Protein AF-A0A356FCC7-F1 (afdb_monomer_lite)

Structure (mmCIF, N/CA/C/O backbone):
data_AF-A0A356FCC7-F1
#
_entry.id   AF-A0A356FCC7-F1
#
loop_
_atom_site.group_PDB
_atom_site.id
_atom_site.type_symbol
_atom_site.label_atom_id
_atom_site.label_alt_id
_atom_site.label_comp_id
_atom_site.label_asym_id
_atom_site.label_entity_id
_atom_site.label_seq_id
_atom_site.pdbx_PDB_ins_code
_atom_site.Cartn_x
_atom_site.Cartn_y
_atom_site.Cartn_z
_atom_site.occupancy
_atom_site.B_iso_or_equiv
_atom_site.auth_seq_id
_atom_site.auth_comp_id
_atom_site.auth_asym_id
_atom_site.auth_atom_id
_atom_site.pdbx_PDB_model_num
ATOM 1 N N . GLN A 1 1 ? 11.960 -10.591 -13.455 1.00 69.62 1 GLN A N 1
ATOM 2 C CA . GLN A 1 1 ? 10.822 -11.540 -13.482 1.00 69.62 1 GLN A CA 1
ATOM 3 C C . GLN A 1 1 ? 11.313 -12.898 -12.993 1.00 69.62 1 GLN A C 1
ATOM 5 O O . GLN A 1 1 ? 12.460 -13.207 -13.288 1.00 69.62 1 GLN A O 1
ATOM 10 N N . SER A 1 2 ? 10.485 -13.677 -12.289 1.00 82.38 2 SER A N 1
ATOM 11 C CA . SER A 1 2 ? 10.818 -15.045 -11.877 1.00 82.38 2 SER A CA 1
ATOM 12 C C . SER A 1 2 ? 10.265 -16.036 -12.911 1.00 82.38 2 SER A C 1
ATOM 14 O O . SER A 1 2 ? 9.083 -15.916 -13.258 1.00 82.38 2 SER A O 1
ATOM 16 N N . PRO A 1 3 ? 11.054 -17.010 -13.405 1.00 81.62 3 PRO A N 1
ATOM 17 C CA . PRO A 1 3 ? 10.585 -18.006 -14.372 1.00 81.62 3 PRO A CA 1
ATOM 18 C C . PRO A 1 3 ? 9.414 -18.874 -13.882 1.00 81.62 3 PRO A C 1
ATOM 20 O O . PRO A 1 3 ? 8.579 -19.305 -14.688 1.00 81.62 3 PRO A O 1
ATOM 23 N N . ASP A 1 4 ? 9.331 -19.134 -12.575 1.00 86.12 4 ASP A N 1
ATOM 24 C CA . ASP A 1 4 ? 8.282 -19.953 -11.956 1.00 86.12 4 ASP A CA 1
ATOM 25 C C . ASP A 1 4 ? 7.110 -19.120 -11.400 1.00 86.12 4 ASP A C 1
ATOM 27 O O . ASP A 1 4 ? 6.129 -19.681 -10.916 1.00 86.12 4 ASP A O 1
ATOM 31 N N . GLY A 1 5 ? 7.182 -17.786 -11.510 1.00 85.81 5 GLY A N 1
ATOM 32 C CA . GLY A 1 5 ? 6.178 -16.846 -11.002 1.00 85.81 5 GLY A CA 1
ATOM 33 C C . GLY A 1 5 ? 6.158 -16.688 -9.479 1.00 85.81 5 GLY A C 1
ATOM 34 O O . GLY A 1 5 ? 5.357 -15.909 -8.966 1.00 85.81 5 GLY A O 1
ATOM 35 N N . LYS A 1 6 ? 7.031 -17.388 -8.750 1.00 88.38 6 LYS A N 1
ATOM 36 C CA . LYS A 1 6 ? 7.165 -17.309 -7.298 1.00 88.38 6 LYS A CA 1
ATOM 37 C C . LYS A 1 6 ? 8.276 -16.332 -6.930 1.00 88.38 6 LYS A C 1
ATOM 39 O O . LYS A 1 6 ? 9.244 -16.155 -7.661 1.00 88.38 6 LYS A O 1
ATOM 44 N N . TRP A 1 7 ? 8.127 -15.706 -5.768 1.00 87.44 7 TRP A N 1
ATOM 45 C CA . TRP A 1 7 ? 9.151 -14.855 -5.179 1.00 87.44 7 TRP A CA 1
ATOM 46 C C . TRP A 1 7 ? 9.212 -15.025 -3.666 1.00 87.44 7 TRP A C 1
ATOM 48 O O . TRP A 1 7 ? 8.207 -15.308 -3.018 1.00 87.44 7 TRP A O 1
ATOM 58 N N . THR A 1 8 ? 10.387 -14.800 -3.088 1.00 85.94 8 THR A N 1
ATOM 59 C CA . THR A 1 8 ? 10.646 -14.843 -1.639 1.00 85.94 8 THR A CA 1
ATOM 60 C C . THR A 1 8 ? 11.468 -13.631 -1.222 1.00 85.94 8 THR A C 1
ATOM 62 O O . THR A 1 8 ? 12.297 -13.159 -1.999 1.00 85.94 8 THR A O 1
ATOM 65 N N . LEU A 1 9 ? 11.283 -13.159 0.009 1.00 81.38 9 LEU A N 1
ATOM 66 C CA . LEU A 1 9 ? 12.032 -12.020 0.555 1.00 81.38 9 LEU A CA 1
ATOM 67 C C . LEU A 1 9 ? 13.478 -12.390 0.946 1.00 81.38 9 LEU A C 1
ATOM 69 O O . LEU A 1 9 ? 14.420 -11.659 0.651 1.00 81.38 9 LEU A O 1
ATOM 73 N N . ASP A 1 10 ? 13.657 -13.563 1.549 1.00 69.75 10 ASP A N 1
ATOM 74 C CA . ASP A 1 10 ? 14.902 -14.067 2.153 1.00 69.75 10 ASP A CA 1
ATOM 75 C C . ASP A 1 10 ? 15.778 -14.920 1.232 1.00 69.75 10 ASP A C 1
ATOM 77 O O . ASP A 1 10 ? 16.925 -15.217 1.567 1.00 69.75 10 ASP A O 1
ATOM 81 N N . HIS A 1 11 ? 15.249 -15.242 0.053 1.00 72.44 11 HIS A N 1
ATOM 82 C CA . HIS A 1 11 ? 15.866 -16.075 -0.980 1.00 72.44 11 HIS A CA 1
ATOM 83 C C . HIS A 1 11 ? 15.589 -15.521 -2.388 1.00 72.44 11 HIS A C 1
ATOM 85 O O . HIS A 1 11 ? 15.412 -16.263 -3.346 1.00 72.44 11 HIS A O 1
ATOM 91 N N . TYR A 1 12 ? 15.482 -14.193 -2.525 1.00 77.75 12 TYR A N 1
ATOM 92 C CA . TYR A 1 12 ? 15.134 -13.540 -3.796 1.00 77.75 12 TYR A CA 1
ATOM 93 C C . TYR A 1 12 ? 16.029 -13.985 -4.967 1.00 77.75 12 TYR A C 1
ATOM 95 O O . TYR A 1 12 ? 15.532 -14.192 -6.072 1.00 77.75 12 TYR A O 1
ATOM 103 N N . THR A 1 13 ? 17.327 -14.186 -4.722 1.00 78.69 13 THR A N 1
ATOM 104 C CA . THR A 1 13 ? 18.281 -14.632 -5.750 1.00 78.69 13 THR A CA 1
ATOM 105 C C . THR A 1 13 ? 17.999 -16.012 -6.323 1.00 78.69 13 THR A C 1
ATOM 107 O O . THR A 1 13 ? 18.418 -16.274 -7.445 1.00 78.69 13 THR A O 1
ATOM 110 N N . ASP A 1 14 ? 17.267 -16.868 -5.607 1.00 80.44 14 ASP A N 1
ATOM 111 C CA . ASP A 1 14 ? 16.920 -18.216 -6.075 1.00 80.44 14 ASP A CA 1
ATOM 112 C C . ASP A 1 14 ? 15.920 -18.168 -7.245 1.00 80.44 14 ASP A C 1
ATOM 114 O O . ASP A 1 14 ? 15.765 -19.139 -7.980 1.00 80.44 14 ASP A O 1
ATOM 118 N N . HIS A 1 15 ? 15.278 -17.012 -7.448 1.00 82.38 15 HIS A N 1
ATOM 119 C CA . HIS A 1 15 ? 14.337 -16.741 -8.539 1.00 82.38 15 HIS A CA 1
ATOM 120 C C . HIS A 1 15 ? 14.999 -16.058 -9.746 1.00 82.38 15 HIS A C 1
ATOM 122 O O . HIS A 1 15 ? 14.327 -15.745 -10.731 1.00 82.38 15 HIS A O 1
ATOM 128 N N . LEU A 1 16 ? 16.310 -15.790 -9.678 1.00 78.62 16 LEU A N 1
ATOM 129 C CA . LEU A 1 16 ? 17.082 -15.197 -10.770 1.00 78.62 16 LEU A CA 1
ATOM 130 C C . LEU A 1 16 ? 17.776 -16.286 -11.591 1.00 78.62 16 LEU A C 1
ATOM 132 O O . LEU A 1 16 ? 18.401 -17.186 -11.044 1.00 78.62 16 LEU A O 1
ATOM 136 N N . ILE A 1 17 ? 17.728 -16.153 -12.920 1.00 76.62 17 ILE A N 1
ATOM 137 C CA . ILE A 1 17 ? 18.423 -17.071 -13.841 1.00 76.62 17 ILE A CA 1
ATOM 138 C C . ILE A 1 17 ? 19.944 -16.990 -13.641 1.00 76.62 17 ILE A C 1
ATOM 140 O O . ILE A 1 17 ? 20.628 -18.007 -13.639 1.00 76.62 17 ILE A O 1
ATOM 144 N N . SER A 1 18 ? 20.471 -15.775 -13.468 1.00 78.06 18 SER A N 1
ATOM 145 C CA . SER A 1 18 ? 21.898 -15.527 -13.253 1.00 78.06 18 SER A CA 1
ATOM 146 C C . SER A 1 18 ? 22.085 -14.317 -12.331 1.00 78.06 18 SER A C 1
ATOM 148 O O . SER A 1 18 ? 22.186 -13.197 -12.834 1.00 78.06 18 SER A O 1
ATOM 150 N N . PRO A 1 19 ? 22.088 -14.502 -10.996 1.00 75.81 19 PRO A N 1
ATOM 151 C CA . PRO A 1 19 ? 22.277 -13.403 -10.052 1.00 75.81 19 PRO A CA 1
ATOM 152 C C . PRO A 1 19 ? 23.677 -12.796 -10.186 1.00 75.81 19 PRO A C 1
ATOM 154 O O . PRO A 1 19 ? 24.653 -13.503 -10.444 1.00 75.81 19 PRO A O 1
ATOM 157 N N . ASN A 1 20 ? 23.794 -11.490 -9.958 1.00 75.75 20 ASN A N 1
ATOM 158 C CA . ASN A 1 20 ? 25.075 -10.791 -9.953 1.00 75.75 20 ASN A CA 1
ATOM 159 C C . ASN A 1 20 ? 25.564 -10.497 -8.518 1.00 75.75 20 ASN A C 1
ATOM 161 O O . ASN A 1 20 ? 24.810 -10.654 -7.554 1.00 75.75 20 ASN A O 1
ATOM 165 N N . PRO A 1 21 ? 26.814 -10.032 -8.331 1.00 75.56 21 PRO A N 1
ATOM 166 C CA . PRO A 1 21 ? 27.342 -9.742 -6.996 1.00 75.56 21 PRO A CA 1
ATOM 167 C C . PRO A 1 21 ? 26.525 -8.720 -6.187 1.00 75.56 21 PRO A C 1
ATOM 169 O O . PRO A 1 21 ? 26.425 -8.849 -4.968 1.00 75.56 21 PRO A O 1
ATOM 172 N N . ARG A 1 22 ? 25.900 -7.731 -6.839 1.00 77.88 22 ARG A N 1
ATOM 173 C CA . ARG A 1 22 ? 25.065 -6.715 -6.179 1.00 77.88 22 ARG A CA 1
ATOM 174 C C . ARG A 1 22 ? 23.721 -7.283 -5.717 1.00 77.88 22 ARG A C 1
ATOM 176 O O . ARG A 1 22 ? 23.195 -6.834 -4.701 1.00 77.88 22 ARG A O 1
ATOM 183 N N . ASP A 1 23 ? 23.188 -8.306 -6.384 1.00 73.06 23 ASP A N 1
ATOM 184 C CA . ASP A 1 23 ? 22.024 -9.057 -5.893 1.00 73.06 23 ASP A CA 1
ATOM 185 C C . ASP A 1 23 ? 22.325 -9.777 -4.568 1.00 73.06 23 ASP A C 1
ATOM 187 O O . ASP A 1 23 ? 21.427 -9.977 -3.749 1.00 73.06 23 ASP A O 1
ATOM 191 N N . LEU A 1 24 ? 23.597 -10.126 -4.344 1.00 68.00 24 LEU A N 1
ATOM 192 C CA . LEU A 1 24 ? 24.078 -10.850 -3.167 1.00 68.00 24 LEU A CA 1
ATOM 193 C C . LEU A 1 24 ? 24.540 -9.927 -2.025 1.00 68.00 24 LEU A C 1
ATOM 195 O O . LEU A 1 24 ? 24.588 -10.370 -0.876 1.00 68.00 24 LEU A O 1
ATOM 199 N N . GLN A 1 25 ? 24.876 -8.663 -2.307 1.00 56.09 25 GLN A N 1
ATOM 200 C CA . GLN A 1 25 ? 25.395 -7.717 -1.314 1.00 56.09 25 GLN A CA 1
ATOM 201 C C . GLN A 1 25 ? 24.287 -6.908 -0.617 1.00 56.09 25 GLN A C 1
ATOM 203 O O . GLN A 1 25 ? 23.604 -6.085 -1.224 1.00 56.09 25 GLN A O 1
ATOM 208 N N . GLY A 1 26 ? 24.180 -7.089 0.703 1.00 54.34 26 GLY A N 1
ATOM 209 C CA . GLY A 1 26 ? 23.840 -6.012 1.636 1.00 54.34 26 GLY A CA 1
ATOM 210 C C . GLY A 1 26 ? 25.152 -5.400 2.135 1.00 54.34 26 GLY A C 1
ATOM 211 O O . GLY A 1 26 ? 26.095 -6.143 2.384 1.00 54.34 26 GLY A O 1
ATOM 212 N N . LEU A 1 27 ? 25.228 -4.073 2.219 1.00 44.50 27 LEU A N 1
ATOM 213 C CA . LEU A 1 27 ? 26.456 -3.265 2.111 1.00 44.50 27 LEU A CA 1
ATOM 214 C C . LEU A 1 27 ? 27.629 -3.539 3.084 1.00 44.50 27 LEU A C 1
ATOM 216 O O . LEU A 1 27 ? 28.685 -2.973 2.850 1.00 44.50 27 LEU A O 1
ATOM 220 N N . GLU A 1 28 ? 27.527 -4.437 4.070 1.00 46.12 28 GLU A N 1
ATOM 221 C CA . GLU A 1 28 ? 28.674 -4.984 4.822 1.00 46.12 28 GLU A CA 1
ATOM 222 C C . GLU A 1 28 ? 28.364 -6.410 5.322 1.00 46.12 28 GLU A C 1
ATOM 224 O O . GLU A 1 28 ? 27.617 -6.605 6.282 1.00 46.12 28 GLU A O 1
ATOM 229 N N . TRP A 1 29 ? 28.925 -7.443 4.686 1.00 46.94 29 TRP A N 1
ATOM 230 C CA . TRP A 1 29 ? 28.806 -8.831 5.155 1.00 46.94 29 TRP A CA 1
ATOM 231 C C . TRP A 1 29 ? 30.123 -9.317 5.776 1.00 46.94 29 TRP A C 1
ATOM 233 O O . TRP A 1 29 ? 31.115 -9.488 5.074 1.00 46.94 29 TRP A O 1
ATOM 243 N N . ASN A 1 30 ? 30.130 -9.607 7.083 1.00 42.06 30 ASN A N 1
ATOM 244 C CA . ASN A 1 30 ? 31.315 -10.020 7.856 1.00 42.06 30 ASN A CA 1
ATOM 245 C C . ASN A 1 30 ? 31.609 -11.539 7.847 1.00 42.06 30 ASN A C 1
ATOM 247 O O . ASN A 1 30 ? 32.080 -12.104 8.831 1.00 42.06 30 ASN A O 1
ATOM 251 N N . GLY A 1 31 ? 31.371 -12.215 6.722 1.00 40.38 31 GLY A N 1
ATOM 252 C CA . GLY A 1 31 ? 32.078 -13.462 6.419 1.00 40.38 31 GLY A CA 1
ATOM 253 C C . GLY A 1 31 ? 31.784 -14.671 7.314 1.00 40.38 31 GLY A C 1
ATOM 254 O O . GLY A 1 31 ? 32.687 -15.227 7.932 1.00 40.38 31 GLY A O 1
ATOM 255 N N . ARG A 1 32 ? 30.576 -15.237 7.231 1.00 33.66 32 ARG A N 1
ATOM 256 C CA . ARG A 1 32 ? 30.464 -16.705 7.349 1.00 33.66 32 ARG A CA 1
ATOM 257 C C . ARG A 1 32 ? 30.346 -17.314 5.959 1.00 33.66 32 ARG A C 1
ATOM 259 O O . ARG A 1 32 ? 29.242 -17.565 5.480 1.00 33.66 32 ARG A O 1
ATOM 266 N N . ARG A 1 33 ? 31.511 -17.499 5.317 1.00 32.78 33 ARG A N 1
ATOM 267 C CA . ARG A 1 33 ? 31.707 -18.227 4.048 1.00 32.78 33 ARG A CA 1
ATOM 268 C C . ARG A 1 33 ? 30.769 -19.442 3.968 1.00 32.78 33 ARG A C 1
ATOM 270 O O . ARG A 1 33 ? 30.733 -20.246 4.893 1.00 32.78 33 ARG A O 1
ATOM 277 N N . GLY A 1 34 ? 30.037 -19.570 2.855 1.00 37.97 34 GLY A N 1
ATOM 278 C CA . GLY A 1 34 ? 29.420 -20.845 2.463 1.00 37.97 34 GLY A CA 1
ATOM 279 C C . GLY A 1 34 ? 27.913 -20.888 2.183 1.00 37.97 34 GLY A C 1
ATOM 280 O O . GLY A 1 34 ? 27.395 -21.991 2.046 1.00 37.97 34 GLY A O 1
ATOM 281 N N . LYS A 1 35 ? 27.167 -19.773 2.081 1.00 40.53 35 LYS A N 1
ATOM 282 C CA . LYS A 1 35 ? 25.729 -19.839 1.722 1.00 40.53 35 LYS A CA 1
ATOM 283 C C . LYS A 1 35 ? 25.347 -18.870 0.592 1.00 40.53 35 LYS A C 1
ATOM 285 O O . LYS A 1 35 ? 25.491 -17.664 0.747 1.00 40.53 35 LYS A O 1
ATOM 290 N N . LYS A 1 36 ? 24.849 -19.428 -0.521 1.00 41.19 36 LYS A N 1
ATOM 291 C CA . LYS A 1 36 ? 24.441 -18.788 -1.792 1.00 41.19 36 LYS A CA 1
ATOM 292 C C . LYS A 1 36 ? 23.160 -17.925 -1.700 1.00 41.19 36 LYS A C 1
ATOM 294 O O . LYS A 1 36 ? 22.312 -18.029 -2.574 1.00 41.19 36 LYS A O 1
ATOM 299 N N . TYR A 1 37 ? 22.957 -17.119 -0.658 1.00 49.97 37 TYR A N 1
ATOM 300 C CA . TYR A 1 37 ? 21.660 -16.445 -0.472 1.00 49.97 37 TYR A CA 1
ATOM 301 C C . TYR A 1 37 ? 21.795 -14.946 -0.226 1.00 49.97 37 TYR A C 1
ATOM 303 O O . TYR A 1 37 ? 22.519 -14.531 0.682 1.00 49.97 37 TYR A O 1
ATOM 311 N N . SER A 1 38 ? 21.020 -14.151 -0.975 1.00 50.81 38 SER A N 1
ATOM 312 C CA . SER A 1 38 ? 20.676 -12.774 -0.619 1.00 50.81 38 SER A CA 1
ATOM 313 C C . SER A 1 38 ? 19.857 -12.800 0.674 1.00 50.81 38 SER A C 1
ATOM 315 O O . SER A 1 38 ? 18.630 -12.870 0.634 1.00 50.81 38 SER A O 1
ATOM 317 N N . LYS A 1 39 ? 20.504 -12.819 1.842 1.00 49.25 39 LYS A N 1
ATOM 318 C CA . LYS A 1 39 ? 19.792 -12.854 3.126 1.00 49.25 39 LYS A CA 1
ATOM 319 C C . LYS A 1 39 ? 19.104 -11.515 3.424 1.00 49.25 39 LYS A C 1
ATOM 321 O O . LYS A 1 39 ? 19.492 -10.810 4.347 1.00 49.25 39 LYS A O 1
ATOM 326 N N . GLY A 1 40 ? 18.015 -11.217 2.724 1.00 49.56 40 GLY A N 1
ATOM 327 C CA . GLY A 1 40 ? 16.900 -10.459 3.287 1.00 49.56 40 GLY A CA 1
ATOM 328 C C . GLY A 1 40 ? 16.162 -11.327 4.305 1.00 49.56 40 GLY A C 1
ATOM 329 O O . GLY A 1 40 ? 15.044 -11.739 4.057 1.00 49.56 40 GLY A O 1
ATOM 330 N N . GLY A 1 41 ? 16.822 -11.724 5.394 1.00 43.47 41 GLY A N 1
ATOM 331 C CA . GLY A 1 41 ? 16.457 -12.931 6.151 1.00 43.47 41 GLY A CA 1
ATOM 332 C C . GLY A 1 41 ? 16.221 -12.740 7.646 1.00 43.47 41 GLY A C 1
ATOM 333 O O . GLY A 1 41 ? 16.581 -13.623 8.424 1.00 43.47 41 GLY A O 1
ATOM 334 N N . GLY A 1 42 ? 15.659 -11.606 8.074 1.00 42.31 42 GLY A N 1
ATOM 335 C CA . GLY A 1 42 ? 15.332 -11.369 9.489 1.00 42.31 42 GLY A CA 1
ATOM 336 C C . GLY A 1 42 ? 14.004 -11.987 9.947 1.00 42.31 42 GLY A C 1
ATOM 337 O O . GLY A 1 42 ? 13.832 -12.270 11.129 1.00 42.31 42 GLY A O 1
ATOM 338 N N . TYR A 1 43 ? 13.072 -12.238 9.025 1.00 47.81 43 TYR A N 1
ATOM 339 C CA . TYR A 1 43 ? 11.733 -12.763 9.330 1.00 47.81 43 TYR A CA 1
ATOM 340 C C . TYR A 1 43 ? 11.654 -14.296 9.294 1.00 47.81 43 TYR A C 1
ATOM 342 O O . TYR A 1 43 ? 10.618 -14.858 8.950 1.00 47.81 43 TYR A O 1
ATOM 350 N N . ASN A 1 44 ? 12.727 -14.988 9.686 1.00 45.97 44 ASN A N 1
ATOM 351 C CA . ASN A 1 44 ? 12.659 -16.421 9.961 1.00 45.97 44 ASN A CA 1
ATOM 352 C C . ASN A 1 44 ? 11.871 -16.659 11.262 1.00 45.97 44 ASN A C 1
ATOM 354 O O . ASN A 1 44 ? 12.445 -16.992 12.300 1.00 45.97 44 ASN A O 1
ATOM 358 N N . TYR A 1 45 ? 10.541 -16.519 11.222 1.00 48.44 45 TYR A N 1
ATOM 359 C CA . TYR A 1 45 ? 9.710 -17.297 12.136 1.00 48.44 45 TYR A CA 1
ATOM 360 C C . TYR A 1 45 ? 9.982 -18.756 11.778 1.00 48.44 45 TYR A C 1
ATOM 362 O O . TYR A 1 45 ? 9.813 -19.145 10.623 1.00 48.44 45 TYR A O 1
ATOM 370 N N . LYS A 1 46 ? 10.499 -19.548 12.724 1.00 42.81 46 LYS A N 1
ATOM 371 C CA . LYS A 1 46 ? 10.851 -20.955 12.478 1.00 42.81 46 LYS A CA 1
ATOM 372 C C . LYS A 1 46 ? 9.689 -21.653 11.749 1.00 42.81 46 LYS A C 1
ATOM 374 O O . LYS A 1 46 ? 8.617 -21.798 12.324 1.00 42.81 46 LYS A O 1
ATOM 379 N N . GLY A 1 47 ? 9.906 -22.046 10.490 1.00 47.94 47 GLY A N 1
ATOM 380 C CA . GLY A 1 47 ? 8.920 -22.749 9.658 1.00 47.94 47 GLY A CA 1
ATOM 381 C C . GLY A 1 47 ? 7.994 -21.895 8.773 1.00 47.94 47 GLY A C 1
ATOM 382 O O . GLY A 1 47 ? 7.159 -22.472 8.082 1.00 47.94 47 GLY A O 1
ATOM 383 N N . SER A 1 48 ? 8.113 -20.560 8.740 1.00 56.56 48 SER A N 1
ATOM 384 C CA . SER A 1 48 ? 7.305 -19.704 7.851 1.00 56.56 48 SER A CA 1
ATOM 385 C C . SER A 1 48 ? 7.918 -19.576 6.454 1.00 56.56 48 SER A C 1
ATOM 387 O O . SER A 1 48 ? 9.111 -19.304 6.338 1.00 56.56 48 SER A O 1
ATOM 389 N N . SER A 1 49 ? 7.111 -19.689 5.394 1.00 66.56 49 SER A N 1
ATOM 390 C CA . SER A 1 49 ? 7.550 -19.370 4.031 1.00 66.56 49 SER A CA 1
ATOM 391 C C . SER A 1 49 ? 7.335 -17.887 3.723 1.00 66.56 49 SER A C 1
ATOM 393 O O . SER A 1 49 ? 6.200 -17.414 3.708 1.00 66.56 49 SER A O 1
ATOM 395 N N . SER A 1 50 ? 8.397 -17.155 3.368 1.00 79.19 50 SER A N 1
ATOM 396 C CA . SER A 1 50 ? 8.267 -15.790 2.826 1.00 79.19 50 SER A CA 1
ATOM 397 C C . SER A 1 50 ? 7.679 -15.762 1.403 1.00 79.19 50 SER A C 1
ATOM 399 O O . SER A 1 50 ? 7.481 -14.687 0.835 1.00 79.19 50 SER A O 1
ATOM 401 N N . GLY A 1 51 ? 7.383 -16.934 0.824 1.00 88.19 51 GLY A N 1
ATOM 402 C CA . GLY A 1 51 ? 6.878 -17.083 -0.536 1.00 88.19 51 GLY A CA 1
ATOM 403 C C . GLY A 1 51 ? 5.568 -16.340 -0.767 1.00 88.19 51 GLY A C 1
ATOM 404 O O . GLY A 1 51 ? 5.404 -15.696 -1.801 1.00 88.19 51 GLY A O 1
ATOM 405 N N . THR A 1 52 ? 4.653 -16.381 0.209 1.00 91.69 52 THR A N 1
ATOM 406 C CA . THR A 1 52 ? 3.362 -15.697 0.087 1.00 91.69 52 THR A CA 1
ATOM 407 C C . THR A 1 52 ? 3.551 -14.191 -0.028 1.00 91.69 52 THR A C 1
ATOM 409 O O . THR A 1 52 ? 3.080 -13.583 -0.985 1.00 91.69 52 THR A O 1
ATOM 412 N N . VAL A 1 53 ? 4.281 -13.591 0.916 1.00 91.81 53 VAL A N 1
ATOM 413 C CA . VAL A 1 53 ? 4.493 -12.140 0.931 1.00 91.81 53 VAL A CA 1
ATOM 414 C C . VAL A 1 53 ? 5.366 -11.678 -0.236 1.00 91.81 53 VAL A C 1
ATOM 416 O O . VAL A 1 53 ? 5.025 -10.689 -0.875 1.00 91.81 53 VAL A O 1
ATOM 419 N N . GLY A 1 54 ? 6.436 -12.405 -0.573 1.00 92.50 54 GLY A N 1
ATOM 420 C CA . GLY A 1 54 ? 7.306 -12.062 -1.698 1.00 92.50 54 GLY A CA 1
ATOM 421 C C . GLY A 1 54 ? 6.554 -12.085 -3.027 1.00 92.50 54 GLY A C 1
ATOM 422 O O . GLY A 1 54 ? 6.599 -11.114 -3.782 1.00 92.50 54 GLY A O 1
ATOM 423 N N . THR A 1 55 ? 5.805 -13.162 -3.288 1.00 95.50 55 THR A N 1
ATOM 424 C CA . THR A 1 55 ? 5.009 -13.296 -4.518 1.00 95.50 55 THR A CA 1
ATOM 425 C C . THR A 1 55 ? 3.921 -12.229 -4.587 1.00 95.50 55 THR A C 1
ATOM 427 O O . THR A 1 55 ? 3.771 -11.581 -5.618 1.00 95.50 55 THR A O 1
ATOM 430 N N . ALA A 1 56 ? 3.210 -11.983 -3.484 1.00 97.19 56 ALA A N 1
ATOM 431 C CA . ALA A 1 56 ? 2.187 -10.946 -3.421 1.00 97.19 56 ALA A CA 1
ATOM 432 C C . ALA A 1 56 ? 2.756 -9.542 -3.683 1.00 97.19 56 ALA A C 1
ATOM 434 O O . ALA A 1 56 ? 2.199 -8.811 -4.494 1.00 97.19 56 ALA A O 1
ATOM 435 N N . MET A 1 57 ? 3.892 -9.182 -3.076 1.00 95.94 57 MET A N 1
ATOM 436 C CA . MET A 1 57 ? 4.562 -7.898 -3.324 1.00 95.94 57 MET A CA 1
ATOM 437 C C . MET A 1 57 ? 4.950 -7.726 -4.799 1.00 95.94 57 MET A C 1
ATOM 439 O O . MET A 1 57 ? 4.699 -6.673 -5.381 1.00 95.94 57 MET A O 1
ATOM 443 N N . ALA A 1 58 ? 5.511 -8.760 -5.429 1.00 95.50 58 ALA A N 1
ATOM 444 C CA . ALA A 1 58 ? 5.861 -8.701 -6.847 1.00 95.50 58 ALA A CA 1
ATOM 445 C C . ALA A 1 58 ? 4.624 -8.538 -7.749 1.00 95.50 58 ALA A C 1
ATOM 447 O O . ALA A 1 58 ? 4.644 -7.736 -8.680 1.00 95.50 58 ALA A O 1
ATOM 448 N N . LEU A 1 59 ? 3.540 -9.267 -7.459 1.00 97.50 59 LEU A N 1
ATOM 449 C CA . LEU A 1 59 ? 2.269 -9.140 -8.178 1.00 97.50 59 LEU A CA 1
ATOM 450 C C . LEU A 1 59 ? 1.691 -7.726 -8.056 1.00 97.50 59 LEU A C 1
ATOM 452 O O . LEU A 1 59 ? 1.283 -7.155 -9.063 1.00 97.50 59 LEU A O 1
ATOM 456 N N . LEU A 1 60 ? 1.723 -7.136 -6.855 1.00 97.12 60 LEU A N 1
ATOM 457 C CA . LEU A 1 60 ? 1.259 -5.767 -6.631 1.00 97.12 60 LEU A CA 1
ATOM 458 C C . LEU A 1 60 ? 1.996 -4.767 -7.527 1.00 97.12 60 LEU A C 1
ATOM 460 O O . LEU A 1 60 ? 1.330 -3.920 -8.110 1.00 97.12 60 LEU A O 1
ATOM 464 N N . ALA A 1 61 ? 3.319 -4.861 -7.677 1.00 95.44 61 ALA A N 1
ATOM 465 C CA . ALA A 1 61 ? 4.066 -3.989 -8.590 1.00 95.44 61 ALA A CA 1
ATOM 466 C C . ALA A 1 61 ? 3.622 -4.174 -10.057 1.00 95.44 61 ALA A C 1
ATOM 468 O O . ALA A 1 61 ? 3.365 -3.208 -10.764 1.00 95.44 61 ALA A O 1
ATOM 469 N N . PHE A 1 62 ? 3.426 -5.413 -10.521 1.00 93.62 62 PHE A N 1
ATOM 470 C CA . PHE A 1 62 ? 2.920 -5.635 -11.883 1.00 93.62 62 PHE A CA 1
ATOM 471 C C . PHE A 1 62 ? 1.538 -5.018 -12.118 1.00 93.62 62 PHE A C 1
ATOM 473 O O . PHE A 1 62 ? 1.314 -4.394 -13.156 1.00 93.62 62 PHE A O 1
ATOM 480 N N . PHE A 1 63 ? 0.622 -5.163 -11.160 1.00 91.25 63 PHE A N 1
ATOM 481 C CA . PHE A 1 63 ? -0.722 -4.597 -11.281 1.00 91.25 63 PHE A CA 1
ATOM 482 C C . PHE A 1 63 ? -0.709 -3.071 -11.298 1.00 91.25 63 PHE A C 1
ATOM 484 O O . PHE A 1 63 ? -1.481 -2.474 -12.043 1.00 91.25 63 PHE A O 1
ATOM 491 N N . GLY A 1 64 ? 0.188 -2.434 -10.543 1.00 81.88 64 GLY A N 1
ATOM 492 C CA . GLY A 1 64 ? 0.307 -0.979 -10.550 1.00 81.88 64 GLY A CA 1
ATOM 493 C C . GLY A 1 64 ? 0.757 -0.419 -11.886 1.00 81.88 64 GLY A C 1
ATOM 494 O O . GLY A 1 64 ? 0.161 0.541 -12.364 1.00 81.88 64 GLY A O 1
ATOM 495 N N . HIS A 1 65 ? 1.710 -1.082 -12.541 1.00 83.31 65 HIS A N 1
ATOM 496 C CA . HIS A 1 65 ? 2.102 -0.786 -13.921 1.00 83.31 65 HIS A CA 1
ATOM 497 C C . HIS A 1 65 ? 0.998 -1.088 -14.964 1.00 83.31 65 HIS A C 1
ATOM 499 O O . HIS A 1 65 ? 1.120 -0.726 -16.134 1.00 83.31 65 HIS A O 1
ATOM 505 N N . GLY A 1 66 ? -0.095 -1.754 -14.574 1.00 83.50 66 GLY A N 1
ATOM 506 C CA . GLY A 1 66 ? -1.195 -2.120 -15.470 1.00 83.50 66 GLY A CA 1
ATOM 507 C C . GLY A 1 66 ? -0.955 -3.410 -16.264 1.00 83.50 66 GLY A C 1
ATOM 508 O O . GLY A 1 66 ? -1.529 -3.593 -17.346 1.00 83.50 66 GLY A O 1
ATOM 509 N N . GLU A 1 67 ? -0.100 -4.301 -15.758 1.00 88.00 67 GLU A N 1
ATOM 510 C CA . GLU A 1 67 ? 0.092 -5.655 -16.287 1.00 88.00 67 GLU A CA 1
ATOM 511 C C . GLU A 1 67 ? -0.873 -6.651 -15.633 1.00 88.00 67 GLU A C 1
ATOM 513 O O . GLU A 1 67 ? -1.256 -6.496 -14.476 1.00 88.00 67 GLU A O 1
ATOM 518 N N . SER A 1 68 ? -1.267 -7.708 -16.348 1.00 93.00 68 SER A N 1
ATOM 519 C CA . SER A 1 68 ? -2.083 -8.792 -15.782 1.00 93.00 68 SER A CA 1
ATOM 520 C C . SER A 1 68 ? -1.826 -10.132 -16.467 1.00 93.00 68 SER A C 1
ATOM 522 O O . SER A 1 68 ? -1.191 -10.204 -17.519 1.00 93.00 68 SER A O 1
ATOM 524 N N . HIS A 1 69 ? -2.359 -11.212 -15.893 1.00 95.75 69 HIS A N 1
ATOM 525 C CA . HIS A 1 69 ? -2.344 -12.548 -16.501 1.00 95.75 69 HIS A CA 1
ATOM 526 C C . HIS A 1 69 ? -3.274 -12.677 -17.720 1.00 95.75 69 HIS A C 1
ATOM 528 O O . HIS A 1 69 ? -3.140 -13.623 -18.503 1.00 95.75 69 HIS A O 1
ATOM 534 N N . LEU A 1 70 ? -4.188 -11.720 -17.911 1.00 91.19 70 LEU A N 1
ATOM 535 C CA . LEU A 1 70 ? -5.100 -11.667 -19.057 1.00 91.19 70 LEU A CA 1
ATOM 536 C C . LEU A 1 70 ? -4.558 -10.813 -20.210 1.00 91.19 70 LEU A C 1
ATOM 538 O O . LEU A 1 70 ? -4.936 -11.026 -21.360 1.00 91.19 70 LEU A O 1
ATOM 542 N N . LYS A 1 71 ? -3.663 -9.862 -19.928 1.00 85.44 71 LYS A N 1
ATOM 543 C CA . LYS A 1 71 ? -3.069 -8.980 -20.935 1.00 85.44 71 LYS A CA 1
ATOM 544 C C . LYS A 1 71 ? -1.905 -9.676 -21.638 1.00 85.44 71 LYS A C 1
ATOM 546 O O . LYS A 1 71 ? -1.034 -10.255 -20.992 1.00 85.44 71 LYS A O 1
ATOM 551 N N . ALA A 1 72 ? -1.871 -9.622 -22.968 1.00 87.25 72 ALA A N 1
ATOM 552 C CA . ALA A 1 72 ? -0.715 -10.089 -23.727 1.00 87.25 72 ALA A CA 1
ATOM 553 C C . ALA A 1 72 ? 0.509 -9.217 -23.409 1.00 87.25 72 ALA A C 1
ATOM 555 O O . ALA A 1 72 ? 0.419 -7.992 -23.402 1.00 87.25 72 ALA A O 1
ATOM 556 N N . GLY A 1 73 ? 1.652 -9.847 -23.147 1.00 89.81 73 GLY A N 1
ATOM 557 C CA . GLY A 1 73 ? 2.873 -9.130 -22.806 1.00 89.81 73 GLY A CA 1
ATOM 558 C C . GLY A 1 73 ? 3.930 -10.030 -22.175 1.00 89.81 73 GLY A C 1
ATOM 559 O O . GLY A 1 73 ? 3.644 -11.180 -21.820 1.00 89.81 73 GLY A O 1
ATOM 560 N N . PRO A 1 74 ? 5.153 -9.509 -21.998 1.00 89.00 74 PRO A N 1
ATOM 561 C CA . PRO A 1 74 ? 6.285 -10.287 -21.504 1.00 89.00 74 PRO A CA 1
ATOM 562 C C . PRO A 1 74 ? 6.129 -10.715 -20.037 1.00 89.00 74 PRO A C 1
ATOM 564 O O . PRO A 1 74 ? 6.820 -11.628 -19.603 1.00 89.00 74 PRO A O 1
ATOM 567 N N . TYR A 1 75 ? 5.236 -10.078 -19.270 1.00 91.62 75 TYR A N 1
ATOM 568 C CA . TYR A 1 75 ? 5.011 -10.367 -17.847 1.00 91.62 75 TYR A CA 1
ATOM 569 C C . TYR A 1 75 ? 3.862 -11.352 -17.596 1.00 91.62 75 TYR A C 1
ATOM 571 O O . TYR A 1 75 ? 3.782 -11.941 -16.517 1.00 91.62 75 TYR A O 1
ATOM 579 N N . ARG A 1 76 ? 2.995 -11.577 -18.595 1.00 93.81 76 ARG A N 1
ATOM 580 C CA . ARG A 1 76 ? 1.750 -12.351 -18.470 1.00 93.81 76 ARG A CA 1
ATOM 581 C C . ARG A 1 76 ? 1.963 -13.717 -17.822 1.00 93.81 76 ARG A C 1
ATOM 583 O O . ARG A 1 76 ? 1.264 -14.073 -16.878 1.00 93.81 76 ARG A O 1
ATOM 590 N N . GLY A 1 77 ? 2.938 -14.478 -18.325 1.00 94.81 77 GLY A N 1
ATOM 591 C CA . GLY A 1 77 ? 3.212 -15.837 -17.852 1.00 94.81 77 GLY A CA 1
ATOM 592 C C . GLY A 1 77 ? 3.723 -15.883 -16.411 1.00 94.81 77 GLY A C 1
ATOM 593 O O . GLY A 1 77 ? 3.363 -16.791 -15.666 1.00 94.81 77 GLY A O 1
ATOM 594 N N . ALA A 1 78 ? 4.526 -14.899 -15.997 1.00 94.00 78 ALA A N 1
ATOM 595 C CA . ALA A 1 78 ? 5.002 -14.803 -14.619 1.00 94.00 78 ALA A CA 1
ATOM 596 C C . ALA A 1 78 ? 3.858 -14.438 -13.657 1.00 94.00 78 ALA A C 1
ATOM 598 O O . ALA A 1 78 ? 3.750 -15.036 -12.587 1.00 94.00 78 ALA A O 1
ATOM 599 N N . ILE A 1 79 ? 2.979 -13.512 -14.058 1.00 96.50 79 ILE A N 1
ATOM 600 C CA . ILE A 1 79 ? 1.808 -13.099 -13.270 1.00 96.50 79 ILE A CA 1
ATOM 601 C C . ILE A 1 79 ? 0.819 -14.263 -13.114 1.00 96.50 79 ILE A C 1
ATOM 603 O O . ILE A 1 79 ? 0.386 -14.544 -12.000 1.00 96.50 79 ILE A O 1
ATOM 607 N N . ASP A 1 80 ? 0.509 -14.979 -14.201 1.00 97.38 80 ASP A N 1
ATOM 608 C CA . ASP A 1 80 ? -0.385 -16.147 -14.181 1.00 97.38 80 ASP A CA 1
ATOM 609 C C . ASP A 1 80 ? 0.119 -17.237 -13.223 1.00 97.38 80 ASP A C 1
ATOM 611 O O . ASP A 1 80 ? -0.616 -17.701 -12.347 1.00 97.38 80 ASP A O 1
ATOM 615 N N . LYS A 1 81 ? 1.401 -17.604 -13.334 1.00 97.44 81 LYS A N 1
ATOM 616 C CA . LYS A 1 81 ? 2.028 -18.588 -12.442 1.00 97.44 81 LYS A CA 1
ATOM 617 C C . LYS A 1 81 ? 2.024 -18.122 -10.985 1.00 97.44 81 LYS A C 1
ATOM 619 O O . LYS A 1 81 ? 1.689 -18.912 -10.103 1.00 97.44 81 LYS A O 1
ATOM 624 N N . GLY A 1 82 ? 2.341 -16.850 -10.734 1.00 97.25 82 GLY A N 1
ATOM 625 C CA . GLY A 1 82 ? 2.349 -16.274 -9.389 1.00 97.25 82 GLY A CA 1
ATOM 626 C C . GLY A 1 82 ? 0.969 -16.267 -8.735 1.00 97.25 82 GLY A C 1
ATOM 627 O O . GLY A 1 82 ? 0.835 -16.686 -7.586 1.00 97.25 82 GLY A O 1
ATOM 628 N N . LEU A 1 83 ? -0.073 -15.875 -9.475 1.00 98.25 83 LEU A N 1
ATOM 629 C CA . LEU A 1 83 ? -1.458 -15.920 -8.999 1.00 98.25 83 LEU A CA 1
ATOM 630 C C . LEU A 1 83 ? -1.909 -17.352 -8.705 1.00 98.25 83 LEU A C 1
ATOM 632 O O . LEU A 1 83 ? -2.432 -17.616 -7.623 1.00 98.25 83 LEU A O 1
ATOM 636 N N . LYS A 1 84 ? -1.655 -18.298 -9.618 1.00 97.94 84 LYS A N 1
ATOM 637 C CA . LYS A 1 84 ? -1.979 -19.719 -9.409 1.00 97.94 84 LYS A CA 1
ATOM 638 C C . LYS A 1 84 ? -1.271 -20.293 -8.187 1.00 97.94 84 LYS A C 1
ATOM 640 O O . LYS A 1 84 ? -1.883 -21.021 -7.406 1.00 97.94 84 LYS A O 1
ATOM 645 N N . TRP A 1 85 ? 0.003 -19.955 -7.998 1.00 96.38 85 TRP A N 1
ATOM 646 C CA . TRP A 1 85 ? 0.761 -20.371 -6.824 1.00 96.38 85 TRP A CA 1
ATOM 647 C C . TRP A 1 85 ? 0.178 -19.776 -5.535 1.00 96.38 85 TRP A C 1
ATOM 649 O O . TRP A 1 85 ? -0.004 -20.504 -4.560 1.00 96.38 85 TRP A O 1
ATOM 659 N N . LEU A 1 86 ? -0.180 -18.487 -5.540 1.00 96.62 86 LEU A N 1
ATOM 660 C CA . LEU A 1 86 ? -0.753 -17.802 -4.381 1.00 96.62 86 LEU A CA 1
ATOM 661 C C . LEU A 1 86 ? -2.123 -18.376 -3.989 1.00 96.62 86 LEU A C 1
ATOM 663 O O . LEU A 1 86 ? -2.360 -18.637 -2.812 1.00 96.62 86 LEU A O 1
ATOM 667 N N . VAL A 1 87 ? -2.990 -18.648 -4.971 1.00 98.00 87 VAL A N 1
ATOM 668 C CA . VAL A 1 87 ? -4.279 -19.329 -4.757 1.00 98.00 87 VAL A CA 1
ATOM 669 C C . VAL A 1 87 ? -4.062 -20.739 -4.206 1.00 98.00 87 VAL A C 1
ATOM 671 O O . VAL A 1 87 ? -4.730 -21.132 -3.256 1.00 98.00 87 VAL A O 1
ATOM 674 N N . LYS A 1 88 ? -3.086 -21.489 -4.730 1.00 96.56 88 LYS A N 1
ATOM 675 C CA . LYS A 1 88 ? -2.738 -22.823 -4.213 1.00 96.56 88 LYS A CA 1
ATOM 676 C C . LYS A 1 88 ? -2.210 -22.785 -2.771 1.00 96.56 88 LYS A C 1
ATOM 678 O O . LYS A 1 88 ? -2.390 -23.753 -2.037 1.00 96.56 88 LYS A O 1
ATOM 683 N N . ALA A 1 89 ? -1.546 -21.702 -2.369 1.00 94.56 89 ALA A N 1
ATOM 684 C CA . ALA A 1 89 ? -1.039 -21.515 -1.010 1.00 94.56 89 ALA A CA 1
ATOM 685 C C . ALA A 1 89 ? -2.131 -21.109 0.001 1.00 94.56 89 ALA A C 1
ATOM 687 O O . ALA A 1 89 ? -1.901 -21.208 1.209 1.00 94.56 89 ALA A O 1
ATOM 688 N N . GLN A 1 90 ? -3.298 -20.654 -0.469 1.00 97.81 90 GLN A N 1
ATOM 689 C CA . GLN A 1 90 ? -4.433 -20.300 0.379 1.00 97.81 90 GLN A CA 1
ATOM 690 C C . GLN A 1 90 ? -5.014 -21.544 1.060 1.00 97.81 90 GLN A C 1
ATOM 692 O O . GLN A 1 90 ? -5.284 -22.561 0.420 1.00 97.81 90 GLN A O 1
ATOM 697 N N . LYS A 1 91 ? -5.246 -21.467 2.372 1.00 97.88 91 LYS A N 1
ATOM 698 C CA . LYS A 1 91 ? -5.977 -22.517 3.091 1.00 97.88 91 LYS A CA 1
ATOM 699 C C . LYS A 1 91 ? -7.475 -22.446 2.792 1.00 97.88 91 LYS A C 1
ATOM 701 O O . LYS A 1 91 ? -7.996 -21.421 2.366 1.00 97.88 91 LYS A O 1
ATOM 706 N N . LYS A 1 92 ? -8.196 -23.526 3.108 1.00 97.75 92 LYS A N 1
ATOM 707 C CA . LYS A 1 92 ? -9.658 -23.614 2.926 1.00 97.75 92 LYS A CA 1
ATOM 708 C C . LYS A 1 92 ? -10.441 -22.497 3.630 1.00 97.75 92 LYS A C 1
ATOM 710 O O . LYS A 1 92 ? -11.533 -22.168 3.189 1.00 97.75 92 LYS A O 1
ATOM 715 N N . ASP A 1 93 ? -9.902 -21.938 4.712 1.00 97.31 93 ASP A N 1
ATOM 716 C CA . ASP A 1 93 ? -10.509 -20.848 5.484 1.00 97.31 93 ASP A CA 1
ATOM 717 C C . ASP A 1 93 ? -10.088 -19.445 5.015 1.00 97.31 93 ASP A C 1
ATOM 719 O O . ASP A 1 93 ? -10.449 -18.467 5.661 1.00 97.31 93 ASP A O 1
ATOM 723 N N . GLY A 1 94 ? -9.320 -19.338 3.926 1.00 98.31 94 GLY A N 1
ATOM 724 C CA . GLY A 1 94 ? -8.835 -18.071 3.379 1.00 98.31 94 GLY A CA 1
ATOM 725 C C . GLY A 1 94 ? -7.495 -17.584 3.939 1.00 98.31 94 GLY A C 1
ATOM 726 O O . GLY A 1 94 ? -6.964 -16.586 3.445 1.00 98.31 94 GLY A O 1
ATOM 727 N N . ASP A 1 95 ? -6.913 -18.283 4.922 1.00 97.88 95 ASP A N 1
ATOM 728 C CA . ASP A 1 95 ? -5.605 -17.947 5.492 1.00 97.88 95 ASP A CA 1
ATOM 729 C C . ASP A 1 95 ? -4.506 -18.026 4.417 1.00 97.88 95 ASP A C 1
ATOM 731 O O . ASP A 1 95 ? -4.291 -19.063 3.786 1.00 97.88 95 ASP A O 1
ATOM 735 N N . LEU A 1 96 ? -3.773 -16.923 4.248 1.00 96.94 96 LEU A N 1
ATOM 736 C CA . LEU A 1 96 ? -2.670 -16.781 3.287 1.00 96.94 96 LEU A CA 1
ATOM 737 C C . LEU A 1 96 ? -1.317 -16.626 3.983 1.00 96.94 96 LEU A C 1
ATOM 739 O O . LEU A 1 96 ? -0.315 -16.356 3.335 1.00 96.94 96 LEU A O 1
ATOM 743 N N . ARG A 1 97 ? -1.229 -16.794 5.304 1.00 93.94 97 ARG A N 1
ATOM 744 C CA . ARG A 1 97 ? 0.014 -16.505 6.034 1.00 93.94 97 ARG A CA 1
ATOM 745 C C . ARG A 1 97 ? 1.197 -17.387 5.636 1.00 93.94 97 ARG A C 1
ATOM 747 O O . ARG A 1 97 ? 2.318 -17.040 5.981 1.00 93.94 97 ARG A O 1
ATOM 754 N N . GLY A 1 98 ? 0.982 -18.542 4.997 1.00 88.12 98 GLY A N 1
ATOM 755 C CA . GLY A 1 98 ? 2.078 -19.440 4.598 1.00 88.12 98 GLY A CA 1
ATOM 756 C C . GLY A 1 98 ? 2.940 -19.918 5.779 1.00 88.12 98 GLY A C 1
ATOM 757 O O . GLY A 1 98 ? 4.149 -20.088 5.642 1.00 88.12 98 GLY A O 1
ATOM 758 N N . GLY A 1 99 ? 2.328 -20.065 6.962 1.00 85.31 99 GLY A N 1
ATOM 759 C CA . GLY A 1 99 ? 3.016 -20.393 8.218 1.00 85.31 99 GLY A CA 1
ATOM 760 C C . GLY A 1 99 ? 3.594 -19.191 8.979 1.00 85.31 99 GLY A C 1
ATOM 761 O O . GLY A 1 99 ? 4.129 -19.374 10.065 1.00 85.31 99 GLY A O 1
ATOM 762 N N . GLY A 1 100 ? 3.488 -17.971 8.445 1.00 88.81 100 GLY A N 1
ATOM 763 C CA . GLY A 1 100 ? 3.918 -16.747 9.120 1.00 88.81 100 GLY A CA 1
ATOM 764 C C . GLY A 1 100 ? 2.800 -16.006 9.855 1.00 88.81 100 GLY A C 1
ATOM 765 O O . GLY A 1 100 ? 1.902 -16.598 10.458 1.00 88.81 100 GLY A O 1
ATOM 766 N N . ASN A 1 101 ? 2.866 -14.675 9.815 1.00 92.06 101 ASN A N 1
ATOM 767 C CA . ASN A 1 101 ? 1.983 -13.782 10.562 1.00 92.06 101 ASN A CA 1
ATOM 768 C C . ASN A 1 101 ? 1.030 -13.003 9.639 1.00 92.06 101 ASN A C 1
ATOM 770 O O . ASN A 1 101 ? 1.097 -13.088 8.413 1.00 92.06 101 ASN A O 1
ATOM 774 N N . LEU A 1 102 ? 0.133 -12.224 10.235 1.00 95.62 102 LEU A N 1
ATOM 775 C CA . LEU A 1 102 ? -0.880 -11.458 9.512 1.00 95.62 102 LEU A CA 1
ATOM 776 C C . LEU A 1 102 ? -0.339 -10.381 8.549 1.00 95.62 102 LEU A C 1
ATOM 778 O O . LEU A 1 102 ? -1.089 -9.998 7.658 1.00 95.62 102 LEU A O 1
ATOM 782 N N . TYR A 1 103 ? 0.935 -9.960 8.605 1.00 92.81 103 TYR A N 1
ATOM 783 C CA . TYR A 1 103 ? 1.505 -9.163 7.502 1.00 92.81 103 TYR A CA 1
ATOM 784 C C . TYR A 1 103 ? 1.464 -9.936 6.186 1.00 92.81 103 TYR A C 1
ATOM 786 O O . TYR A 1 103 ? 1.071 -9.395 5.155 1.00 92.81 103 TYR A O 1
ATOM 794 N N . MET A 1 104 ? 1.851 -11.214 6.235 1.00 93.62 104 MET A N 1
ATOM 795 C CA . MET A 1 104 ? 1.895 -12.065 5.050 1.00 93.62 104 MET A CA 1
ATOM 796 C C . MET A 1 104 ? 0.495 -12.272 4.479 1.00 93.62 104 MET A C 1
ATOM 798 O O . MET A 1 104 ? 0.317 -12.181 3.269 1.00 93.62 104 MET A O 1
ATOM 802 N N . HIS A 1 105 ? -0.505 -12.478 5.344 1.00 97.50 105 HIS A N 1
ATOM 803 C CA . HIS A 1 105 ? -1.893 -12.554 4.896 1.00 97.50 105 HIS A CA 1
ATOM 804 C C . HIS A 1 105 ? -2.391 -11.229 4.326 1.00 97.50 105 HIS A C 1
ATOM 806 O O . HIS A 1 105 ? -2.920 -11.242 3.226 1.00 97.50 105 HIS A O 1
ATOM 812 N N . GLY A 1 106 ? -2.209 -10.103 5.024 1.00 97.88 106 GLY A N 1
ATOM 813 C CA . GLY A 1 106 ? -2.735 -8.811 4.577 1.00 97.88 106 GLY A CA 1
ATOM 814 C C . GLY A 1 106 ? -2.206 -8.408 3.199 1.00 97.88 106 GLY A C 1
ATOM 815 O O . GLY A 1 106 ? -2.983 -8.039 2.324 1.00 97.88 106 GLY A O 1
ATOM 816 N N . ILE A 1 107 ? -0.898 -8.563 2.966 1.00 97.69 107 ILE A N 1
ATOM 817 C CA . ILE A 1 107 ? -0.274 -8.258 1.667 1.00 97.69 107 ILE A CA 1
ATOM 818 C C . ILE A 1 107 ? -0.773 -9.220 0.575 1.00 97.69 107 ILE A C 1
ATOM 820 O O . ILE A 1 107 ? -1.065 -8.797 -0.541 1.00 97.69 107 ILE A O 1
ATOM 824 N N . ALA A 1 108 ? -0.920 -10.510 0.888 1.00 98.12 108 ALA A N 1
ATOM 825 C CA . ALA A 1 108 ? -1.411 -11.510 -0.059 1.00 98.12 108 ALA A CA 1
ATOM 826 C C . ALA A 1 108 ? -2.897 -11.360 -0.401 1.00 98.12 108 ALA A C 1
ATOM 828 O O . ALA A 1 108 ? -3.281 -11.474 -1.565 1.00 98.12 108 ALA A O 1
ATOM 829 N N . ALA A 1 109 ? -3.726 -11.069 0.599 1.00 98.69 109 ALA A N 1
ATOM 830 C CA . ALA A 1 109 ? -5.133 -10.752 0.427 1.00 98.69 109 ALA A CA 1
ATOM 831 C C . ALA A 1 109 ? -5.289 -9.487 -0.420 1.00 98.69 109 ALA A C 1
ATOM 833 O O . ALA A 1 109 ? -6.110 -9.464 -1.335 1.00 98.69 109 ALA A O 1
ATOM 834 N N . PHE A 1 110 ? -4.459 -8.467 -0.182 1.00 98.44 110 PHE A N 1
ATOM 835 C CA . PHE A 1 110 ? -4.435 -7.269 -1.011 1.00 98.44 110 PHE A CA 1
ATOM 836 C C . PHE A 1 110 ? -4.089 -7.594 -2.474 1.00 98.44 110 PHE A C 1
ATOM 838 O O . PHE A 1 110 ? -4.844 -7.214 -3.365 1.00 98.44 110 PHE A O 1
ATOM 845 N N . ALA A 1 111 ? -3.052 -8.397 -2.730 1.00 98.44 111 ALA A N 1
ATOM 846 C CA . ALA A 1 111 ? -2.696 -8.804 -4.090 1.00 98.44 111 ALA A CA 1
ATOM 847 C C . ALA A 1 111 ? -3.817 -9.580 -4.810 1.00 98.44 111 ALA A C 1
ATOM 849 O O . ALA A 1 111 ? -4.114 -9.287 -5.966 1.00 98.44 111 ALA A O 1
ATOM 850 N N . LEU A 1 112 ? -4.473 -10.543 -4.145 1.00 98.38 112 LEU A N 1
ATOM 851 C CA . LEU A 1 112 ? -5.576 -11.308 -4.751 1.00 98.38 112 LEU A CA 1
ATOM 852 C C . LEU A 1 112 ? -6.812 -10.444 -5.015 1.00 98.38 112 LEU A C 1
ATOM 854 O O . LEU A 1 112 ? -7.434 -10.547 -6.073 1.00 98.38 112 LEU A O 1
ATOM 858 N N . THR A 1 113 ? -7.179 -9.603 -4.050 1.00 98.44 113 THR A N 1
ATOM 859 C CA . THR A 1 113 ? -8.345 -8.722 -4.175 1.00 98.44 113 THR A CA 1
ATOM 860 C C . THR A 1 113 ? -8.130 -7.666 -5.250 1.00 98.44 113 THR A C 1
ATOM 862 O O . THR A 1 113 ? -9.056 -7.400 -6.010 1.00 98.44 113 THR A O 1
ATOM 865 N N . GLU A 1 114 ? -6.915 -7.127 -5.386 1.00 95.75 114 GLU A N 1
ATOM 866 C CA . GLU A 1 114 ? -6.585 -6.173 -6.446 1.00 95.75 114 GLU A CA 1
ATOM 867 C C . GLU A 1 114 ? -6.523 -6.835 -7.817 1.00 95.75 114 GLU A C 1
ATOM 869 O O . GLU A 1 114 ? -7.106 -6.306 -8.760 1.00 95.75 114 GLU A O 1
ATOM 874 N N . ALA A 1 115 ? -5.930 -8.028 -7.926 1.00 97.06 115 ALA A N 1
ATOM 875 C CA . ALA A 1 115 ? -5.962 -8.801 -9.163 1.00 97.06 115 ALA A CA 1
ATOM 876 C C . ALA A 1 115 ? -7.404 -9.015 -9.644 1.00 97.06 115 ALA A C 1
ATOM 878 O O . ALA A 1 115 ? -7.713 -8.781 -10.813 1.00 97.06 115 ALA A O 1
ATOM 879 N N . TYR A 1 116 ? -8.310 -9.404 -8.742 1.00 97.88 116 TYR A N 1
ATOM 880 C CA . TYR A 1 116 ? -9.722 -9.570 -9.079 1.00 97.88 116 TYR A CA 1
ATOM 881 C C . TYR A 1 116 ? -10.413 -8.238 -9.407 1.00 97.88 116 TYR A C 1
ATOM 883 O O . TYR A 1 116 ? -11.141 -8.161 -10.394 1.00 97.88 116 TYR A O 1
ATOM 891 N N . ALA A 1 117 ? -10.182 -7.178 -8.628 1.00 92.06 117 ALA A N 1
ATOM 892 C CA . ALA A 1 117 ? -10.781 -5.868 -8.879 1.00 92.06 117 ALA A CA 1
ATOM 893 C C . ALA A 1 117 ? -10.363 -5.291 -10.241 1.00 92.06 117 ALA A C 1
ATOM 895 O O . ALA A 1 117 ? -11.201 -4.718 -10.943 1.00 92.06 117 ALA A O 1
ATOM 896 N N . PHE A 1 118 ? -9.097 -5.492 -10.613 1.00 87.25 118 PHE A N 1
ATOM 897 C CA . PHE A 1 118 ? -8.504 -5.029 -11.861 1.00 87.25 118 PHE A CA 1
ATOM 898 C C . PHE A 1 118 ? -8.950 -5.852 -13.075 1.00 87.25 118 PHE A C 1
ATOM 900 O O . PHE A 1 118 ? -9.289 -5.287 -14.109 1.00 87.25 118 PHE A O 1
ATOM 907 N N . THR A 1 119 ? -8.973 -7.183 -12.960 1.00 91.12 119 THR A N 1
ATOM 908 C CA . THR A 1 119 ? -9.181 -8.079 -14.117 1.00 91.12 119 THR A CA 1
ATOM 909 C C . THR A 1 119 ? -10.598 -8.615 -14.260 1.00 91.12 119 THR A C 1
ATOM 911 O O . THR A 1 119 ? -10.983 -9.026 -15.351 1.00 91.12 119 THR A O 1
ATOM 914 N N . ARG A 1 120 ? -11.368 -8.651 -13.166 1.00 93.25 120 ARG A N 1
ATOM 915 C CA . ARG A 1 120 ? -12.678 -9.318 -13.071 1.00 93.25 120 ARG A CA 1
ATOM 916 C C . ARG A 1 120 ? -12.665 -10.798 -13.454 1.00 93.25 120 ARG A C 1
ATOM 918 O O . ARG A 1 120 ? -13.721 -11.348 -13.753 1.00 93.25 120 ARG A O 1
ATOM 925 N N . ASP A 1 121 ? -11.507 -11.453 -13.384 1.00 96.75 121 ASP A N 1
ATOM 926 C CA . ASP A 1 121 ? -11.390 -12.883 -13.654 1.00 96.75 121 ASP A CA 1
ATOM 927 C C . ASP A 1 121 ? -12.271 -13.698 -12.680 1.00 96.75 121 ASP A C 1
ATOM 929 O O . ASP A 1 121 ? -12.026 -13.675 -11.464 1.00 96.75 121 ASP A O 1
ATOM 933 N N . PRO A 1 122 ? -13.279 -14.445 -13.175 1.00 97.06 122 PRO A N 1
ATOM 934 C CA . PRO A 1 122 ? -14.132 -15.283 -12.338 1.00 97.06 122 PRO A CA 1
ATOM 935 C C . PRO A 1 122 ? -13.356 -16.296 -11.486 1.00 97.06 122 PRO A C 1
ATOM 937 O O . PRO A 1 122 ? -13.787 -16.598 -10.371 1.00 97.06 122 PRO A O 1
ATOM 940 N N . ALA A 1 123 ? -12.200 -16.775 -11.961 1.00 98.00 123 ALA A N 1
ATOM 941 C CA . ALA A 1 123 ? -11.370 -17.737 -11.238 1.00 98.00 123 ALA A CA 1
ATOM 942 C C . ALA A 1 123 ? -10.784 -17.156 -9.939 1.00 98.00 123 ALA A C 1
ATOM 944 O O . ALA A 1 123 ? -10.510 -17.897 -8.995 1.00 98.00 123 ALA A O 1
ATOM 945 N N . LEU A 1 124 ? -10.630 -15.829 -9.860 1.00 98.56 124 LEU A N 1
ATOM 946 C CA . LEU A 1 124 ? -10.093 -15.142 -8.684 1.00 98.56 124 LEU A CA 1
ATOM 947 C C . LEU A 1 124 ? -11.174 -14.722 -7.683 1.00 98.56 124 LEU A C 1
ATOM 949 O O . LEU A 1 124 ? -10.850 -14.469 -6.524 1.00 98.56 124 LEU A O 1
ATOM 953 N N . LYS A 1 125 ? -12.455 -14.689 -8.078 1.00 98.62 125 LYS A N 1
ATOM 954 C CA . LYS A 1 125 ? -13.554 -14.216 -7.217 1.00 98.62 125 LYS A CA 1
ATOM 955 C C . LYS A 1 125 ? -13.664 -15.007 -5.912 1.00 98.62 125 LYS A C 1
ATOM 957 O O . LYS A 1 125 ? -13.755 -14.412 -4.841 1.00 98.62 125 LYS A O 1
ATOM 962 N N . GLY A 1 126 ? -13.661 -16.339 -6.003 1.00 98.69 126 GLY A N 1
ATOM 963 C CA . GLY A 1 126 ? -13.754 -17.232 -4.842 1.00 98.69 126 GLY A CA 1
ATOM 964 C C . GLY A 1 126 ? -12.565 -17.078 -3.885 1.00 98.69 126 GLY A C 1
ATOM 965 O O . GLY A 1 126 ? -12.779 -16.732 -2.722 1.00 98.69 126 GLY A O 1
ATOM 966 N N . PRO A 1 127 ? -11.318 -17.254 -4.363 1.00 98.81 127 PRO A N 1
ATOM 967 C CA . PRO A 1 127 ? -10.119 -17.049 -3.550 1.00 98.81 127 PRO A CA 1
ATOM 968 C C . PRO A 1 127 ? -10.027 -15.653 -2.919 1.00 98.81 127 PRO A C 1
ATOM 970 O O . PRO A 1 127 ? -9.682 -15.520 -1.743 1.00 98.81 127 PRO A O 1
ATOM 973 N N . ALA A 1 128 ? -10.377 -14.601 -3.666 1.00 98.81 128 ALA A N 1
ATOM 974 C CA . ALA A 1 128 ? -10.362 -13.237 -3.151 1.00 98.81 128 ALA A CA 1
ATOM 975 C C . ALA A 1 128 ? -11.425 -13.019 -2.059 1.00 98.81 128 ALA A C 1
ATOM 977 O O . ALA A 1 128 ? -11.123 -12.389 -1.047 1.00 98.81 128 ALA A O 1
ATOM 978 N N . GLN A 1 129 ? -12.636 -13.574 -2.211 1.00 98.88 129 GLN A N 1
ATOM 979 C CA . GLN A 1 129 ? -13.664 -13.508 -1.165 1.00 98.88 129 GLN A CA 1
ATOM 980 C C . GLN A 1 129 ? -13.211 -14.228 0.111 1.00 98.88 129 GLN A C 1
ATOM 982 O O . GLN A 1 129 ? -13.300 -13.648 1.187 1.00 98.88 129 GLN A O 1
ATOM 987 N N . LEU A 1 130 ? -12.644 -15.434 -0.004 1.00 98.88 130 LEU A N 1
ATOM 988 C CA . LEU A 1 130 ? -12.123 -16.172 1.152 1.00 98.88 130 LEU A CA 1
ATOM 989 C C . LEU A 1 130 ? -11.030 -15.389 1.892 1.00 98.88 130 LEU A C 1
ATOM 991 O O . LEU A 1 130 ? -10.988 -15.388 3.121 1.00 98.88 130 LEU A O 1
ATOM 995 N N . ALA A 1 131 ? -10.160 -14.684 1.162 1.00 98.81 131 ALA A N 1
ATOM 996 C CA . ALA A 1 131 ? -9.127 -13.854 1.775 1.00 98.81 131 ALA A CA 1
ATOM 997 C C . ALA A 1 131 ? -9.729 -12.701 2.605 1.00 98.81 131 ALA A C 1
ATOM 999 O O . ALA A 1 131 ? -9.262 -12.430 3.713 1.00 98.81 131 ALA A O 1
ATOM 1000 N N . ILE A 1 132 ? -10.788 -12.059 2.098 1.00 98.75 132 ILE A N 1
ATOM 1001 C CA . ILE A 1 132 ? -11.540 -11.028 2.828 1.00 98.75 132 ILE A CA 1
ATOM 1002 C C . ILE A 1 132 ? -12.248 -11.615 4.048 1.00 98.75 132 ILE A C 1
ATOM 1004 O O . ILE A 1 132 ? -12.167 -11.036 5.131 1.00 98.75 132 ILE A O 1
ATOM 1008 N N . ASP A 1 133 ? -12.893 -12.770 3.903 1.00 98.81 133 ASP A N 1
ATOM 1009 C CA . ASP A 1 133 ? -13.613 -13.424 4.997 1.00 98.81 133 ASP A CA 1
ATOM 1010 C C . ASP A 1 133 ? -12.657 -13.772 6.150 1.00 98.81 133 ASP A C 1
ATOM 1012 O O . ASP A 1 133 ? -12.962 -13.511 7.318 1.00 98.81 133 ASP A O 1
ATOM 1016 N N . PHE A 1 134 ? -11.452 -14.264 5.834 1.00 98.81 134 PHE A N 1
ATOM 1017 C CA . PHE A 1 134 ? -10.402 -14.470 6.831 1.00 98.81 134 PHE A CA 1
ATOM 1018 C C . PHE A 1 134 ? -9.927 -13.152 7.452 1.00 98.81 134 PHE A C 1
ATOM 1020 O O . PHE A 1 134 ? -9.784 -13.080 8.672 1.00 98.81 134 PHE A O 1
ATOM 1027 N N . THR A 1 135 ? -9.709 -12.102 6.648 1.00 98.75 135 THR A N 1
ATOM 1028 C CA . THR A 1 135 ? -9.308 -10.771 7.148 1.00 98.75 135 THR A CA 1
ATOM 1029 C C . THR A 1 135 ? -10.303 -10.262 8.195 1.00 98.75 135 THR A C 1
ATOM 1031 O O . THR A 1 135 ? -9.897 -9.832 9.277 1.00 98.75 135 THR A O 1
ATOM 1034 N N . VAL A 1 136 ? -11.604 -10.358 7.903 1.00 98.62 136 VAL A N 1
ATOM 1035 C CA . VAL A 1 136 ? -12.687 -9.954 8.812 1.00 98.62 136 VAL A CA 1
ATOM 1036 C C . VAL A 1 136 ? -12.692 -10.817 10.074 1.00 98.62 136 VAL A C 1
ATOM 1038 O O . VAL A 1 136 ? -12.720 -10.283 11.181 1.00 98.62 136 VAL A O 1
ATOM 1041 N N . LYS A 1 137 ? -12.609 -12.145 9.927 1.00 98.44 137 LYS A N 1
ATOM 1042 C CA . LYS A 1 137 ? -12.594 -13.091 11.055 1.00 98.44 137 LYS A CA 1
ATOM 1043 C C . LYS A 1 137 ? -11.382 -12.905 11.975 1.00 98.44 137 LYS A C 1
ATOM 1045 O O . LYS A 1 137 ? -11.486 -13.134 13.176 1.00 98.44 137 LYS A O 1
ATOM 1050 N N . ALA A 1 138 ? -10.243 -12.499 11.421 1.00 98.38 138 ALA A N 1
ATOM 1051 C CA . ALA A 1 138 ? -9.000 -12.295 12.156 1.00 98.38 138 ALA A CA 1
ATOM 1052 C C . ALA A 1 138 ? -8.970 -10.996 12.984 1.00 98.38 138 ALA A C 1
ATOM 1054 O O . ALA A 1 138 ? -8.048 -10.836 13.788 1.00 98.38 138 ALA A O 1
ATOM 1055 N N . GLN A 1 139 ? -9.925 -10.077 12.785 1.00 98.62 139 GLN A N 1
ATOM 1056 C CA . GLN A 1 139 ? -10.005 -8.808 13.513 1.00 98.62 139 GLN A CA 1
ATOM 1057 C C . GLN A 1 139 ? -10.391 -9.045 14.973 1.00 98.62 139 GLN A C 1
ATOM 1059 O O . GLN A 1 139 ? -11.295 -9.826 15.258 1.00 98.62 139 GLN A O 1
ATOM 1064 N N . VAL A 1 140 ? -9.767 -8.320 15.903 1.00 98.44 140 VAL A N 1
ATOM 1065 C CA . VAL A 1 140 ? -10.144 -8.365 17.323 1.00 98.44 140 VAL A CA 1
ATOM 1066 C C . VAL A 1 140 ? -11.456 -7.591 17.521 1.00 98.44 140 VAL A C 1
ATOM 1068 O O . VAL A 1 140 ? -11.441 -6.366 17.384 1.00 98.44 140 VAL A O 1
ATOM 1071 N N . PRO A 1 141 ? -12.593 -8.228 17.872 1.00 96.81 141 PRO A N 1
ATOM 1072 C CA . PRO A 1 141 ? -13.891 -7.544 17.865 1.00 96.81 141 PRO A CA 1
ATOM 1073 C C . PRO A 1 141 ? -14.003 -6.396 18.875 1.00 96.81 141 PRO A C 1
ATOM 1075 O O . PRO A 1 141 ? -14.636 -5.388 18.583 1.00 96.81 141 PRO A O 1
ATOM 1078 N N . SER A 1 142 ? -13.363 -6.519 20.040 1.00 96.06 142 SER A N 1
ATOM 1079 C CA . SER A 1 142 ? -13.403 -5.506 21.104 1.00 96.06 142 SER A CA 1
ATOM 1080 C C . SER A 1 142 ? -12.498 -4.298 20.856 1.00 96.06 142 SER A C 1
ATOM 1082 O O . SER A 1 142 ? -12.683 -3.274 21.501 1.00 96.06 142 SER A O 1
ATOM 1084 N N . LYS A 1 143 ? -11.518 -4.412 19.949 1.00 96.44 143 LYS A N 1
ATOM 1085 C CA . LYS A 1 143 ? -10.506 -3.369 19.694 1.00 96.44 143 LYS A CA 1
ATOM 1086 C C . LYS A 1 143 ? -10.468 -2.882 18.248 1.00 96.44 143 LYS A C 1
ATOM 1088 O O . LYS A 1 143 ? -9.809 -1.898 17.957 1.00 96.44 143 LYS A O 1
ATOM 1093 N N . GLY A 1 144 ? -11.084 -3.609 17.318 1.00 96.69 144 GLY A N 1
ATOM 1094 C CA . GLY A 1 144 ? -11.182 -3.248 15.903 1.00 96.69 144 GLY A CA 1
ATOM 1095 C C . GLY A 1 144 ? -9.890 -3.277 15.085 1.00 96.69 144 GLY A C 1
ATOM 1096 O O . GLY A 1 144 ? -9.922 -2.964 13.895 1.00 96.69 144 GLY A O 1
ATOM 1097 N N . GLY A 1 145 ? -8.769 -3.678 15.681 1.00 96.88 145 GLY A N 1
ATOM 1098 C CA . GLY A 1 145 ? -7.482 -3.799 15.003 1.00 96.88 145 GLY A CA 1
ATOM 1099 C C . GLY A 1 145 ? -7.062 -5.241 14.713 1.00 96.88 145 GLY A C 1
ATOM 1100 O O . GLY A 1 145 ? -7.773 -6.209 15.001 1.00 96.88 145 GLY A O 1
ATOM 1101 N N . TRP A 1 146 ? -5.847 -5.356 14.180 1.00 98.00 146 TRP A N 1
ATOM 1102 C CA . TRP A 1 146 ? -5.134 -6.607 13.926 1.00 98.00 146 TRP A CA 1
ATOM 1103 C C . TRP A 1 146 ? -3.705 -6.484 14.452 1.00 98.00 146 TRP A C 1
ATOM 1105 O O . TRP A 1 146 ? -3.174 -5.378 14.557 1.00 98.00 146 TRP A O 1
ATOM 1115 N N . ARG A 1 147 ? -3.058 -7.615 14.733 1.00 94.00 147 ARG A N 1
ATOM 1116 C CA . ARG A 1 147 ? -1.609 -7.668 14.965 1.00 94.00 147 ARG A CA 1
ATOM 1117 C C . ARG A 1 147 ? -0.985 -8.816 14.189 1.00 94.00 147 ARG A C 1
ATOM 1119 O O . ARG A 1 147 ? -1.306 -8.990 13.027 1.00 94.00 147 ARG A O 1
ATOM 1126 N N . TYR A 1 148 ? -0.079 -9.586 14.790 1.00 93.00 148 TYR A N 1
ATOM 1127 C CA . TYR A 1 148 ? 0.675 -10.648 14.123 1.00 93.00 148 TYR A CA 1
ATOM 1128 C C . TYR A 1 148 ? -0.064 -11.988 14.141 1.00 93.00 148 TYR A C 1
ATOM 1130 O O . TYR A 1 148 ? 0.002 -12.748 13.173 1.00 93.00 148 TYR A O 1
ATOM 1138 N N . VAL A 1 149 ? -0.778 -12.263 15.231 1.00 95.38 149 VAL A N 1
ATOM 1139 C CA . VAL A 1 149 ? -1.549 -13.488 15.454 1.00 95.38 149 VAL A CA 1
ATOM 1140 C C . VAL A 1 149 ? -3.038 -13.142 15.334 1.00 95.38 149 VAL A C 1
ATOM 1142 O O . VAL A 1 149 ? -3.447 -12.138 15.915 1.00 95.38 149 VAL A O 1
ATOM 1145 N N . PRO A 1 150 ? -3.835 -13.913 14.572 1.00 97.06 150 PRO A N 1
ATOM 1146 C CA . PRO A 1 150 ? -5.255 -13.627 14.393 1.00 97.06 150 PRO A CA 1
ATOM 1147 C C . PRO A 1 150 ? -6.073 -13.828 15.673 1.00 97.06 150 PRO A C 1
ATOM 1149 O O . PRO A 1 150 ? -5.662 -14.526 16.601 1.00 97.06 150 PRO A O 1
ATOM 1152 N N . TYR A 1 151 ? -7.256 -13.220 15.706 1.00 97.56 151 TYR A N 1
ATOM 1153 C CA . TYR A 1 151 ? -8.308 -13.589 16.647 1.00 97.56 151 TYR A CA 1
ATOM 1154 C C . TYR A 1 151 ? -8.861 -14.998 16.317 1.00 97.56 151 TYR A C 1
ATOM 1156 O O . TYR A 1 151 ? -8.966 -15.345 15.136 1.00 97.56 151 TYR A O 1
ATOM 1164 N N . PRO A 1 152 ? -9.244 -15.825 17.315 1.00 96.94 152 PRO A N 1
ATOM 1165 C CA . PRO A 1 152 ? -9.205 -15.581 18.761 1.00 96.94 152 PRO A CA 1
ATOM 1166 C C . PRO A 1 152 ? -7.879 -15.940 19.439 1.00 96.94 152 PRO A C 1
ATOM 1168 O O . PRO A 1 152 ? -7.785 -15.836 20.659 1.00 96.94 152 PRO A O 1
ATOM 1171 N N . GLN A 1 153 ? -6.851 -16.360 18.693 1.00 97.00 153 GLN A N 1
ATOM 1172 C CA . GLN A 1 153 ? -5.580 -16.782 19.294 1.00 97.00 153 GLN A CA 1
ATOM 1173 C C . GLN A 1 153 ? -4.839 -15.625 19.985 1.00 97.00 153 GLN A C 1
ATOM 1175 O O . GLN A 1 153 ? -4.037 -15.859 20.884 1.00 97.00 153 GLN A O 1
ATOM 1180 N N . SER A 1 154 ? -5.105 -14.382 19.579 1.00 96.19 154 SER A N 1
ATOM 1181 C CA . SER A 1 154 ? -4.652 -13.174 20.266 1.00 96.19 154 SER A CA 1
ATOM 1182 C C . SER A 1 154 ? -5.729 -12.087 20.248 1.00 96.19 154 SER A C 1
ATOM 1184 O O . SER A 1 154 ? -6.525 -11.995 19.316 1.00 96.19 154 SER A O 1
ATOM 1186 N N . GLN A 1 155 ? -5.731 -11.243 21.283 1.00 96.25 155 GLN A N 1
ATOM 1187 C CA . GLN A 1 155 ? -6.543 -10.018 21.368 1.00 96.25 155 GLN A CA 1
ATOM 1188 C C . GLN A 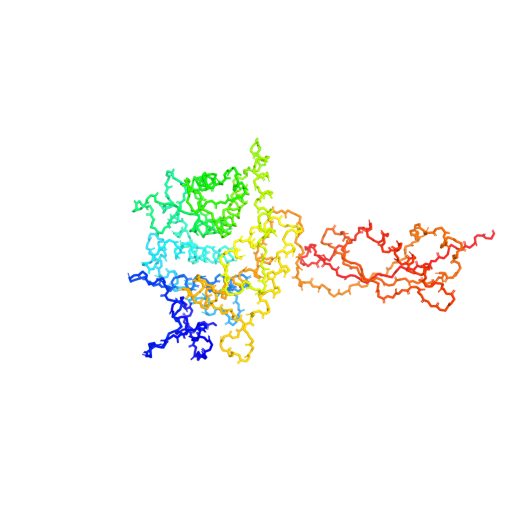1 155 ? -5.695 -8.748 21.212 1.00 96.25 155 GLN A C 1
ATOM 1190 O O . GLN A 1 155 ? -6.078 -7.651 21.633 1.00 96.25 155 GLN A O 1
ATOM 1195 N N . ASP A 1 156 ? -4.489 -8.905 20.687 1.00 95.00 156 ASP A N 1
ATOM 1196 C CA . ASP A 1 156 ? -3.539 -7.825 20.520 1.00 95.00 156 ASP A CA 1
ATOM 1197 C C . ASP A 1 156 ? -3.738 -7.105 19.184 1.00 95.00 156 ASP A C 1
ATOM 1199 O O . ASP A 1 156 ? -4.124 -7.714 18.185 1.00 95.00 156 ASP A O 1
ATOM 1203 N N . VAL A 1 157 ? -3.465 -5.804 19.172 1.00 96.44 157 VAL A N 1
ATOM 1204 C CA . VAL A 1 157 ? -3.676 -4.923 18.020 1.00 96.44 157 VAL A CA 1
ATOM 1205 C C . VAL A 1 157 ? -2.517 -3.941 17.900 1.00 96.44 157 VAL A C 1
ATOM 1207 O O . VAL A 1 157 ? -1.992 -3.474 18.913 1.00 96.44 157 VAL A O 1
ATOM 1210 N N . ASP A 1 158 ? -2.096 -3.641 16.673 1.00 95.38 158 ASP A N 1
ATOM 1211 C CA . ASP A 1 158 ? -1.140 -2.570 16.406 1.00 95.38 158 ASP A CA 1
ATOM 1212 C C . ASP A 1 158 ? -1.396 -1.882 15.062 1.00 95.38 158 ASP A C 1
ATOM 1214 O O . ASP A 1 158 ? -2.035 -2.412 14.149 1.00 95.38 158 ASP A O 1
ATOM 1218 N N . THR A 1 159 ? -0.872 -0.665 14.941 1.00 96.00 159 THR A N 1
ATOM 1219 C CA . THR A 1 159 ? -1.091 0.182 13.769 1.00 96.00 159 THR A CA 1
ATOM 1220 C C . THR A 1 159 ? -0.292 -0.326 12.585 1.00 96.00 159 THR A C 1
ATOM 1222 O O . THR A 1 159 ? -0.592 0.059 11.469 1.00 96.00 159 THR A O 1
ATOM 1225 N N . SER A 1 160 ? 0.691 -1.206 12.786 1.00 90.62 160 SER A N 1
ATOM 1226 C CA . SER A 1 160 ? 1.680 -1.573 11.779 1.00 90.62 160 SER A CA 1
ATOM 1227 C C . SER A 1 160 ? 1.169 -2.595 10.771 1.00 90.62 160 SER A C 1
ATOM 1229 O O . SER A 1 160 ? 1.443 -2.449 9.583 1.00 90.62 160 SER A O 1
ATOM 1231 N N . VAL A 1 161 ? 0.333 -3.549 11.188 1.00 93.12 161 VAL A N 1
ATOM 1232 C CA . VAL A 1 161 ? -0.329 -4.501 10.269 1.00 93.12 161 VAL A CA 1
ATOM 1233 C C . VAL A 1 161 ? -1.612 -3.918 9.666 1.00 93.12 161 VAL A C 1
ATOM 1235 O O . VAL A 1 161 ? -2.002 -4.284 8.557 1.00 93.12 161 VAL A O 1
ATOM 1238 N N . PHE A 1 162 ? -2.247 -2.986 10.382 1.00 96.00 162 PHE A N 1
ATOM 1239 C CA . PHE A 1 162 ? -3.582 -2.453 10.105 1.00 96.00 162 PHE A CA 1
ATOM 1240 C C . PHE A 1 162 ? -3.821 -2.033 8.642 1.00 96.00 162 PHE A C 1
ATOM 1242 O O . PHE A 1 162 ? -4.816 -2.414 8.033 1.00 96.00 162 PHE A O 1
ATOM 1249 N N . GLY A 1 163 ? -2.885 -1.302 8.043 1.00 95.19 163 GLY A N 1
ATOM 1250 C CA . GLY A 1 163 ? -2.994 -0.733 6.705 1.00 95.19 163 GLY A CA 1
ATOM 1251 C C . GLY A 1 163 ? -3.059 -1.779 5.602 1.00 95.19 163 GLY A C 1
ATOM 1252 O O . GLY A 1 163 ? -3.822 -1.605 4.658 1.00 95.19 163 GLY A O 1
ATOM 1253 N N . TRP A 1 164 ? -2.365 -2.910 5.746 1.00 96.50 164 TRP A N 1
ATOM 1254 C CA . TRP A 1 164 ? -2.451 -3.997 4.768 1.00 96.50 164 TRP A CA 1
ATOM 1255 C C . TRP A 1 164 ? -3.828 -4.658 4.766 1.00 96.50 164 TRP A C 1
ATOM 1257 O O . TRP A 1 164 ? -4.374 -4.929 3.698 1.00 96.50 164 TRP A O 1
ATOM 1267 N N . MET A 1 165 ? -4.421 -4.851 5.949 1.00 97.94 165 MET A N 1
ATOM 1268 C CA . MET A 1 165 ? -5.794 -5.359 6.069 1.00 97.94 165 MET A CA 1
ATOM 1269 C C . MET A 1 165 ? -6.786 -4.379 5.453 1.00 97.94 165 MET A C 1
ATOM 1271 O O . MET A 1 165 ? -7.659 -4.761 4.678 1.00 97.94 165 MET A O 1
ATOM 1275 N N . MET A 1 166 ? -6.603 -3.094 5.743 1.00 96.50 166 MET A N 1
ATOM 1276 C CA . MET A 1 166 ? -7.432 -2.031 5.197 1.00 96.50 166 MET A CA 1
ATOM 1277 C C . MET A 1 166 ? -7.343 -1.941 3.664 1.00 96.50 166 MET A C 1
ATOM 1279 O O . MET A 1 166 ? -8.381 -1.823 3.009 1.00 96.50 166 MET A O 1
ATOM 1283 N N . MET A 1 167 ? -6.149 -2.074 3.079 1.00 95.19 167 MET A N 1
ATOM 1284 C CA . MET A 1 167 ? -5.956 -2.111 1.623 1.00 95.19 167 MET A CA 1
ATOM 1285 C C . MET A 1 167 ? -6.646 -3.316 0.981 1.00 95.19 167 MET A C 1
ATOM 1287 O O . MET A 1 167 ? -7.338 -3.153 -0.025 1.00 95.19 167 MET A O 1
ATOM 1291 N N . ALA A 1 168 ? -6.542 -4.502 1.591 1.00 97.88 168 ALA A N 1
ATOM 1292 C CA . ALA A 1 168 ? -7.262 -5.684 1.127 1.00 97.88 168 ALA A CA 1
ATOM 1293 C C . ALA A 1 168 ? -8.782 -5.457 1.140 1.00 97.88 168 ALA A C 1
ATOM 1295 O O . ALA A 1 168 ? -9.441 -5.650 0.121 1.00 97.88 168 ALA A O 1
ATOM 1296 N N . LEU A 1 169 ? -9.341 -4.959 2.249 1.00 97.38 169 LEU A N 1
ATOM 1297 C CA . LEU A 1 169 ? -10.777 -4.675 2.376 1.00 97.38 169 LEU A CA 1
ATOM 1298 C C . LEU A 1 169 ? -11.257 -3.624 1.359 1.00 97.38 169 LEU A C 1
ATOM 1300 O O . LEU A 1 169 ? -12.309 -3.801 0.739 1.00 97.38 169 LEU A O 1
ATOM 1304 N N . LYS A 1 170 ? -10.496 -2.541 1.145 1.00 92.31 170 LYS A N 1
ATOM 1305 C CA . LYS A 1 170 ? -10.835 -1.509 0.148 1.00 92.31 170 LYS A CA 1
ATOM 1306 C C . LYS A 1 170 ? -10.808 -2.075 -1.266 1.00 92.31 170 LYS A C 1
ATOM 1308 O O . LYS A 1 170 ? -11.760 -1.855 -2.015 1.00 92.31 170 LYS A O 1
ATOM 1313 N N . SER A 1 171 ? -9.761 -2.819 -1.608 1.00 92.50 171 SER A N 1
ATOM 1314 C CA . SER A 1 171 ? -9.623 -3.467 -2.910 1.00 92.50 171 SER A CA 1
ATOM 1315 C C . SER A 1 171 ? -10.744 -4.482 -3.154 1.00 92.50 171 SER A C 1
ATOM 1317 O O . SER A 1 171 ? -11.399 -4.454 -4.195 1.00 92.50 171 SER A O 1
ATOM 1319 N N . GLY A 1 172 ? -11.090 -5.284 -2.142 1.00 95.44 172 GLY A N 1
ATOM 1320 C CA . GLY A 1 172 ? -12.231 -6.193 -2.196 1.00 95.44 172 GLY A CA 1
ATOM 1321 C C . GLY A 1 172 ? -13.552 -5.466 -2.458 1.00 95.44 172 GLY A C 1
ATOM 1322 O O . GLY A 1 172 ? -14.315 -5.879 -3.332 1.00 95.44 172 GLY A O 1
ATOM 1323 N N . LYS A 1 173 ? -13.797 -4.333 -1.784 1.00 93.12 173 LYS A N 1
ATOM 1324 C CA . LYS A 1 173 ? -14.986 -3.499 -2.029 1.00 93.12 173 LYS A CA 1
ATOM 1325 C C . LYS A 1 173 ? -15.018 -2.953 -3.463 1.00 93.12 173 LYS A C 1
ATOM 1327 O O . LYS A 1 173 ? -16.067 -3.012 -4.097 1.00 93.12 173 LYS A O 1
ATOM 1332 N N . LEU A 1 174 ? -13.891 -2.465 -3.995 1.00 87.62 174 LEU A N 1
ATOM 1333 C CA . LEU A 1 174 ? -13.782 -2.026 -5.398 1.00 87.62 174 LEU A CA 1
ATOM 1334 C C . LEU A 1 174 ? -14.042 -3.184 -6.376 1.00 87.62 174 LEU A C 1
ATOM 1336 O O . LEU A 1 174 ? -14.717 -3.015 -7.393 1.00 87.62 174 LEU A O 1
ATOM 1340 N N . GLY A 1 175 ? -13.586 -4.386 -6.026 1.00 89.88 175 GLY A N 1
ATOM 1341 C CA . GLY A 1 175 ? -13.885 -5.637 -6.719 1.00 89.88 175 GLY A CA 1
ATOM 1342 C C . GLY A 1 175 ? -15.336 -6.116 -6.580 1.00 89.88 175 GLY A C 1
ATOM 1343 O O . GLY A 1 175 ? -15.711 -7.106 -7.204 1.00 89.88 175 GLY A O 1
ATOM 1344 N N . GLY A 1 176 ? -16.195 -5.432 -5.821 1.00 94.19 176 GLY A N 1
ATOM 1345 C CA . GLY A 1 176 ? -17.574 -5.869 -5.582 1.00 94.19 176 GLY A CA 1
ATOM 1346 C C . GLY A 1 176 ? -17.674 -7.148 -4.740 1.00 94.19 176 GLY A C 1
ATOM 1347 O O . GLY A 1 176 ? -18.675 -7.859 -4.821 1.00 94.19 176 GLY A O 1
ATOM 1348 N N . LEU A 1 177 ? -16.635 -7.465 -3.962 1.00 97.62 177 LEU A N 1
ATOM 1349 C CA . LEU A 1 177 ? -16.669 -8.526 -2.958 1.00 97.62 177 LEU A CA 1
ATOM 1350 C C . LEU A 1 177 ? -17.474 -8.078 -1.736 1.00 97.62 177 LEU A C 1
ATOM 1352 O O . LEU A 1 177 ? -17.635 -6.883 -1.463 1.00 97.62 177 LEU A O 1
ATOM 1356 N N . LYS A 1 178 ? -17.974 -9.051 -0.973 1.00 97.88 178 LYS A N 1
ATOM 1357 C CA . LYS A 1 178 ? -18.691 -8.783 0.272 1.00 97.88 178 LYS A CA 1
ATOM 1358 C C . LYS A 1 178 ? -17.680 -8.419 1.353 1.00 97.88 178 LYS A C 1
ATOM 1360 O O . LYS A 1 178 ? -16.852 -9.242 1.727 1.00 97.88 178 LYS A O 1
ATOM 1365 N N . VAL A 1 179 ? -17.773 -7.190 1.851 1.00 95.75 179 VAL A N 1
ATOM 1366 C CA . VAL A 1 179 ? -16.966 -6.677 2.963 1.00 95.75 179 VAL A CA 1
ATOM 1367 C C . VAL A 1 179 ? -17.909 -6.303 4.098 1.00 95.75 179 VAL A C 1
ATOM 1369 O O . VAL A 1 179 ? -18.831 -5.508 3.901 1.00 95.75 179 VAL A O 1
ATOM 1372 N N . ASP A 1 180 ? -17.683 -6.872 5.281 1.00 94.69 180 ASP A N 1
ATOM 1373 C CA . ASP A 1 180 ? -18.502 -6.601 6.460 1.00 94.69 180 ASP A CA 1
ATOM 1374 C C . ASP A 1 180 ? -18.374 -5.128 6.891 1.00 94.69 180 ASP A C 1
ATOM 1376 O O . ASP A 1 180 ? -17.294 -4.644 7.241 1.00 94.69 180 ASP A O 1
ATOM 1380 N N . LYS A 1 181 ? -19.501 -4.404 6.894 1.00 91.88 181 LYS A N 1
ATOM 1381 C CA . LYS A 1 181 ? -19.552 -3.010 7.354 1.00 91.88 181 LYS A CA 1
ATOM 1382 C C . LYS A 1 181 ? -19.191 -2.892 8.834 1.00 91.88 181 LYS A C 1
ATOM 1384 O O . LYS A 1 181 ? -18.550 -1.913 9.202 1.00 91.88 181 LYS A O 1
ATOM 1389 N N . ALA A 1 182 ? -19.545 -3.871 9.668 1.00 94.44 182 ALA A N 1
ATOM 1390 C CA . ALA A 1 182 ? -19.207 -3.845 11.087 1.00 94.44 182 ALA A CA 1
ATOM 1391 C C . ALA A 1 182 ? -17.688 -3.945 11.300 1.00 94.44 182 ALA A C 1
ATOM 1393 O O . ALA A 1 182 ? -17.147 -3.252 12.160 1.00 94.44 182 ALA A O 1
ATOM 1394 N N . CYS A 1 183 ? -16.984 -4.722 10.471 1.00 96.44 183 CYS A N 1
ATOM 1395 C CA . CYS A 1 183 ? -15.520 -4.749 10.442 1.00 96.44 183 CYS A CA 1
ATOM 1396 C C . CYS A 1 183 ? -14.916 -3.366 10.170 1.00 96.44 183 CYS A C 1
ATOM 1398 O O . CYS A 1 183 ? -13.987 -2.953 10.867 1.00 96.44 183 CYS A O 1
ATOM 1400 N N . LEU A 1 184 ? -15.458 -2.634 9.192 1.00 94.88 184 LEU A N 1
ATOM 1401 C CA . LEU A 1 184 ? -15.005 -1.278 8.865 1.00 94.88 184 LEU A CA 1
ATOM 1402 C C . LEU A 1 184 ? -15.320 -0.280 9.987 1.00 94.88 184 LEU A C 1
ATOM 1404 O O . LEU A 1 184 ? -14.474 0.548 10.313 1.00 94.88 184 LEU A O 1
ATOM 1408 N N . SER A 1 185 ? -16.496 -0.377 10.613 1.00 92.38 185 SER A N 1
ATOM 1409 C CA . SER A 1 185 ? -16.856 0.467 11.758 1.00 92.38 185 SER A CA 1
ATOM 1410 C C . SER A 1 185 ? -15.918 0.248 12.945 1.00 92.38 185 SER A C 1
ATOM 1412 O O . SER A 1 185 ? -15.434 1.213 13.530 1.00 92.38 185 SER A O 1
ATOM 1414 N N . ARG A 1 186 ? -15.585 -1.010 13.264 1.00 95.62 186 ARG A N 1
ATOM 1415 C CA . ARG A 1 186 ? -14.598 -1.326 14.307 1.00 95.62 186 ARG A CA 1
ATOM 1416 C C . ARG A 1 186 ? -13.201 -0.815 13.946 1.00 95.62 186 ARG A C 1
ATOM 1418 O O . ARG A 1 186 ? -12.502 -0.298 14.807 1.00 95.62 186 ARG A O 1
ATOM 1425 N N . ALA A 1 187 ? -12.807 -0.902 12.676 1.00 96.50 187 ALA A N 1
ATOM 1426 C CA . ALA A 1 187 ? -11.538 -0.348 12.210 1.00 96.50 187 ALA A CA 1
ATOM 1427 C C . ALA A 1 187 ? -11.484 1.186 12.360 1.00 96.50 187 ALA A C 1
ATOM 1429 O O . ALA A 1 187 ? -10.441 1.734 12.708 1.00 96.50 187 ALA A O 1
ATOM 1430 N N . ALA A 1 188 ? -12.605 1.885 12.155 1.00 92.69 188 ALA A N 1
ATOM 1431 C CA . ALA A 1 188 ? -12.692 3.317 12.430 1.00 92.69 188 ALA A CA 1
ATOM 1432 C C . ALA A 1 188 ? -12.539 3.624 13.929 1.00 92.69 188 ALA A C 1
ATOM 1434 O O . ALA A 1 188 ? -11.811 4.548 14.274 1.00 92.69 188 ALA A O 1
ATOM 1435 N N . MET A 1 189 ? -13.145 2.821 14.814 1.00 92.25 189 MET A N 1
ATOM 1436 C CA . MET A 1 189 ? -12.951 2.954 16.267 1.00 92.25 189 MET A CA 1
ATOM 1437 C C . MET A 1 189 ? -11.482 2.773 16.662 1.00 92.25 189 MET A C 1
ATOM 1439 O O . MET A 1 189 ? -10.938 3.611 17.371 1.00 92.25 189 MET A O 1
ATOM 1443 N N . TYR A 1 190 ? -10.819 1.744 16.123 1.00 96.25 190 TYR A N 1
ATOM 1444 C CA . TYR A 1 190 ? -9.394 1.508 16.360 1.00 96.25 190 TYR A CA 1
ATOM 1445 C C . TYR A 1 190 ? -8.534 2.739 16.037 1.00 96.25 190 TYR A C 1
ATOM 1447 O O . TYR A 1 190 ? -7.605 3.059 16.775 1.00 96.25 190 TYR A O 1
ATOM 1455 N N . LEU A 1 191 ? -8.818 3.427 14.924 1.00 94.00 191 LEU A N 1
ATOM 1456 C CA . LEU A 1 191 ? -8.052 4.610 14.534 1.00 94.00 191 LEU A CA 1
ATOM 1457 C C . LEU A 1 191 ? -8.273 5.789 15.473 1.00 94.00 191 LEU A C 1
ATOM 1459 O O . LEU A 1 191 ? -7.312 6.510 15.722 1.00 94.00 191 LEU A O 1
ATOM 1463 N N . GLU A 1 192 ? -9.485 5.976 15.998 1.00 91.75 192 GLU A N 1
ATOM 1464 C CA . GLU A 1 192 ? -9.738 6.989 17.028 1.00 91.75 192 GLU A CA 1
ATOM 1465 C C . GLU A 1 192 ? -8.920 6.683 18.291 1.00 91.75 192 GLU A C 1
ATOM 1467 O O . GLU A 1 192 ? -8.210 7.563 18.770 1.00 91.75 192 GLU A O 1
ATOM 1472 N N . ASP A 1 193 ? -8.899 5.427 18.748 1.00 94.12 193 ASP A N 1
ATOM 1473 C CA . ASP A 1 193 ? -8.105 5.009 19.916 1.00 94.12 193 ASP A CA 1
ATOM 1474 C C . ASP A 1 193 ? -6.586 5.111 19.677 1.00 94.12 193 ASP A C 1
ATOM 1476 O O . ASP A 1 193 ? -5.789 5.228 20.612 1.00 94.12 193 ASP A O 1
ATOM 1480 N N . ALA A 1 194 ? -6.159 5.030 18.415 1.00 95.56 194 ALA A N 1
ATOM 1481 C CA . ALA A 1 194 ? -4.759 5.139 18.035 1.00 95.56 194 ALA A CA 1
ATOM 1482 C C . ALA A 1 194 ? -4.271 6.593 17.917 1.00 95.56 194 ALA A C 1
ATOM 1484 O O . ALA A 1 194 ? -3.052 6.797 17.875 1.00 95.56 194 ALA A O 1
ATOM 1485 N N . ARG A 1 195 ? -5.163 7.592 17.846 1.00 94.81 195 ARG A N 1
ATOM 1486 C CA . ARG A 1 195 ? -4.772 9.006 17.743 1.00 94.81 195 ARG A CA 1
ATOM 1487 C C . ARG A 1 195 ? -4.121 9.493 19.027 1.00 94.81 195 ARG A C 1
ATOM 1489 O O . ARG A 1 195 ? -4.568 9.212 20.132 1.00 94.81 195 ARG A O 1
ATOM 1496 N N . MET A 1 196 ? -3.062 10.273 18.862 1.00 96.31 196 MET A N 1
ATOM 1497 C CA . MET A 1 196 ? -2.373 10.901 19.978 1.00 96.31 196 MET A CA 1
ATOM 1498 C C . MET A 1 196 ? -2.966 12.265 20.322 1.00 96.31 196 MET A C 1
ATOM 1500 O O . MET A 1 196 ? -3.369 13.032 19.448 1.00 96.31 196 MET A O 1
ATOM 1504 N N . GLU A 1 197 ? -2.916 12.603 21.606 1.00 93.12 197 GLU A N 1
ATOM 1505 C CA . GLU A 1 197 ? -3.337 13.899 22.137 1.00 93.12 197 GLU A CA 1
ATOM 1506 C C . GLU A 1 197 ? -2.144 14.733 22.645 1.00 93.12 197 GLU A C 1
ATOM 1508 O O . GLU A 1 197 ? -0.984 14.297 22.660 1.00 93.12 197 GLU A O 1
ATOM 1513 N N . GLY A 1 198 ? -2.424 15.970 23.065 1.00 93.50 198 GLY A N 1
ATOM 1514 C CA . GLY A 1 198 ? -1.445 16.864 23.682 1.00 93.50 198 GLY A CA 1
ATOM 1515 C C . GLY A 1 198 ? -0.255 17.171 22.769 1.00 93.50 198 GLY A C 1
ATOM 1516 O O . GLY A 1 198 ? -0.418 17.593 21.627 1.00 93.50 198 GLY A O 1
ATOM 1517 N N . LYS A 1 199 ? 0.970 16.955 23.269 1.00 93.75 199 LYS A N 1
ATOM 1518 C CA . LYS A 1 199 ? 2.215 17.295 22.548 1.00 93.75 199 LYS A CA 1
ATOM 1519 C C . LYS A 1 199 ? 2.427 16.508 21.249 1.00 93.75 199 LYS A C 1
ATOM 1521 O O . LYS A 1 199 ? 3.240 16.931 20.437 1.00 93.75 199 LYS A O 1
ATOM 1526 N N . LYS A 1 200 ? 1.736 15.378 21.072 1.00 95.62 200 LYS A N 1
ATOM 1527 C CA . LYS A 1 200 ? 1.830 14.505 19.890 1.00 95.62 200 LYS A CA 1
ATOM 1528 C C . LYS A 1 200 ? 0.575 14.566 19.015 1.00 95.62 200 LYS A C 1
ATOM 1530 O O . LYS A 1 200 ? 0.351 13.680 18.198 1.00 95.62 200 LYS A O 1
ATOM 1535 N N . PHE A 1 201 ? -0.264 15.585 19.200 1.00 96.00 201 PHE A N 1
ATOM 1536 C CA . PHE A 1 201 ? -1.465 15.776 18.393 1.00 96.00 201 PHE A CA 1
ATOM 1537 C C . PHE A 1 201 ? -1.131 15.790 16.890 1.00 96.00 201 PHE A C 1
ATOM 1539 O O . PHE A 1 201 ? -0.226 16.503 16.458 1.00 96.00 201 PHE A O 1
ATOM 1546 N N . GLY A 1 202 ? -1.858 14.989 16.106 1.00 95.62 202 GLY A N 1
ATOM 1547 C CA . GLY A 1 202 ? -1.570 14.733 14.689 1.00 95.62 202 GLY A CA 1
ATOM 1548 C C . GLY A 1 202 ? -0.734 13.472 14.423 1.00 95.62 202 GLY A C 1
ATOM 1549 O O . GLY A 1 202 ? -0.507 13.132 13.263 1.00 95.62 202 GLY A O 1
ATOM 1550 N N . GLU A 1 203 ? -0.287 12.748 15.452 1.00 97.50 203 GLU A N 1
ATOM 1551 C CA . GLU A 1 203 ? 0.417 11.466 15.313 1.00 97.50 203 GLU A CA 1
ATOM 1552 C C . GLU A 1 203 ? -0.476 10.263 15.649 1.00 97.50 203 GLU A C 1
ATOM 1554 O O . GLU A 1 203 ? -1.403 10.368 16.451 1.00 97.50 203 GLU A O 1
ATOM 1559 N N . TYR A 1 204 ? -0.161 9.091 15.084 1.00 96.94 204 TYR A N 1
ATOM 1560 C CA . TYR A 1 204 ? -0.797 7.824 15.466 1.00 96.94 204 TYR A CA 1
ATOM 1561 C C . TYR A 1 204 ? 0.182 6.946 16.254 1.00 96.94 204 TYR A C 1
ATOM 1563 O O . TYR A 1 204 ? 1.350 6.777 15.880 1.00 96.94 204 TYR A O 1
ATOM 1571 N N . SER A 1 205 ? -0.306 6.370 17.351 1.00 96.75 205 SER A N 1
ATOM 1572 C CA . SER A 1 205 ? 0.436 5.435 18.196 1.00 96.75 205 SER A CA 1
ATOM 1573 C C . SER A 1 205 ? 0.720 4.115 17.477 1.00 96.75 205 SER A C 1
ATOM 1575 O O . SER A 1 205 ? 0.023 3.699 16.549 1.00 96.75 205 SER A O 1
ATOM 1577 N N . TYR A 1 206 ? 1.770 3.425 17.922 1.00 95.94 206 TYR A N 1
ATOM 1578 C CA . TYR A 1 206 ? 2.045 2.054 17.498 1.00 95.94 206 TYR A CA 1
ATOM 1579 C C . TYR A 1 206 ? 0.973 1.083 18.008 1.00 95.94 206 TYR A C 1
ATOM 1581 O O . TYR A 1 206 ? 0.536 0.220 17.254 1.00 95.94 206 TYR A O 1
ATOM 1589 N N . GLN A 1 207 ? 0.540 1.240 19.259 1.00 95.38 207 GLN A N 1
ATOM 1590 C CA . GLN A 1 207 ? -0.582 0.514 19.851 1.00 95.38 207 GLN A CA 1
ATOM 1591 C C . GLN A 1 207 ? -1.444 1.514 20.631 1.00 95.38 207 GLN A C 1
ATOM 1593 O O . GLN A 1 207 ? -0.860 2.345 21.336 1.00 95.38 207 GLN A O 1
ATOM 1598 N N . PRO A 1 208 ? -2.783 1.421 20.556 1.00 91.81 208 PRO A N 1
ATOM 1599 C CA . PRO A 1 208 ? -3.673 2.258 21.350 1.00 91.81 208 PRO A CA 1
ATOM 1600 C C . PRO A 1 208 ? -3.332 2.214 22.843 1.00 91.81 208 PRO A C 1
ATOM 1602 O O . PRO A 1 208 ? -2.964 1.164 23.375 1.00 91.81 208 PRO A O 1
ATOM 1605 N N . GLY A 1 209 ? -3.423 3.365 23.510 1.00 86.12 209 GLY A N 1
ATOM 1606 C CA . GLY A 1 209 ? -3.048 3.520 24.921 1.00 86.12 209 GLY A CA 1
ATOM 1607 C C . GLY A 1 209 ? -1.538 3.597 25.197 1.00 86.12 209 GLY A C 1
ATOM 1608 O O . GLY A 1 209 ? -1.140 3.729 26.352 1.00 86.12 209 GLY A O 1
ATOM 1609 N N . ASN A 1 210 ? -0.677 3.547 24.173 1.00 87.12 210 ASN A N 1
ATOM 1610 C CA . ASN A 1 210 ? 0.771 3.737 24.301 1.00 87.12 210 ASN A CA 1
ATOM 1611 C C . ASN A 1 210 ? 1.208 5.092 23.712 1.00 87.12 210 ASN A C 1
ATOM 1613 O O . ASN A 1 210 ? 0.702 5.532 22.685 1.00 87.12 210 ASN A O 1
ATOM 1617 N N . SER A 1 211 ? 2.212 5.733 24.316 1.00 89.44 211 SER A N 1
ATOM 1618 C CA . SER A 1 211 ? 2.782 7.001 23.844 1.00 89.44 211 SER A CA 1
ATOM 1619 C C . SER A 1 211 ? 3.792 6.868 22.693 1.00 89.44 211 SER A C 1
ATOM 1621 O O . SER A 1 211 ? 4.250 7.883 22.156 1.00 89.44 211 SER A O 1
ATOM 1623 N N . ARG A 1 212 ? 4.182 5.648 22.301 1.00 95.19 212 ARG A N 1
ATOM 1624 C CA . ARG A 1 212 ? 5.147 5.398 21.221 1.00 95.19 212 ARG A CA 1
ATOM 1625 C C . ARG A 1 212 ? 4.529 5.672 19.848 1.00 95.19 212 ARG A C 1
ATOM 1627 O O . ARG A 1 212 ? 3.617 4.968 19.423 1.00 95.19 212 ARG A O 1
ATOM 1634 N N . THR A 1 213 ? 5.126 6.603 19.112 1.00 95.44 213 THR A N 1
ATOM 1635 C CA . THR A 1 213 ? 4.771 6.972 17.733 1.00 95.44 213 THR A CA 1
ATOM 1636 C C . THR A 1 213 ? 5.969 6.773 16.802 1.00 95.44 213 THR A C 1
ATOM 1638 O O . THR A 1 213 ? 7.114 6.715 17.252 1.00 95.44 213 THR A O 1
ATOM 1641 N N . THR A 1 214 ? 5.720 6.620 15.499 1.00 94.88 214 THR A N 1
ATOM 1642 C CA . THR A 1 214 ? 6.769 6.627 14.460 1.00 94.88 214 THR A CA 1
ATOM 1643 C C . THR A 1 214 ? 6.209 7.237 13.178 1.00 94.88 214 THR A C 1
ATOM 1645 O O . THR A 1 214 ? 5.001 7.145 12.955 1.00 94.88 214 THR A O 1
ATOM 1648 N N . HIS A 1 215 ? 7.072 7.748 12.290 1.00 95.00 215 HIS A N 1
ATOM 1649 C CA . HIS A 1 215 ? 6.642 8.300 10.998 1.00 95.00 215 HIS A CA 1
ATOM 1650 C C . HIS A 1 215 ? 5.745 7.337 10.209 1.00 95.00 215 HIS A C 1
ATOM 1652 O O . HIS A 1 215 ? 4.701 7.732 9.695 1.00 95.00 215 HIS A O 1
ATOM 1658 N N . ALA A 1 216 ? 6.112 6.051 10.177 1.00 95.00 216 ALA A N 1
ATOM 1659 C CA . ALA A 1 216 ? 5.342 5.031 9.477 1.00 95.00 216 ALA A CA 1
ATOM 1660 C C . ALA A 1 216 ? 3.951 4.809 10.089 1.00 95.00 216 ALA A C 1
ATOM 1662 O O . ALA A 1 216 ? 2.984 4.699 9.344 1.00 95.00 216 ALA A O 1
ATOM 1663 N N . MET A 1 217 ? 3.832 4.767 11.422 1.00 96.62 217 MET A N 1
ATOM 1664 C CA . MET A 1 217 ? 2.526 4.576 12.075 1.00 96.62 217 MET A CA 1
ATOM 1665 C C . MET A 1 217 ? 1.621 5.783 11.865 1.00 96.62 217 MET A C 1
ATOM 1667 O O . MET A 1 217 ? 0.456 5.605 11.526 1.00 96.62 217 MET A O 1
ATOM 1671 N N . THR A 1 218 ? 2.169 6.996 11.979 1.00 97.19 218 THR A N 1
ATOM 1672 C CA . THR A 1 218 ? 1.425 8.230 11.711 1.00 97.19 218 THR A CA 1
ATOM 1673 C C . THR A 1 218 ? 0.925 8.280 10.268 1.00 97.19 218 THR A C 1
ATOM 1675 O O . THR A 1 218 ? -0.258 8.525 10.043 1.00 97.19 218 THR A O 1
ATOM 1678 N N . ALA A 1 219 ? 1.784 7.976 9.291 1.00 97.12 219 ALA A N 1
ATOM 1679 C CA . ALA A 1 219 ? 1.402 7.935 7.880 1.00 97.12 219 ALA A CA 1
ATOM 1680 C C . ALA A 1 219 ? 0.338 6.867 7.588 1.00 97.12 219 ALA A C 1
ATOM 1682 O O . ALA A 1 219 ? -0.653 7.140 6.913 1.00 97.12 219 ALA A O 1
ATOM 1683 N N . GLN A 1 220 ? 0.514 5.664 8.136 1.00 96.69 220 GLN A N 1
ATOM 1684 C CA . GLN A 1 220 ? -0.405 4.547 7.949 1.00 96.69 220 GLN A CA 1
ATOM 1685 C C . GLN A 1 220 ? -1.775 4.814 8.581 1.00 96.69 220 GLN A C 1
ATOM 1687 O O . GLN A 1 220 ? -2.796 4.599 7.926 1.00 96.69 220 GLN A O 1
ATOM 1692 N N . GLY A 1 221 ? -1.807 5.315 9.819 1.00 95.94 221 GLY A N 1
ATOM 1693 C CA . GLY A 1 221 ? -3.041 5.683 10.510 1.00 95.94 221 GLY A CA 1
ATOM 1694 C C . GLY A 1 221 ? -3.803 6.779 9.768 1.00 95.94 221 GLY A C 1
ATOM 1695 O O . GLY A 1 221 ? -4.986 6.610 9.477 1.00 95.94 221 GLY A O 1
ATOM 1696 N N . PHE A 1 222 ? -3.109 7.844 9.352 1.00 95.06 222 PHE A N 1
ATOM 1697 C CA . PHE A 1 222 ? -3.710 8.929 8.573 1.00 95.06 222 PHE A CA 1
ATOM 1698 C C . PHE A 1 222 ? -4.272 8.433 7.237 1.00 95.06 222 PHE A C 1
ATOM 1700 O O . PHE A 1 222 ? -5.417 8.727 6.894 1.00 95.06 222 PHE A O 1
ATOM 1707 N N . PHE A 1 223 ? -3.499 7.645 6.484 1.00 94.62 223 PHE A N 1
ATOM 1708 C CA . PHE A 1 223 ? -3.960 7.093 5.213 1.00 94.62 223 PHE A CA 1
ATOM 1709 C C . PHE A 1 223 ? -5.223 6.239 5.391 1.00 94.62 223 PHE A C 1
ATOM 1711 O O . PHE A 1 223 ? -6.216 6.430 4.682 1.00 94.62 223 PHE A O 1
ATOM 1718 N N . CYS A 1 224 ? -5.223 5.338 6.376 1.00 94.19 224 CYS A N 1
ATOM 1719 C CA . CYS A 1 224 ? -6.383 4.495 6.645 1.00 94.19 224 CYS A CA 1
ATOM 1720 C C . CYS A 1 224 ? -7.590 5.313 7.110 1.00 94.19 224 CYS A C 1
ATOM 1722 O O . CYS A 1 224 ? -8.716 4.994 6.724 1.00 94.19 224 CYS A O 1
ATOM 1724 N N . GLN A 1 225 ? -7.367 6.385 7.875 1.00 90.50 225 GLN A N 1
ATOM 1725 C CA . GLN A 1 225 ? -8.420 7.308 8.284 1.00 90.50 225 GLN A CA 1
ATOM 1726 C C . GLN A 1 225 ? -9.084 7.953 7.069 1.00 90.50 225 GLN A C 1
ATOM 1728 O O . GLN A 1 225 ? -10.305 7.898 6.944 1.00 90.50 225 GLN A O 1
ATOM 1733 N N . LYS A 1 226 ? -8.300 8.510 6.137 1.00 86.38 226 LYS A N 1
ATOM 1734 C CA . LYS A 1 226 ? -8.833 9.112 4.902 1.00 86.38 226 LYS A CA 1
ATOM 1735 C C . LYS A 1 226 ? -9.656 8.109 4.102 1.00 86.38 226 LYS A C 1
ATOM 1737 O O . LYS A 1 226 ? -10.759 8.427 3.652 1.00 86.38 226 LYS A O 1
ATOM 1742 N N . MET A 1 227 ? -9.144 6.888 3.974 1.00 86.31 227 MET A N 1
ATOM 1743 C CA . MET A 1 227 ? -9.807 5.810 3.250 1.00 86.31 227 MET A CA 1
ATOM 1744 C C . MET A 1 227 ? -11.123 5.370 3.915 1.00 86.31 227 MET A C 1
ATOM 1746 O O . MET A 1 227 ? -12.111 5.119 3.218 1.00 86.31 227 MET A O 1
ATOM 1750 N N . LEU A 1 228 ? -11.168 5.282 5.247 1.00 85.12 228 LEU A N 1
ATOM 1751 C CA . LEU A 1 228 ? -12.375 4.937 6.005 1.00 85.12 228 LEU A CA 1
ATOM 1752 C C . LEU A 1 228 ? -13.402 6.066 5.995 1.00 85.12 228 LEU A C 1
ATOM 1754 O O . LEU A 1 228 ? -14.581 5.796 5.780 1.00 85.12 228 LEU A O 1
ATOM 1758 N N . SER A 1 229 ? -12.968 7.316 6.157 1.00 79.69 229 SER A N 1
ATOM 1759 C CA . SER A 1 229 ? -13.853 8.481 6.098 1.00 79.69 229 SER A CA 1
ATOM 1760 C C . SER A 1 229 ? -14.576 8.599 4.758 1.00 79.69 229 SER A C 1
ATOM 1762 O O . SER A 1 229 ? -15.733 9.003 4.738 1.00 79.69 229 SER A O 1
ATOM 1764 N N . ASP A 1 230 ? -13.926 8.218 3.658 1.00 71.69 230 ASP A N 1
ATOM 1765 C CA . ASP A 1 230 ? -14.564 8.052 2.347 1.00 71.69 230 ASP A CA 1
ATOM 1766 C C . ASP A 1 230 ? -15.537 6.862 2.327 1.00 71.69 230 ASP A C 1
ATOM 1768 O O . ASP A 1 230 ? -16.712 6.987 1.996 1.00 71.69 230 ASP A O 1
ATOM 1772 N N . THR A 1 231 ? -15.059 5.692 2.751 1.00 72.62 231 THR A N 1
ATOM 1773 C CA . THR A 1 231 ? -15.793 4.424 2.632 1.00 72.62 231 THR A CA 1
ATOM 1774 C C . THR A 1 231 ? -17.069 4.370 3.481 1.00 72.62 231 THR A C 1
ATOM 1776 O O . THR A 1 231 ? -18.009 3.659 3.104 1.00 72.62 231 THR A O 1
ATOM 1779 N 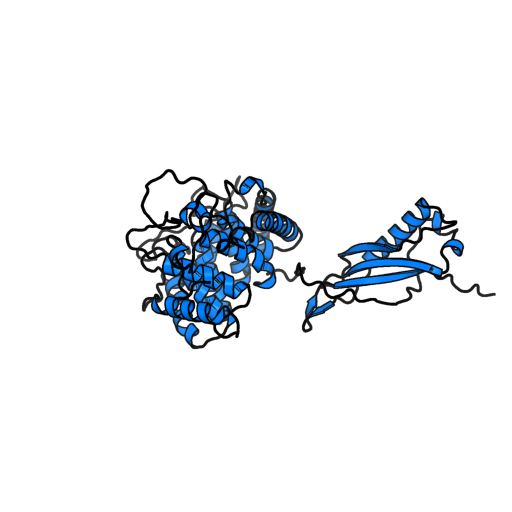N . LEU A 1 232 ? -17.082 5.078 4.612 1.00 73.06 232 LEU A N 1
ATOM 1780 C CA . LEU A 1 232 ? -18.161 5.128 5.602 1.00 73.06 232 LEU A CA 1
ATOM 1781 C C . LEU A 1 232 ? -18.878 6.493 5.654 1.00 73.06 232 LEU A C 1
ATOM 1783 O O . LEU A 1 232 ? -19.722 6.682 6.523 1.00 73.06 232 LEU A O 1
ATOM 1787 N N . ASP A 1 233 ? -18.549 7.436 4.761 1.00 67.88 233 ASP A N 1
ATOM 1788 C CA . ASP A 1 233 ? -19.100 8.807 4.744 1.00 67.88 233 ASP A CA 1
ATOM 1789 C C . ASP A 1 233 ? -18.991 9.535 6.106 1.00 67.88 233 ASP A C 1
ATOM 1791 O O . ASP A 1 233 ? -19.866 10.295 6.521 1.00 67.88 233 ASP A O 1
ATOM 1795 N N . LEU A 1 234 ? -17.877 9.333 6.825 1.00 65.81 234 LEU A N 1
ATOM 1796 C CA . LEU A 1 234 ? -17.639 9.936 8.153 1.00 65.81 234 LEU A CA 1
ATOM 1797 C C . LEU A 1 234 ? -17.353 11.447 8.086 1.00 65.81 234 LEU A C 1
ATOM 1799 O O . LEU A 1 234 ? -17.082 12.076 9.106 1.00 65.81 234 LEU A O 1
ATOM 1803 N N . LYS A 1 235 ? -17.367 12.040 6.884 1.00 59.06 235 LYS A N 1
ATOM 1804 C CA . LYS A 1 235 ? -17.086 13.465 6.646 1.00 59.06 235 LYS A CA 1
ATOM 1805 C C . LYS A 1 235 ? -18.270 14.378 6.989 1.00 59.06 235 LYS A C 1
ATOM 1807 O O . LYS A 1 235 ? -18.136 15.597 6.904 1.00 59.06 235 LYS A O 1
ATOM 1812 N N . LYS A 1 236 ? -19.418 13.820 7.380 1.00 55.19 236 LYS A N 1
ATOM 1813 C CA . LYS A 1 236 ? -20.625 14.573 7.742 1.00 55.19 236 LYS A CA 1
ATOM 1814 C C . LYS A 1 236 ? -20.830 14.569 9.260 1.00 55.19 236 LYS A C 1
ATOM 1816 O O . LYS A 1 236 ? -20.776 13.525 9.899 1.00 55.19 236 LYS A O 1
ATOM 1821 N N . GLY A 1 237 ? -21.100 15.744 9.834 1.00 58.38 237 GLY A N 1
ATOM 1822 C CA . GLY A 1 237 ? -21.488 15.905 11.242 1.00 58.38 237 GLY A CA 1
ATOM 1823 C C . GLY A 1 237 ? -20.477 16.649 12.124 1.00 58.38 237 GLY A C 1
ATOM 1824 O O . GLY A 1 237 ? -19.439 17.123 11.664 1.00 58.38 237 GLY A O 1
ATOM 1825 N N . ARG A 1 238 ? -20.800 16.762 13.424 1.00 50.44 238 ARG A N 1
ATOM 1826 C CA . ARG A 1 238 ? -20.093 17.609 14.413 1.00 50.44 238 ARG A CA 1
ATOM 1827 C C . ARG A 1 238 ? -18.589 17.308 14.567 1.00 50.44 238 ARG A C 1
ATOM 1829 O O . ARG A 1 238 ? -17.844 18.215 14.914 1.00 50.44 238 ARG A O 1
ATOM 1836 N N . LYS A 1 239 ? -18.128 16.090 14.246 1.00 66.62 239 LYS A N 1
ATOM 1837 C CA . LYS A 1 239 ? -16.710 15.673 14.338 1.00 66.62 239 LYS A CA 1
ATOM 1838 C C . LYS A 1 239 ? -15.832 16.099 13.151 1.00 66.62 239 LYS A C 1
ATOM 1840 O O . LYS A 1 239 ? -14.613 15.975 13.219 1.00 66.62 239 LYS A O 1
ATOM 1845 N N . ALA A 1 240 ? -16.409 16.632 12.070 1.00 71.12 240 ALA A N 1
ATOM 1846 C CA . ALA A 1 240 ? -15.647 16.981 10.866 1.00 71.12 240 ALA A CA 1
ATOM 1847 C C . ALA A 1 240 ? -14.557 18.042 11.125 1.00 71.12 240 ALA A C 1
ATOM 1849 O O . ALA A 1 240 ? -13.475 17.977 10.542 1.00 71.12 240 ALA A O 1
ATOM 1850 N N . GLY A 1 241 ? -14.816 18.998 12.026 1.00 78.50 241 GLY A N 1
ATOM 1851 C CA . GLY A 1 241 ? -13.841 20.028 12.398 1.00 78.50 241 GLY A CA 1
ATOM 1852 C C . GLY A 1 241 ? -12.653 19.486 13.198 1.00 78.50 241 GLY A C 1
ATOM 1853 O O . GLY A 1 241 ? -11.524 19.918 12.980 1.00 78.50 241 GLY A O 1
ATOM 1854 N N . GLU A 1 242 ? -12.885 18.525 14.092 1.00 81.44 242 GLU A N 1
ATOM 1855 C CA . GLU A 1 242 ? -11.832 17.876 14.887 1.00 81.44 242 GLU A CA 1
ATOM 1856 C C . GLU A 1 242 ? -10.941 16.999 14.012 1.00 81.44 242 GLU A C 1
ATOM 1858 O O . GLU A 1 242 ? -9.718 17.112 14.076 1.00 81.44 242 GLU A O 1
ATOM 1863 N N . ILE A 1 243 ? -11.556 16.208 13.124 1.00 79.44 243 ILE A N 1
ATOM 1864 C CA . ILE A 1 243 ? -10.838 15.398 12.134 1.00 79.44 243 ILE A CA 1
ATOM 1865 C C . ILE A 1 243 ? -9.969 16.298 11.258 1.00 79.44 243 ILE A C 1
ATOM 1867 O O . ILE A 1 243 ? -8.792 16.014 11.075 1.00 79.44 243 ILE A O 1
ATOM 1871 N N . ARG A 1 244 ? -10.503 17.428 10.776 1.00 83.94 244 ARG A N 1
ATOM 1872 C CA . ARG A 1 244 ? -9.726 18.374 9.967 1.00 83.94 244 ARG A CA 1
ATOM 1873 C C . ARG A 1 244 ? -8.531 18.952 10.727 1.00 83.94 244 ARG A C 1
ATOM 1875 O O . ARG A 1 244 ? -7.443 19.001 10.172 1.00 83.94 244 ARG A O 1
ATOM 1882 N N . LYS A 1 245 ? -8.709 19.362 11.988 1.00 90.50 245 LYS A N 1
ATOM 1883 C CA . LYS A 1 245 ? -7.601 19.872 12.817 1.00 90.50 245 LYS A CA 1
ATOM 1884 C C . LYS A 1 245 ? -6.520 18.814 13.025 1.00 90.50 245 LYS A C 1
ATOM 1886 O O . LYS A 1 245 ? -5.335 19.131 12.947 1.00 90.50 245 LYS A O 1
ATOM 1891 N N . PHE A 1 246 ? -6.928 17.576 13.296 1.00 91.94 246 PHE A N 1
ATOM 1892 C CA . PHE A 1 246 ? -6.001 16.460 13.438 1.00 91.94 246 PHE A CA 1
ATOM 1893 C C . PHE A 1 246 ? -5.261 16.195 12.125 1.00 91.94 246 PHE A C 1
ATOM 1895 O O . PHE A 1 246 ? -4.038 16.069 12.122 1.00 91.94 246 PHE A O 1
ATOM 1902 N N . ASP A 1 247 ? -5.989 16.197 11.007 1.00 90.00 247 ASP A N 1
ATOM 1903 C CA . ASP A 1 247 ? -5.420 16.010 9.681 1.00 90.00 247 ASP A CA 1
ATOM 1904 C C . ASP A 1 247 ? -4.390 17.100 9.353 1.00 90.00 247 ASP A C 1
ATOM 1906 O O . ASP A 1 247 ? -3.286 16.785 8.916 1.00 90.00 247 ASP A O 1
ATOM 1910 N N . ASP A 1 248 ? -4.708 18.372 9.611 1.00 91.62 248 ASP A N 1
ATOM 1911 C CA . ASP A 1 248 ? -3.796 19.501 9.397 1.00 91.62 248 ASP A CA 1
ATOM 1912 C C . ASP A 1 248 ? -2.508 19.350 10.236 1.00 91.62 248 ASP A C 1
ATOM 1914 O O . ASP A 1 248 ? -1.404 19.641 9.760 1.00 91.62 248 ASP A O 1
ATOM 1918 N N . ALA A 1 249 ? -2.616 18.830 11.464 1.00 95.69 249 ALA A N 1
ATOM 1919 C CA . ALA A 1 249 ? -1.464 18.531 12.312 1.00 95.69 249 ALA A CA 1
ATOM 1920 C C . ALA A 1 249 ? -0.617 17.363 11.768 1.00 95.69 249 ALA A C 1
ATOM 1922 O O . ALA A 1 249 ? 0.609 17.489 11.696 1.00 95.69 249 ALA A O 1
ATOM 1923 N N . SER A 1 250 ? -1.242 16.270 11.310 1.00 95.56 250 SER A N 1
ATOM 1924 C CA . SER A 1 250 ? -0.541 15.174 10.620 1.00 95.56 250 SER A CA 1
ATOM 1925 C C . SER A 1 250 ? 0.180 15.668 9.363 1.00 95.56 250 SER A C 1
ATOM 1927 O O . SER A 1 250 ? 1.329 15.307 9.116 1.00 95.56 250 SER A O 1
ATOM 1929 N N . MET A 1 251 ? -0.454 16.550 8.588 1.00 93.62 251 MET A N 1
ATOM 1930 C CA . MET A 1 251 ? 0.139 17.134 7.385 1.00 93.62 251 MET A CA 1
ATOM 1931 C C . MET A 1 251 ? 1.377 17.969 7.704 1.00 93.62 251 MET A C 1
ATOM 1933 O O . MET A 1 251 ? 2.411 17.807 7.054 1.00 93.62 251 MET A O 1
ATOM 1937 N N . LYS A 1 252 ? 1.314 18.813 8.741 1.00 94.75 252 LYS A N 1
ATOM 1938 C CA . LYS A 1 252 ? 2.482 19.563 9.225 1.00 94.75 252 LYS A CA 1
ATOM 1939 C C . LYS A 1 252 ? 3.615 18.623 9.643 1.00 94.75 252 LYS A C 1
ATOM 1941 O O . LYS A 1 252 ? 4.773 18.886 9.323 1.00 94.75 252 LYS A O 1
ATOM 1946 N N . TYR A 1 253 ? 3.284 17.520 10.315 1.00 95.56 253 TYR A N 1
ATOM 1947 C CA . TYR A 1 253 ? 4.254 16.497 10.694 1.00 95.56 253 TYR A CA 1
ATOM 1948 C C . TYR A 1 253 ? 4.927 15.863 9.467 1.00 95.56 253 TYR A C 1
ATOM 1950 O O . TYR A 1 253 ? 6.151 15.751 9.446 1.00 95.56 253 TYR A O 1
ATOM 1958 N N . PHE A 1 254 ? 4.182 15.506 8.416 1.00 95.69 254 PHE A N 1
ATOM 1959 C CA . PHE A 1 254 ? 4.775 14.947 7.193 1.00 95.69 254 PHE A CA 1
ATOM 1960 C C . PHE A 1 254 ? 5.665 15.950 6.453 1.00 95.69 254 PHE A C 1
ATOM 1962 O O . PHE A 1 254 ? 6.751 15.586 6.010 1.00 95.69 254 PHE A O 1
ATOM 1969 N N . MET A 1 255 ? 5.259 17.221 6.371 1.00 94.62 255 MET A N 1
ATOM 1970 C CA . MET A 1 255 ? 6.066 18.269 5.728 1.00 94.62 255 MET A CA 1
ATOM 1971 C C . MET A 1 255 ? 7.369 18.572 6.479 1.00 94.62 255 MET A C 1
ATOM 1973 O O . MET A 1 255 ? 8.336 19.019 5.870 1.00 94.62 255 MET A O 1
ATOM 1977 N N . ALA A 1 256 ? 7.429 18.293 7.783 1.00 94.25 256 ALA A N 1
ATOM 1978 C CA . ALA A 1 256 ? 8.664 18.371 8.563 1.00 94.25 256 ALA A CA 1
ATOM 1979 C C . ALA A 1 256 ? 9.574 17.135 8.401 1.00 94.25 256 ALA A C 1
ATOM 1981 O O . ALA A 1 256 ? 10.720 17.165 8.837 1.00 94.25 256 ALA A O 1
ATOM 1982 N N . ASN A 1 257 ? 9.077 16.053 7.789 1.00 92.69 257 ASN A N 1
ATOM 1983 C CA . ASN A 1 257 ? 9.756 14.760 7.665 1.00 92.69 257 ASN A CA 1
ATOM 1984 C C . ASN A 1 257 ? 9.738 14.265 6.206 1.00 92.69 257 ASN A C 1
ATOM 1986 O O . ASN A 1 257 ? 9.359 13.122 5.925 1.00 92.69 257 ASN A O 1
ATOM 1990 N N . LEU A 1 258 ? 10.094 15.157 5.277 1.00 92.00 258 LEU A N 1
ATOM 1991 C CA . LEU A 1 258 ? 10.206 14.857 3.848 1.00 92.00 258 LEU A CA 1
ATOM 1992 C C . LEU A 1 258 ? 11.380 13.902 3.565 1.00 92.00 258 LEU A C 1
ATOM 1994 O O . LEU A 1 258 ? 12.378 13.953 4.285 1.00 92.00 258 LEU A O 1
ATOM 1998 N N . PRO A 1 259 ? 11.310 13.086 2.497 1.00 87.19 259 PRO A N 1
ATOM 1999 C CA . PRO A 1 259 ? 12.442 12.290 2.038 1.00 87.19 259 PRO A CA 1
ATOM 2000 C C . PRO A 1 259 ? 13.608 13.200 1.650 1.00 87.19 259 PRO A C 1
ATOM 2002 O O . PRO A 1 259 ? 13.427 14.146 0.880 1.00 87.19 259 PRO A O 1
ATOM 2005 N N . VAL A 1 260 ? 14.809 12.907 2.141 1.00 80.19 260 VAL A N 1
ATOM 2006 C CA . VAL A 1 260 ? 16.040 13.569 1.690 1.00 80.19 260 VAL A CA 1
ATOM 2007 C C . VAL A 1 260 ? 17.110 12.542 1.330 1.00 80.19 260 VAL A C 1
ATOM 2009 O O . VAL A 1 260 ? 17.169 11.466 1.916 1.00 80.19 260 VAL A O 1
ATOM 2012 N N . ALA A 1 261 ? 17.991 12.863 0.376 1.00 64.25 261 ALA A N 1
ATOM 2013 C CA . ALA A 1 261 ? 18.979 11.913 -0.158 1.00 64.25 261 ALA A CA 1
ATOM 2014 C C . ALA A 1 261 ? 19.887 11.291 0.925 1.00 64.25 261 ALA A C 1
ATOM 2016 O O . ALA A 1 261 ? 20.225 10.107 0.864 1.00 64.25 261 ALA A O 1
ATOM 2017 N N . LYS A 1 262 ? 20.218 12.061 1.975 1.00 65.94 262 LYS A N 1
ATOM 2018 C CA . LYS A 1 262 ? 20.987 11.579 3.139 1.00 65.94 262 LYS A CA 1
ATOM 2019 C C . LYS A 1 262 ? 20.289 10.461 3.928 1.00 65.94 262 LYS A C 1
ATOM 2021 O O . LYS A 1 262 ? 20.956 9.737 4.665 1.00 65.94 262 LYS A O 1
ATOM 2026 N N . ASP A 1 263 ? 18.979 10.283 3.761 1.00 67.38 263 ASP A N 1
ATOM 2027 C CA . ASP A 1 263 ? 18.200 9.282 4.490 1.00 67.38 263 ASP A CA 1
ATOM 2028 C C . ASP A 1 263 ? 18.441 7.864 3.982 1.00 67.38 263 ASP A C 1
ATOM 2030 O O . ASP A 1 263 ? 18.034 6.922 4.651 1.00 67.38 263 ASP A O 1
ATOM 2034 N N . MET A 1 264 ? 19.121 7.652 2.850 1.00 72.94 264 MET A N 1
ATOM 2035 C CA . MET A 1 264 ? 19.286 6.305 2.292 1.00 72.94 264 MET A CA 1
ATOM 2036 C C . MET A 1 264 ? 19.984 5.318 3.238 1.00 72.94 264 MET A C 1
ATOM 2038 O O . MET A 1 264 ? 19.710 4.126 3.159 1.00 72.94 264 MET A O 1
ATOM 2042 N N . ASN A 1 265 ? 20.811 5.775 4.184 1.00 67.88 265 ASN A N 1
ATOM 2043 C CA . ASN A 1 265 ? 21.434 4.908 5.198 1.00 67.88 265 ASN A CA 1
ATOM 2044 C C . ASN A 1 265 ? 20.563 4.675 6.453 1.00 67.88 265 ASN A C 1
ATOM 2046 O O . ASN A 1 265 ? 20.904 3.851 7.298 1.00 67.88 265 ASN A O 1
ATOM 2050 N N . GLY A 1 266 ? 19.405 5.332 6.550 1.00 69.94 266 GLY A N 1
ATOM 2051 C CA . GLY A 1 266 ? 18.395 5.165 7.602 1.00 69.94 266 GLY A CA 1
ATOM 2052 C C . GLY A 1 266 ? 16.974 5.017 7.049 1.00 69.94 266 GLY A C 1
ATOM 2053 O O . GLY A 1 266 ? 16.006 5.197 7.789 1.00 69.94 266 GLY A O 1
ATOM 2054 N N . VAL A 1 267 ? 16.847 4.708 5.754 1.00 84.19 267 VAL A N 1
ATOM 2055 C CA . VAL A 1 267 ? 15.592 4.831 5.014 1.00 84.19 267 VAL A CA 1
ATOM 2056 C C . VAL A 1 267 ? 14.528 3.913 5.589 1.00 84.19 267 VAL A C 1
ATOM 2058 O O . VAL A 1 267 ? 14.760 2.752 5.942 1.00 84.19 267 VAL A O 1
ATOM 2061 N N . ASN A 1 268 ? 13.317 4.448 5.654 1.00 90.62 268 ASN A N 1
ATOM 2062 C CA . ASN A 1 268 ? 12.138 3.695 6.009 1.00 90.62 268 ASN A CA 1
ATOM 2063 C C . ASN A 1 268 ? 11.189 3.661 4.807 1.00 90.62 268 ASN A C 1
ATOM 2065 O O . ASN A 1 268 ? 10.245 4.441 4.731 1.00 90.62 268 ASN A O 1
ATOM 2069 N N . PHE A 1 269 ? 11.421 2.720 3.885 1.00 92.94 269 PHE A N 1
ATOM 2070 C CA . PHE A 1 269 ? 10.555 2.508 2.715 1.00 92.94 269 PHE A CA 1
ATOM 2071 C C . PHE A 1 269 ? 9.083 2.294 3.096 1.00 92.94 269 PHE A C 1
ATOM 2073 O O . PHE A 1 269 ? 8.187 2.642 2.336 1.00 92.94 269 PHE A O 1
ATOM 2080 N N . TYR A 1 270 ? 8.824 1.755 4.292 1.00 93.75 270 TYR A N 1
ATOM 2081 C CA . TYR A 1 270 ? 7.467 1.570 4.802 1.00 93.75 270 TYR A CA 1
ATOM 2082 C C . TYR A 1 270 ? 6.783 2.903 5.108 1.00 93.75 270 TYR A C 1
ATOM 2084 O O . TYR A 1 270 ? 5.620 3.103 4.768 1.00 93.75 270 TYR A O 1
ATOM 2092 N N . TYR A 1 271 ? 7.524 3.831 5.724 1.00 95.50 271 TYR A N 1
ATOM 2093 C CA . TYR A 1 271 ? 7.063 5.202 5.905 1.00 95.50 271 TYR A CA 1
ATOM 2094 C C . TYR A 1 271 ? 6.825 5.870 4.555 1.00 95.50 271 TYR A C 1
ATOM 2096 O O . TYR A 1 271 ? 5.740 6.402 4.353 1.00 95.50 271 TYR A O 1
ATOM 2104 N N . TRP A 1 272 ? 7.783 5.794 3.626 1.00 95.62 272 TRP A N 1
ATOM 2105 C CA . TRP A 1 272 ? 7.630 6.419 2.311 1.00 95.62 272 TRP A CA 1
ATOM 2106 C C . TRP A 1 272 ? 6.403 5.908 1.565 1.00 95.62 272 TRP A C 1
ATOM 2108 O O . TRP A 1 272 ? 5.646 6.718 1.042 1.00 95.62 272 TRP A O 1
ATOM 2118 N N . TYR A 1 273 ? 6.143 4.603 1.597 1.00 95.81 273 TYR A N 1
ATOM 2119 C CA . TYR A 1 273 ? 4.949 4.009 1.004 1.00 95.81 273 TYR A CA 1
ATOM 2120 C C . TYR A 1 273 ? 3.651 4.604 1.575 1.00 95.81 273 TYR A C 1
ATOM 2122 O O . TYR A 1 273 ? 2.846 5.169 0.834 1.00 95.81 273 TYR A O 1
ATOM 2130 N N . TYR A 1 274 ? 3.450 4.557 2.896 1.00 96.12 274 TYR A N 1
ATOM 2131 C CA . TYR A 1 274 ? 2.208 5.073 3.485 1.00 96.12 274 TYR A CA 1
ATOM 2132 C C . TYR A 1 274 ? 2.097 6.596 3.444 1.00 96.12 274 TYR A C 1
ATOM 2134 O O . TYR A 1 274 ? 0.992 7.109 3.298 1.00 96.12 274 TYR A O 1
ATOM 2142 N N . ALA A 1 275 ? 3.206 7.328 3.552 1.00 95.94 275 ALA A N 1
ATOM 2143 C CA . ALA A 1 275 ? 3.200 8.784 3.452 1.00 95.94 275 ALA A CA 1
ATOM 2144 C C . ALA A 1 275 ? 2.883 9.235 2.025 1.00 95.94 275 ALA A C 1
ATOM 2146 O O . ALA A 1 275 ? 2.084 10.147 1.843 1.00 95.94 275 ALA A O 1
ATOM 2147 N N . THR A 1 276 ? 3.403 8.526 1.020 1.00 95.06 276 THR A N 1
ATOM 2148 C CA . THR A 1 276 ? 3.025 8.717 -0.385 1.00 95.06 276 THR A CA 1
ATOM 2149 C C . THR A 1 276 ? 1.526 8.535 -0.567 1.00 95.06 276 THR A C 1
ATOM 2151 O O . THR A 1 276 ? 0.869 9.420 -1.105 1.00 95.06 276 THR A O 1
ATOM 2154 N N . HIS A 1 277 ? 0.952 7.451 -0.042 1.00 91.94 277 HIS A N 1
ATOM 2155 C CA . HIS A 1 277 ? -0.493 7.241 -0.084 1.00 91.94 277 HIS A CA 1
ATOM 2156 C C . HIS A 1 277 ? -1.282 8.322 0.664 1.00 91.94 277 HIS A C 1
ATOM 2158 O O . HIS A 1 277 ? -2.251 8.852 0.129 1.00 91.94 277 HIS A O 1
ATOM 2164 N N . ALA A 1 278 ? -0.875 8.677 1.881 1.00 90.88 278 ALA A N 1
ATOM 2165 C CA . ALA A 1 278 ? -1.514 9.713 2.685 1.00 90.88 278 ALA A CA 1
ATOM 2166 C C . ALA A 1 278 ? -1.552 11.065 1.958 1.00 90.88 278 ALA A C 1
ATOM 2168 O O . ALA A 1 278 ? -2.611 11.682 1.831 1.00 90.88 278 ALA A O 1
ATOM 2169 N N . LEU A 1 279 ? -0.398 11.507 1.460 1.00 90.69 279 LEU A N 1
ATOM 2170 C CA . LEU A 1 279 ? -0.227 12.806 0.822 1.00 90.69 279 LEU A CA 1
ATOM 2171 C C . LEU A 1 279 ? -0.878 12.839 -0.555 1.00 90.69 279 LEU A C 1
ATOM 2173 O O . LEU A 1 279 ? -1.522 13.829 -0.881 1.00 90.69 279 LEU A O 1
ATOM 2177 N N . PHE A 1 280 ? -0.812 11.744 -1.312 1.00 87.69 280 PHE A N 1
ATOM 2178 C CA . PHE A 1 280 ? -1.544 11.613 -2.568 1.00 87.69 280 PHE A CA 1
ATOM 2179 C C . PHE A 1 280 ? -3.051 11.789 -2.366 1.00 87.69 280 PHE A C 1
ATOM 2181 O O . PHE A 1 280 ? -3.695 12.528 -3.106 1.00 87.69 280 PHE A O 1
ATOM 2188 N N . GLN A 1 281 ? -3.612 11.164 -1.325 1.00 80.81 281 GLN A N 1
ATOM 2189 C CA . GLN A 1 281 ? -5.034 11.306 -1.016 1.00 80.81 281 GLN A CA 1
ATOM 2190 C C . GLN A 1 281 ? -5.415 12.698 -0.506 1.00 80.81 281 GLN A C 1
ATOM 2192 O O . GLN A 1 281 ? -6.566 13.111 -0.653 1.00 80.81 281 GLN A O 1
ATOM 2197 N N . GLN A 1 282 ? -4.469 13.423 0.093 1.00 82.75 282 GLN A N 1
ATOM 2198 C CA . GLN A 1 282 ? -4.662 14.821 0.460 1.00 82.75 282 GLN A CA 1
ATOM 2199 C C . GLN A 1 282 ? -4.619 15.741 -0.774 1.00 82.75 282 GLN A C 1
ATOM 2201 O O . GLN A 1 282 ? -5.420 16.674 -0.866 1.00 82.75 282 GLN A O 1
ATOM 2206 N N . GLY A 1 283 ? -3.716 15.471 -1.719 1.00 82.19 283 GLY A N 1
ATOM 2207 C CA . GLY A 1 283 ? -3.485 16.290 -2.906 1.00 82.19 283 GLY A CA 1
ATOM 2208 C C . GLY A 1 283 ? -2.860 17.656 -2.593 1.00 82.19 283 GLY A C 1
ATOM 2209 O O . GLY A 1 283 ? -2.329 17.902 -1.505 1.00 82.19 283 GLY A O 1
ATOM 2210 N N . GLY A 1 284 ? -2.925 18.561 -3.571 1.00 82.50 284 GLY A N 1
ATOM 2211 C CA . GLY A 1 284 ? -2.452 19.941 -3.442 1.00 82.50 284 GLY A CA 1
ATOM 2212 C C . GLY A 1 284 ? -0.937 20.086 -3.264 1.00 82.50 284 GLY A C 1
ATOM 2213 O O . GLY A 1 284 ? -0.148 19.219 -3.639 1.00 82.50 284 GLY A O 1
ATOM 2214 N N . GLU A 1 285 ? -0.529 21.216 -2.689 1.00 84.50 285 GLU A N 1
ATOM 2215 C CA . GLU A 1 285 ? 0.884 21.578 -2.524 1.00 84.50 285 GLU A CA 1
ATOM 2216 C C . GLU A 1 285 ? 1.703 20.560 -1.700 1.00 84.50 285 GLU A C 1
ATOM 2218 O O . GLU A 1 285 ? 2.802 20.210 -2.134 1.00 84.50 285 GLU A O 1
ATOM 2223 N N . PRO A 1 286 ? 1.198 19.998 -0.579 1.00 85.56 286 PRO A N 1
ATOM 2224 C CA . PRO A 1 286 ? 1.939 18.981 0.167 1.00 85.56 286 PRO A CA 1
ATOM 2225 C C . PRO A 1 286 ? 2.253 17.722 -0.651 1.00 85.56 286 PRO A C 1
ATOM 2227 O O . PRO A 1 286 ? 3.344 17.167 -0.532 1.00 85.56 286 PRO A O 1
ATOM 2230 N N . TRP A 1 287 ? 1.314 17.283 -1.498 1.00 88.19 287 TRP A N 1
ATOM 2231 C CA . TRP A 1 287 ? 1.541 16.171 -2.421 1.00 88.19 287 TRP A CA 1
ATOM 2232 C C . TRP A 1 287 ? 2.631 16.509 -3.437 1.00 88.19 287 TRP A C 1
ATOM 2234 O O . TRP A 1 287 ? 3.545 15.712 -3.634 1.00 88.19 287 TRP A O 1
ATOM 2244 N N . ARG A 1 288 ? 2.562 17.700 -4.046 1.00 86.75 288 ARG A N 1
ATOM 2245 C CA . ARG A 1 288 ? 3.536 18.152 -5.047 1.00 86.75 288 ARG A CA 1
ATOM 2246 C C . ARG A 1 288 ? 4.959 18.129 -4.486 1.00 86.75 288 ARG A C 1
ATOM 2248 O O . ARG A 1 288 ? 5.833 17.514 -5.091 1.00 86.75 288 ARG A O 1
ATOM 2255 N N . ILE A 1 289 ? 5.159 18.730 -3.310 1.00 86.81 289 ILE A N 1
ATOM 2256 C CA . ILE A 1 289 ? 6.461 18.783 -2.629 1.00 86.81 289 ILE A CA 1
ATOM 2257 C C . ILE A 1 289 ? 6.963 17.375 -2.302 1.00 86.81 289 ILE A C 1
ATOM 2259 O O . ILE A 1 289 ? 8.117 17.053 -2.572 1.00 86.81 289 ILE A O 1
ATOM 2263 N N . TRP A 1 290 ? 6.109 16.526 -1.724 1.00 92.38 290 TRP A N 1
ATOM 2264 C CA . TRP A 1 290 ? 6.493 15.159 -1.380 1.00 92.38 290 TRP A CA 1
ATOM 2265 C C . TRP A 1 290 ? 6.884 14.341 -2.606 1.00 92.38 290 TRP A C 1
ATOM 2267 O O . TRP A 1 290 ? 7.927 13.692 -2.597 1.00 92.38 290 TRP A O 1
ATOM 2277 N N . ASN A 1 291 ? 6.059 14.376 -3.653 1.00 88.06 291 ASN A N 1
ATOM 2278 C CA . ASN A 1 291 ? 6.275 13.591 -4.858 1.00 88.06 291 ASN A CA 1
ATOM 2279 C C . ASN A 1 291 ? 7.562 14.001 -5.575 1.00 88.06 291 ASN A C 1
ATOM 2281 O O . ASN A 1 291 ? 8.313 13.126 -5.989 1.00 88.06 291 ASN A O 1
ATOM 2285 N N . GLU A 1 292 ? 7.830 15.305 -5.685 1.00 87.06 292 GLU A N 1
ATOM 2286 C CA . GLU A 1 292 ? 9.076 15.838 -6.249 1.00 87.06 292 GLU A CA 1
ATOM 2287 C C . GLU A 1 292 ? 10.289 15.296 -5.478 1.00 87.06 292 GLU A C 1
ATOM 2289 O O . GLU A 1 292 ? 11.117 14.583 -6.039 1.00 87.06 292 GLU A O 1
ATOM 2294 N N . ARG A 1 293 ? 10.314 15.489 -4.152 1.00 89.50 293 ARG A N 1
ATOM 2295 C CA . ARG A 1 293 ? 11.421 15.033 -3.296 1.00 89.50 293 ARG A CA 1
ATOM 2296 C C . ARG A 1 293 ? 11.625 13.524 -3.318 1.00 89.50 293 ARG A C 1
ATOM 2298 O O . ARG A 1 293 ? 12.757 13.058 -3.396 1.00 89.50 293 ARG A O 1
ATOM 2305 N N . LEU A 1 294 ? 10.543 12.756 -3.212 1.00 91.00 294 LEU A N 1
ATOM 2306 C CA . LEU A 1 294 ? 10.629 11.301 -3.200 1.00 91.00 294 LEU A CA 1
ATOM 2307 C C . LEU A 1 294 ? 11.107 10.767 -4.551 1.00 91.00 294 LEU A C 1
ATOM 2309 O O . LEU A 1 294 ? 11.927 9.854 -4.579 1.00 91.00 294 LEU A O 1
ATOM 2313 N N . THR A 1 295 ? 10.601 11.327 -5.652 1.00 86.88 295 THR A N 1
ATOM 2314 C CA . THR A 1 295 ? 10.982 10.908 -7.005 1.00 86.88 295 THR A CA 1
ATOM 2315 C C . THR A 1 295 ? 12.464 11.154 -7.240 1.00 86.88 295 THR A C 1
ATOM 2317 O O . THR A 1 295 ? 13.150 10.223 -7.651 1.00 86.88 295 THR A O 1
ATOM 2320 N N . ASP A 1 296 ? 12.971 12.343 -6.903 1.00 86.50 296 ASP A N 1
ATOM 2321 C CA . ASP A 1 296 ? 14.395 12.668 -7.036 1.00 86.50 296 ASP A CA 1
ATOM 2322 C C . ASP A 1 296 ? 15.259 11.657 -6.272 1.00 86.50 296 ASP A C 1
ATOM 2324 O O . ASP A 1 296 ? 16.113 10.990 -6.854 1.00 86.50 296 ASP A O 1
ATOM 2328 N N . VAL A 1 297 ? 14.959 11.441 -4.985 1.00 89.81 297 VAL A N 1
ATOM 2329 C CA . VAL A 1 297 ? 15.725 10.514 -4.138 1.00 89.81 297 VAL A CA 1
ATOM 2330 C C . VAL A 1 297 ? 15.664 9.077 -4.664 1.00 89.81 297 VAL A C 1
ATOM 2332 O O . VAL A 1 297 ? 16.680 8.377 -4.660 1.00 89.81 297 VAL A O 1
ATOM 2335 N N . LEU 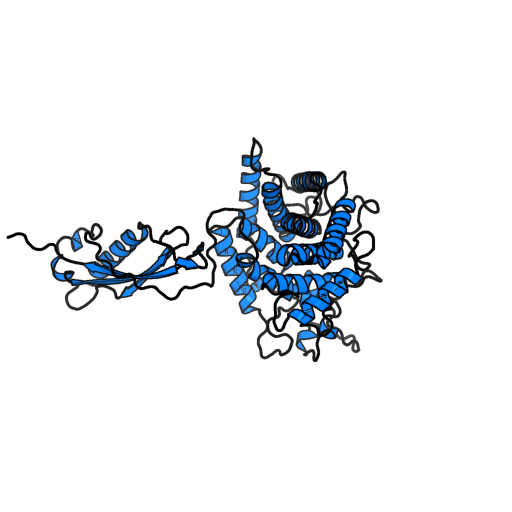A 1 298 ? 14.497 8.608 -5.113 1.00 90.38 298 LEU A N 1
ATOM 2336 C CA . LEU A 1 298 ? 14.359 7.255 -5.648 1.00 90.38 298 LEU A CA 1
ATOM 2337 C C . LEU A 1 298 ? 15.109 7.091 -6.972 1.00 90.38 298 LEU A C 1
ATOM 2339 O O . LEU A 1 298 ? 15.803 6.088 -7.126 1.00 90.38 298 LEU A O 1
ATOM 2343 N N . LEU A 1 299 ? 15.009 8.040 -7.902 1.00 88.19 299 LEU A N 1
ATOM 2344 C CA . LEU A 1 299 ? 15.678 7.945 -9.202 1.00 88.19 299 LEU A CA 1
ATOM 2345 C C . LEU A 1 299 ? 17.201 8.049 -9.072 1.00 88.19 299 LEU A C 1
ATOM 2347 O O . LEU A 1 299 ? 17.910 7.259 -9.690 1.00 88.19 299 LEU A O 1
ATOM 2351 N N . GLU A 1 300 ? 17.705 8.934 -8.210 1.00 88.62 300 GLU A N 1
ATOM 2352 C CA . GLU A 1 300 ? 19.140 9.045 -7.906 1.00 88.62 300 GLU A CA 1
ATOM 2353 C C . GLU A 1 300 ? 19.728 7.753 -7.317 1.00 88.62 300 GLU A C 1
ATOM 2355 O O . GLU A 1 300 ? 20.915 7.475 -7.475 1.00 88.62 300 GLU A O 1
ATOM 2360 N N . ASN A 1 301 ? 18.907 6.952 -6.630 1.00 88.44 301 ASN A N 1
ATOM 2361 C CA . ASN A 1 301 ? 19.332 5.718 -5.964 1.00 88.44 301 ASN A CA 1
ATOM 2362 C C . ASN A 1 301 ? 18.882 4.440 -6.688 1.00 88.44 301 ASN A C 1
ATOM 2364 O O . ASN A 1 301 ? 19.053 3.341 -6.146 1.00 88.44 301 ASN A O 1
ATOM 2368 N N . GLN A 1 302 ? 18.309 4.559 -7.888 1.00 91.31 302 GLN A N 1
ATOM 2369 C CA . GLN A 1 302 ? 17.955 3.404 -8.700 1.00 91.31 302 GLN A CA 1
ATOM 2370 C C . GLN A 1 302 ? 19.226 2.770 -9.274 1.00 91.31 302 GLN A C 1
ATOM 2372 O O . GLN A 1 302 ? 20.092 3.442 -9.829 1.00 91.31 302 GLN A O 1
ATOM 2377 N N . VAL A 1 303 ? 19.348 1.450 -9.142 1.00 90.12 303 VAL A N 1
ATOM 2378 C CA . VAL A 1 303 ? 20.523 0.715 -9.617 1.00 90.12 303 VAL A CA 1
ATOM 2379 C C . VAL A 1 303 ? 20.639 0.812 -11.146 1.00 90.12 303 VAL A C 1
ATOM 2381 O O . VAL A 1 303 ? 19.694 0.470 -11.860 1.00 90.12 303 VAL A O 1
ATOM 2384 N N . GLY A 1 304 ? 21.807 1.244 -11.637 1.00 88.19 304 GLY A N 1
ATOM 2385 C CA . GLY A 1 304 ? 22.116 1.425 -13.058 1.00 88.19 304 GLY A CA 1
ATOM 2386 C C . GLY A 1 304 ? 22.301 0.126 -13.853 1.00 88.19 304 GLY A C 1
ATOM 2387 O O . GLY A 1 304 ? 22.326 -0.983 -13.307 1.00 88.19 304 GLY A O 1
ATOM 2388 N N . ARG A 1 305 ? 22.376 0.253 -15.185 1.00 88.44 305 ARG A N 1
ATOM 2389 C CA . ARG A 1 305 ? 22.415 -0.880 -16.138 1.00 88.44 305 ARG A CA 1
ATOM 2390 C C . ARG A 1 305 ? 23.681 -1.725 -16.012 1.00 88.44 305 ARG A C 1
ATOM 2392 O O . ARG A 1 305 ? 23.645 -2.925 -16.272 1.00 88.44 305 ARG A O 1
ATOM 2399 N N . GLU A 1 306 ? 24.777 -1.115 -15.582 1.00 84.62 306 GLU A N 1
ATOM 2400 C CA . GLU A 1 306 ? 26.070 -1.740 -15.299 1.00 84.62 306 GLU A CA 1
ATOM 2401 C C . GLU A 1 306 ? 25.991 -2.834 -14.222 1.00 84.62 306 GLU A C 1
ATOM 2403 O O . GLU A 1 306 ? 26.890 -3.663 -14.095 1.00 84.62 306 GLU A O 1
ATOM 2408 N N . HIS A 1 307 ? 24.884 -2.891 -13.482 1.00 82.62 307 HIS A N 1
ATOM 2409 C CA . HIS A 1 307 ? 24.616 -3.890 -12.459 1.00 82.62 307 HIS A CA 1
ATOM 2410 C C . HIS A 1 307 ? 23.591 -4.942 -12.907 1.00 82.62 307 HIS A C 1
ATOM 2412 O O . HIS A 1 307 ? 22.774 -5.371 -12.097 1.00 82.62 307 HIS A O 1
ATOM 2418 N N . GLY A 1 308 ? 23.631 -5.376 -14.173 1.00 85.06 308 GLY A N 1
ATOM 2419 C CA . GLY A 1 308 ? 22.993 -6.603 -14.679 1.00 85.06 308 GLY A CA 1
ATOM 2420 C C . GLY A 1 308 ? 21.568 -6.864 -14.166 1.00 85.06 308 GLY A C 1
ATOM 2421 O O . GLY A 1 308 ? 20.684 -6.029 -14.303 1.00 85.06 308 GLY A O 1
ATOM 2422 N N . THR A 1 309 ? 21.337 -8.026 -13.547 1.00 81.62 309 THR A N 1
ATOM 2423 C CA . THR A 1 309 ? 20.041 -8.440 -12.964 1.00 81.62 309 THR A CA 1
ATOM 2424 C C . THR A 1 309 ? 19.514 -7.569 -11.821 1.00 81.62 309 THR A C 1
ATOM 2426 O O . THR A 1 309 ? 18.317 -7.617 -11.542 1.00 81.62 309 THR A O 1
ATOM 2429 N N . ALA A 1 310 ? 20.365 -6.749 -11.200 1.00 84.06 310 ALA A N 1
ATOM 2430 C CA . ALA A 1 310 ? 19.970 -5.779 -10.182 1.00 84.06 310 ALA A CA 1
ATOM 2431 C C . ALA A 1 310 ? 19.502 -4.445 -10.792 1.00 84.06 310 ALA A C 1
ATOM 2433 O O . ALA A 1 310 ? 19.017 -3.584 -10.056 1.00 84.06 310 ALA A O 1
ATOM 2434 N N . TYR A 1 311 ? 19.647 -4.247 -12.107 1.00 89.50 311 TYR A N 1
ATOM 2435 C CA . TYR A 1 311 ? 19.229 -3.033 -12.806 1.00 89.50 311 TYR A CA 1
ATOM 2436 C C . TYR A 1 311 ? 17.770 -2.668 -12.501 1.00 89.50 311 TYR A C 1
ATOM 2438 O O . TYR A 1 311 ? 16.879 -3.518 -12.508 1.00 89.50 311 TYR A O 1
ATOM 2446 N N . GLY A 1 312 ? 17.529 -1.386 -12.228 1.00 88.69 312 GLY A N 1
ATOM 2447 C CA . GLY A 1 312 ? 16.202 -0.847 -11.946 1.00 88.69 312 GLY A CA 1
ATOM 2448 C C . GLY A 1 312 ? 15.695 -1.120 -10.527 1.00 88.69 312 GLY A C 1
ATOM 2449 O O . GLY A 1 312 ? 14.621 -0.636 -10.178 1.00 88.69 312 GLY A O 1
ATOM 2450 N N . SER A 1 313 ? 16.441 -1.875 -9.714 1.00 90.81 313 SER A N 1
ATOM 2451 C CA . SER A 1 313 ? 16.104 -2.171 -8.317 1.00 90.81 313 SER A CA 1
ATOM 2452 C C . SER A 1 313 ? 16.602 -1.090 -7.350 1.00 90.81 313 SER A C 1
ATOM 2454 O O . SER A 1 313 ? 17.351 -0.191 -7.732 1.00 90.81 313 SER A O 1
ATOM 2456 N N . TRP A 1 314 ? 16.221 -1.213 -6.076 1.00 90.31 314 TRP A N 1
ATOM 2457 C CA . TRP A 1 314 ? 16.751 -0.395 -4.982 1.00 90.31 314 TRP A CA 1
ATOM 2458 C C . TRP A 1 314 ? 17.442 -1.279 -3.956 1.00 90.31 314 TRP A C 1
ATOM 2460 O O . TRP A 1 314 ? 16.888 -2.295 -3.525 1.00 90.31 314 TRP A O 1
ATOM 2470 N N . ASP A 1 315 ? 18.644 -0.885 -3.536 1.00 86.44 315 ASP A N 1
ATOM 2471 C CA . ASP A 1 315 ? 19.375 -1.621 -2.508 1.00 86.44 315 ASP A CA 1
ATOM 2472 C C . ASP A 1 315 ? 18.584 -1.647 -1.186 1.00 86.44 315 ASP A C 1
ATOM 2474 O O . ASP A 1 315 ? 17.976 -0.639 -0.807 1.00 86.44 315 ASP A O 1
ATOM 2478 N N . PRO A 1 316 ? 18.602 -2.772 -0.450 1.00 83.19 316 PRO A N 1
ATOM 2479 C CA . PRO A 1 316 ? 17.853 -2.932 0.792 1.00 83.19 316 PRO A CA 1
ATOM 2480 C C . PRO A 1 316 ? 18.515 -2.199 1.968 1.00 83.19 316 PRO A C 1
ATOM 2482 O O . PRO A 1 316 ? 18.995 -2.815 2.919 1.00 83.19 316 PRO A O 1
ATOM 2485 N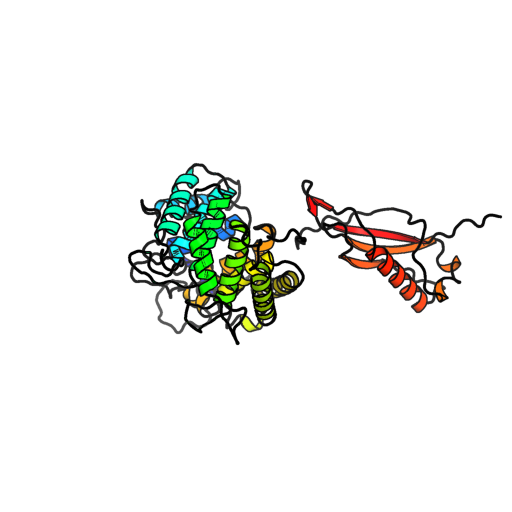 N . ARG A 1 317 ? 18.554 -0.866 1.904 1.00 81.94 317 ARG A N 1
ATOM 2486 C CA . ARG A 1 317 ? 19.138 -0.014 2.946 1.00 81.94 317 ARG A CA 1
ATOM 2487 C C . ARG A 1 317 ? 18.135 0.305 4.059 1.00 81.94 317 ARG A C 1
ATOM 2489 O O . ARG A 1 317 ? 16.925 0.300 3.851 1.00 81.94 317 ARG A O 1
ATOM 2496 N N . GLY A 1 318 ? 18.642 0.590 5.256 1.00 79.81 318 GLY A N 1
ATOM 2497 C CA . GLY A 1 318 ? 17.821 0.825 6.446 1.00 79.81 318 GLY A CA 1
ATOM 2498 C C . GLY A 1 318 ? 17.357 -0.465 7.137 1.00 79.81 318 GLY A C 1
ATOM 2499 O O . GLY A 1 318 ? 17.371 -1.558 6.571 1.00 79.81 318 GLY A O 1
ATOM 2500 N N . HIS A 1 319 ? 16.940 -0.344 8.401 1.00 78.19 319 HIS A N 1
ATOM 2501 C CA . HIS A 1 319 ? 16.752 -1.489 9.305 1.00 78.19 319 HIS A CA 1
ATOM 2502 C C . HIS A 1 319 ? 15.760 -2.545 8.787 1.00 78.19 319 HIS A C 1
ATOM 2504 O O . HIS A 1 319 ? 16.022 -3.743 8.871 1.00 78.19 319 HIS A O 1
ATOM 2510 N N . ARG A 1 320 ? 14.613 -2.113 8.243 1.00 78.94 320 ARG A N 1
ATOM 2511 C CA . ARG A 1 320 ? 13.574 -3.033 7.747 1.00 78.94 320 ARG A CA 1
ATOM 2512 C C . ARG A 1 320 ? 13.931 -3.651 6.403 1.00 78.94 320 ARG A C 1
ATOM 2514 O O . ARG A 1 320 ? 13.730 -4.848 6.233 1.00 78.94 320 ARG A O 1
ATOM 2521 N N . ALA A 1 321 ? 14.483 -2.877 5.471 1.00 81.06 321 ALA A N 1
ATOM 2522 C CA . ALA A 1 321 ? 14.867 -3.431 4.179 1.00 81.06 321 ALA A CA 1
ATOM 2523 C C . ALA A 1 321 ? 16.054 -4.390 4.320 1.00 81.06 321 ALA A C 1
ATOM 2525 O O . ALA A 1 321 ? 16.031 -5.446 3.703 1.00 81.06 321 ALA A O 1
ATOM 2526 N N . ALA A 1 322 ? 17.005 -4.122 5.221 1.00 76.38 322 ALA A N 1
ATOM 2527 C CA . ALA A 1 322 ? 18.071 -5.072 5.544 1.00 76.38 322 ALA A CA 1
ATOM 2528 C C . ALA A 1 322 ? 17.522 -6.428 6.041 1.00 76.38 322 ALA A C 1
ATOM 2530 O O . ALA A 1 322 ? 18.106 -7.474 5.772 1.00 76.38 322 ALA A O 1
ATOM 2531 N N . GLN A 1 323 ? 16.370 -6.431 6.725 1.00 75.12 323 GLN A N 1
ATOM 2532 C CA . GLN A 1 323 ? 15.688 -7.655 7.163 1.00 75.12 323 GLN A CA 1
ATOM 2533 C C . GLN A 1 323 ? 14.855 -8.326 6.068 1.00 75.12 323 GLN A C 1
ATOM 2535 O O . GLN A 1 323 ? 14.697 -9.542 6.129 1.00 75.12 323 GLN A O 1
ATOM 2540 N N . ALA A 1 324 ? 14.289 -7.559 5.133 1.00 77.69 324 ALA A N 1
ATOM 2541 C CA . ALA A 1 324 ? 13.311 -8.023 4.143 1.00 77.69 324 ALA A CA 1
ATOM 2542 C C . ALA A 1 324 ? 13.878 -8.191 2.717 1.00 77.69 324 ALA A C 1
ATOM 2544 O O . ALA A 1 324 ? 13.228 -8.777 1.859 1.00 77.69 324 ALA A O 1
ATOM 2545 N N . GLY A 1 325 ? 15.087 -7.700 2.451 1.00 81.50 325 GLY A N 1
ATOM 2546 C CA . GLY A 1 325 ? 15.802 -7.894 1.192 1.00 81.50 325 GLY A CA 1
ATOM 2547 C C . GLY A 1 325 ? 15.412 -6.948 0.054 1.00 81.50 325 GLY A C 1
ATOM 2548 O O . GLY A 1 325 ? 14.541 -6.086 0.174 1.00 81.50 325 GLY A O 1
ATOM 2549 N N . ARG A 1 326 ? 16.104 -7.120 -1.080 1.00 86.94 326 ARG A N 1
ATOM 2550 C CA . ARG A 1 326 ? 16.015 -6.257 -2.274 1.00 86.94 326 ARG A CA 1
ATOM 2551 C C . ARG A 1 326 ? 14.617 -6.223 -2.891 1.00 86.94 326 ARG A C 1
ATOM 2553 O O . ARG A 1 326 ? 14.203 -5.182 -3.394 1.00 86.94 326 ARG A O 1
ATOM 2560 N N . LEU A 1 327 ? 13.880 -7.336 -2.845 1.00 88.50 327 LEU A N 1
ATOM 2561 C CA . LEU A 1 327 ? 12.509 -7.384 -3.359 1.00 88.50 327 LEU A CA 1
ATOM 2562 C C . LEU A 1 327 ? 11.606 -6.394 -2.613 1.00 88.50 327 LEU A C 1
ATOM 2564 O O . LEU A 1 327 ? 10.832 -5.681 -3.240 1.00 88.50 327 LEU A O 1
ATOM 2568 N N . TYR A 1 328 ? 11.751 -6.307 -1.289 1.00 90.19 328 TYR A N 1
ATOM 2569 C CA . TYR A 1 328 ? 10.972 -5.398 -0.454 1.00 90.19 328 TYR A CA 1
ATOM 2570 C C . TYR A 1 328 ? 11.255 -3.925 -0.771 1.00 90.19 328 TYR A C 1
ATOM 2572 O O . TYR A 1 328 ? 10.314 -3.170 -1.009 1.00 90.19 328 TYR A O 1
ATOM 2580 N N . SER A 1 329 ? 12.531 -3.516 -0.803 1.00 90.69 329 SER A N 1
ATOM 2581 C CA . SER A 1 329 ? 12.902 -2.133 -1.143 1.00 90.69 329 SER A CA 1
ATOM 2582 C C . SER A 1 329 ? 12.441 -1.779 -2.551 1.00 90.69 329 SER A C 1
ATOM 2584 O O . SER A 1 329 ? 11.830 -0.737 -2.752 1.00 90.69 329 SER A O 1
ATOM 2586 N N . THR A 1 330 ? 12.655 -2.682 -3.506 1.00 93.06 330 THR A N 1
ATOM 2587 C CA . THR A 1 330 ? 12.290 -2.459 -4.908 1.00 93.06 330 THR A CA 1
ATOM 2588 C C . THR A 1 330 ? 10.789 -2.306 -5.089 1.00 93.06 330 THR A C 1
ATOM 2590 O O . THR A 1 330 ? 10.351 -1.338 -5.701 1.00 93.06 330 THR A O 1
ATOM 2593 N N . VAL A 1 331 ? 9.989 -3.218 -4.529 1.00 95.19 331 VAL A N 1
ATOM 2594 C CA . VAL A 1 331 ? 8.532 -3.132 -4.651 1.00 95.19 331 VAL A CA 1
ATOM 2595 C C . VAL A 1 331 ? 8.012 -1.871 -3.974 1.00 95.19 331 VAL A C 1
ATOM 2597 O O . VAL A 1 331 ? 7.242 -1.156 -4.596 1.00 95.19 331 VAL A O 1
ATOM 2600 N N . LEU A 1 332 ? 8.430 -1.543 -2.746 1.00 95.75 332 LEU A N 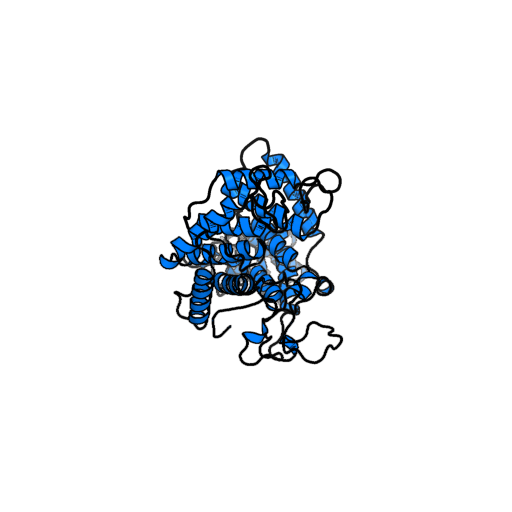1
ATOM 2601 C CA . LEU A 1 332 ? 7.919 -0.332 -2.093 1.00 95.75 332 LEU A CA 1
ATOM 2602 C C . LEU A 1 332 ? 8.314 0.951 -2.834 1.00 95.75 332 LEU A C 1
ATOM 2604 O O . LEU A 1 332 ? 7.486 1.856 -2.920 1.00 95.75 332 LEU A O 1
ATOM 2608 N N . SER A 1 333 ? 9.519 1.022 -3.409 1.00 95.50 333 SER A N 1
ATOM 2609 C CA . SER A 1 333 ? 9.914 2.133 -4.284 1.00 95.50 333 SER A CA 1
ATOM 2610 C C . SER A 1 333 ? 9.016 2.229 -5.519 1.00 95.50 333 SER A C 1
ATOM 2612 O O . SER A 1 333 ? 8.508 3.306 -5.820 1.00 95.50 333 SER A O 1
ATOM 2614 N N . ILE A 1 334 ? 8.763 1.104 -6.198 1.00 95.12 334 ILE A N 1
ATOM 2615 C CA . ILE A 1 334 ? 7.875 1.045 -7.367 1.00 95.12 334 ILE A CA 1
ATOM 2616 C C . ILE A 1 334 ? 6.454 1.484 -6.994 1.00 95.12 334 ILE A C 1
ATOM 2618 O O . ILE A 1 334 ? 5.901 2.365 -7.643 1.00 95.12 334 ILE A O 1
ATOM 2622 N N . LEU A 1 335 ? 5.893 0.956 -5.903 1.00 94.19 335 LEU A N 1
ATOM 2623 C CA . LEU A 1 335 ? 4.550 1.315 -5.441 1.00 94.19 335 LEU A CA 1
ATOM 2624 C C . LEU A 1 335 ? 4.424 2.815 -5.122 1.00 94.19 335 LEU A C 1
ATOM 2626 O O . LEU A 1 335 ? 3.370 3.403 -5.359 1.00 94.19 335 LEU A O 1
ATOM 2630 N N . CYS A 1 336 ? 5.489 3.451 -4.619 1.00 93.69 336 CYS A N 1
ATOM 2631 C CA . CYS A 1 336 ? 5.506 4.904 -4.437 1.00 93.69 336 CYS A CA 1
ATOM 2632 C C . CYS A 1 336 ? 5.422 5.644 -5.780 1.00 93.69 336 CYS A C 1
ATOM 2634 O O . CYS A 1 336 ? 4.643 6.585 -5.918 1.00 93.69 336 CYS A O 1
ATOM 2636 N N . LEU A 1 337 ? 6.198 5.199 -6.774 1.00 88.94 337 LEU A N 1
ATOM 2637 C CA . LEU A 1 337 ? 6.231 5.782 -8.119 1.00 88.94 337 LEU A CA 1
ATOM 2638 C C . LEU A 1 337 ? 4.963 5.487 -8.938 1.00 88.94 337 LEU A C 1
ATOM 2640 O O . LEU A 1 337 ? 4.740 6.130 -9.960 1.00 88.94 337 LEU A O 1
ATOM 2644 N N . GLU A 1 338 ? 4.135 4.539 -8.500 1.00 85.75 338 GLU A N 1
ATOM 2645 C CA . GLU A 1 338 ? 2.890 4.138 -9.161 1.00 85.75 338 GLU A CA 1
ATOM 2646 C C . GLU A 1 338 ? 1.649 4.904 -8.701 1.00 85.75 338 GLU A C 1
ATOM 2648 O O . GLU A 1 338 ? 0.632 4.920 -9.400 1.00 85.75 338 GLU A O 1
ATOM 2653 N N . VAL A 1 339 ? 1.698 5.534 -7.523 1.00 80.25 339 VAL A N 1
ATOM 2654 C CA . VAL A 1 339 ? 0.493 5.976 -6.804 1.00 80.25 339 VAL A CA 1
ATOM 2655 C C . VAL A 1 339 ? -0.452 6.847 -7.649 1.00 80.25 339 VAL A C 1
ATOM 2657 O O . VAL A 1 339 ? -1.668 6.681 -7.561 1.00 80.25 339 VAL A O 1
ATOM 2660 N N . TYR A 1 340 ? 0.090 7.720 -8.506 1.00 67.12 340 TYR A N 1
ATOM 2661 C CA . TYR A 1 340 ? -0.654 8.760 -9.228 1.00 67.12 340 TYR A CA 1
ATOM 2662 C C . TYR A 1 340 ? -1.287 8.318 -10.551 1.00 67.12 340 TYR A C 1
ATOM 2664 O O . TYR A 1 340 ? -2.119 9.043 -11.098 1.00 67.12 340 TYR A O 1
ATOM 2672 N N . TYR A 1 341 ? -0.926 7.143 -11.066 1.00 65.12 341 TYR A N 1
ATOM 2673 C CA . TYR A 1 341 ? -1.647 6.505 -12.173 1.00 65.12 341 TYR A CA 1
ATOM 2674 C C . TYR A 1 341 ? -2.410 5.254 -11.740 1.00 65.12 341 TYR A C 1
ATOM 2676 O O . TYR A 1 341 ? -3.320 4.831 -12.452 1.00 65.12 341 TYR A O 1
ATOM 2684 N N . ARG A 1 342 ? -2.089 4.698 -10.566 1.00 63.88 342 ARG A N 1
ATOM 2685 C CA . ARG A 1 342 ? -2.747 3.518 -10.001 1.00 63.88 342 ARG A CA 1
ATOM 2686 C C . ARG A 1 342 ? -4.040 3.832 -9.249 1.00 63.88 342 ARG A C 1
ATOM 2688 O O . ARG A 1 342 ? -4.991 3.061 -9.337 1.00 63.88 342 ARG A O 1
ATOM 2695 N N . TYR A 1 343 ? -4.098 4.945 -8.514 1.00 64.75 343 TYR A N 1
ATOM 2696 C CA . TYR A 1 343 ? -5.262 5.307 -7.698 1.00 64.75 343 TYR A CA 1
ATOM 2697 C C . TYR A 1 343 ? -5.844 6.660 -8.107 1.00 64.75 343 TYR A C 1
ATOM 2699 O O . TYR A 1 343 ? -5.116 7.593 -8.426 1.00 64.75 343 TYR A O 1
ATOM 2707 N N . ALA A 1 344 ? -7.170 6.795 -8.046 1.00 53.09 344 ALA A N 1
ATOM 2708 C CA . ALA A 1 344 ? -7.811 8.107 -8.099 1.00 53.09 344 ALA A CA 1
ATOM 2709 C C . ALA A 1 344 ? -7.669 8.810 -6.730 1.00 53.09 344 ALA A C 1
ATOM 2711 O O . ALA A 1 344 ? -7.830 8.142 -5.700 1.00 53.09 344 ALA A O 1
ATOM 2712 N N . PRO A 1 345 ? -7.374 10.123 -6.677 1.00 52.69 345 PRO A N 1
ATOM 2713 C CA . PRO A 1 345 ? -7.333 10.861 -5.423 1.00 52.69 345 PRO A CA 1
ATOM 2714 C C . PRO A 1 345 ? -8.749 11.033 -4.864 1.00 52.69 345 PRO A C 1
ATOM 2716 O O . PRO A 1 345 ? -9.722 11.192 -5.601 1.00 52.69 345 PRO A O 1
ATOM 2719 N N . LEU A 1 346 ? -8.861 11.033 -3.537 1.00 51.97 346 LEU A N 1
ATOM 2720 C CA . LEU A 1 346 ? -10.118 11.216 -2.806 1.00 51.97 346 LEU A CA 1
ATOM 2721 C C . LEU A 1 346 ? -10.649 12.658 -2.845 1.00 51.97 346 LEU A C 1
ATOM 2723 O O . LEU A 1 346 ? -11.794 12.906 -2.459 1.00 51.97 346 LEU A O 1
ATOM 2727 N N . THR A 1 347 ? -9.833 13.622 -3.266 1.00 42.59 347 THR A N 1
ATOM 2728 C CA . THR A 1 347 ? -10.243 15.007 -3.494 1.00 42.59 347 THR A CA 1
ATOM 2729 C C . THR A 1 347 ? -10.382 15.235 -5.001 1.00 42.59 347 THR A C 1
ATOM 2731 O O . THR A 1 347 ? -9.466 14.979 -5.772 1.00 42.59 347 THR A O 1
ATOM 2734 N N . SER A 1 348 ? -11.537 15.747 -5.443 1.00 34.03 348 SER A N 1
ATOM 2735 C CA . SER A 1 348 ? -11.799 16.112 -6.852 1.00 34.03 348 SER A CA 1
ATOM 2736 C C . SER A 1 348 ? -10.922 17.274 -7.357 1.00 34.03 348 SER A C 1
ATOM 2738 O O . SER A 1 348 ? -11.084 17.734 -8.488 1.00 34.03 348 SER A O 1
ATOM 2740 N N . ALA A 1 349 ? -10.006 17.775 -6.529 1.00 35.94 349 ALA A N 1
ATOM 2741 C CA . ALA A 1 349 ? -9.036 18.777 -6.915 1.00 35.94 349 ALA A CA 1
ATOM 2742 C C . ALA A 1 349 ? -7.842 18.071 -7.570 1.00 35.94 349 ALA A C 1
ATOM 2744 O O . ALA A 1 349 ? -6.948 17.586 -6.885 1.00 35.94 349 ALA A O 1
ATOM 2745 N N . THR A 1 350 ? -7.894 18.015 -8.904 1.00 38.75 350 THR A N 1
ATOM 2746 C CA . THR A 1 350 ? -6.736 18.002 -9.810 1.00 38.75 350 THR A CA 1
ATOM 2747 C C . THR A 1 350 ? -5.640 16.973 -9.503 1.00 38.75 350 THR A C 1
ATOM 2749 O O . THR A 1 350 ? -4.731 17.217 -8.718 1.00 38.75 350 THR A O 1
ATOM 2752 N N . LEU A 1 351 ? -5.619 15.862 -10.251 1.00 35.53 351 LEU A N 1
ATOM 2753 C CA . LEU A 1 351 ? -4.342 15.212 -10.560 1.00 35.53 351 LEU A CA 1
ATOM 2754 C C . LEU A 1 351 ? -3.649 16.003 -11.675 1.00 35.53 351 LEU A C 1
ATOM 2756 O O . LEU A 1 351 ? -4.128 15.966 -12.811 1.00 35.53 351 LEU A O 1
ATOM 2760 N N . PRO A 1 352 ? -2.486 16.632 -11.442 1.00 33.56 352 PRO A N 1
ATOM 2761 C CA . PRO A 1 352 ? -1.497 16.721 -12.496 1.00 33.56 352 PRO A CA 1
ATOM 2762 C C . PRO A 1 352 ? -0.967 15.297 -12.698 1.00 33.56 352 PRO A C 1
ATOM 2764 O O . PRO A 1 352 ? -0.252 14.764 -11.849 1.00 33.56 352 PRO A O 1
ATOM 2767 N N . ARG A 1 353 ? -1.325 14.647 -13.812 1.00 37.62 353 ARG A N 1
ATOM 2768 C CA . ARG A 1 353 ? -0.570 13.480 -14.286 1.00 37.62 353 ARG A CA 1
ATOM 2769 C C . ARG A 1 353 ? 0.818 13.979 -14.684 1.00 37.62 353 ARG A C 1
ATOM 2771 O O . ARG A 1 353 ? 1.022 14.409 -15.817 1.00 37.62 353 ARG A O 1
ATOM 2778 N N . ALA A 1 354 ? 1.763 13.964 -13.750 1.00 34.59 354 ALA A N 1
ATOM 2779 C CA . ALA A 1 354 ? 3.162 14.183 -14.078 1.00 34.59 354 ALA A CA 1
ATOM 2780 C C . ALA A 1 354 ? 3.588 13.117 -15.106 1.00 34.59 354 ALA A C 1
ATOM 2782 O O . ALA A 1 354 ? 3.452 11.922 -14.858 1.00 34.59 354 ALA A O 1
ATOM 2783 N N . GLY A 1 355 ? 4.031 13.559 -16.288 1.00 37.34 355 GLY A N 1
ATOM 2784 C CA . GLY A 1 355 ? 4.608 12.699 -17.332 1.00 37.34 355 GLY A CA 1
ATOM 2785 C C . GLY A 1 355 ? 3.822 12.590 -18.645 1.00 37.34 355 GLY A C 1
ATOM 2786 O O . GLY A 1 355 ? 4.430 12.314 -19.675 1.00 37.34 355 GLY A O 1
ATOM 2787 N N . ALA A 1 356 ? 2.517 12.883 -18.677 1.00 35.00 356 ALA A N 1
ATOM 2788 C CA . ALA A 1 356 ? 1.756 12.909 -19.931 1.00 35.00 356 ALA A CA 1
ATOM 2789 C C . ALA A 1 356 ? 1.773 14.321 -20.538 1.00 35.00 356 ALA A C 1
ATOM 2791 O O . ALA A 1 356 ? 0.854 15.110 -20.337 1.00 35.00 356 ALA A O 1
ATOM 2792 N N . ARG A 1 357 ? 2.831 14.663 -21.280 1.00 37.47 357 ARG A N 1
ATOM 2793 C CA . ARG A 1 357 ? 2.824 15.865 -22.127 1.00 37.47 357 ARG A CA 1
ATOM 2794 C C . ARG A 1 357 ? 2.148 15.518 -23.449 1.00 37.47 357 ARG A C 1
ATOM 2796 O O . ARG A 1 357 ? 2.695 14.746 -24.234 1.00 37.47 357 ARG A O 1
ATOM 2803 N N . THR A 1 358 ? 0.982 16.097 -23.728 1.00 37.19 358 THR A N 1
ATOM 2804 C CA . THR A 1 358 ? 0.503 16.159 -25.116 1.00 37.19 358 THR A CA 1
ATOM 2805 C C . THR A 1 358 ? 1.514 16.962 -25.934 1.00 37.19 358 THR A C 1
ATOM 2807 O O . THR A 1 358 ? 2.150 17.880 -25.403 1.00 37.19 358 THR A O 1
ATOM 2810 N N . LYS A 1 359 ? 1.683 16.644 -27.225 1.00 41.62 359 LYS A N 1
ATOM 2811 C CA . LYS A 1 359 ? 2.479 17.507 -28.112 1.00 41.62 359 LYS A CA 1
ATOM 2812 C C . LYS A 1 359 ? 1.949 18.945 -28.003 1.00 41.62 359 LYS A C 1
ATOM 2814 O O . LYS A 1 359 ? 0.726 19.103 -27.925 1.00 41.62 359 LYS A O 1
ATOM 2819 N N . PRO A 1 360 ? 2.825 19.966 -27.969 1.00 43.16 360 PRO A N 1
ATOM 2820 C CA . PRO A 1 360 ? 2.377 21.345 -27.919 1.00 43.16 360 PRO A CA 1
ATOM 2821 C C . PRO A 1 360 ? 1.391 21.614 -29.049 1.00 43.16 360 PRO A C 1
ATOM 2823 O O . PRO A 1 360 ? 1.719 21.389 -30.213 1.00 43.16 360 PRO A O 1
ATOM 2826 N N . ARG A 1 361 ? 0.181 22.053 -28.705 1.00 54.28 361 ARG A N 1
ATOM 2827 C CA . ARG A 1 361 ? -0.786 22.506 -29.704 1.00 54.28 361 ARG A CA 1
ATOM 2828 C C . ARG A 1 361 ? -0.578 24.000 -29.914 1.00 54.28 361 ARG A C 1
ATOM 2830 O O . ARG A 1 361 ? -0.559 24.756 -28.941 1.00 54.28 361 ARG A O 1
ATOM 2837 N N . GLU A 1 362 ? -0.413 24.411 -31.164 1.00 52.75 362 GLU A N 1
ATOM 2838 C CA . GLU A 1 362 ? -0.457 25.825 -31.522 1.00 52.75 362 GLU A CA 1
ATOM 2839 C C . GLU A 1 362 ? -1.911 26.286 -31.563 1.00 52.75 362 GLU A C 1
ATOM 2841 O O . GLU A 1 362 ? -2.782 25.633 -32.142 1.00 52.75 362 GLU A O 1
ATOM 2846 N N . LEU A 1 363 ? -2.176 27.387 -30.868 1.00 55.22 363 LEU A N 1
ATOM 2847 C CA . LEU A 1 363 ? -3.454 28.078 -30.905 1.00 55.22 363 LEU A CA 1
ATOM 2848 C C . LEU A 1 363 ? -3.204 29.452 -31.522 1.00 55.22 363 LEU A C 1
ATOM 2850 O O . LEU A 1 363 ? -2.668 30.342 -30.855 1.00 55.22 363 LEU A O 1
ATOM 2854 N N . GLU A 1 364 ? -3.581 29.609 -32.790 1.00 48.56 364 GLU A N 1
ATOM 2855 C CA . GLU A 1 364 ? -3.657 30.917 -33.437 1.00 48.56 364 GLU A CA 1
ATOM 2856 C C . GLU A 1 364 ? -4.956 31.613 -33.019 1.00 48.56 364 GLU A C 1
ATOM 2858 O O . GLU A 1 364 ? -6.047 31.060 -33.142 1.00 48.56 364 GLU A O 1
ATOM 2863 N N . GLY A 1 365 ? -4.837 32.827 -32.489 1.00 51.25 365 GLY A N 1
ATOM 2864 C CA . GLY A 1 365 ? -5.973 33.683 -32.172 1.00 51.25 365 GLY A CA 1
ATOM 2865 C C . GLY A 1 365 ? -5.512 35.119 -31.956 1.00 51.25 365 GLY A C 1
ATOM 2866 O O . GLY A 1 365 ? -4.465 35.348 -31.350 1.00 51.25 365 GLY A O 1
ATOM 2867 N N . THR A 1 366 ? -6.282 36.080 -32.461 1.00 43.56 366 THR A N 1
ATOM 2868 C CA . THR A 1 366 ? -6.108 37.511 -32.200 1.00 43.56 366 THR A CA 1
ATOM 2869 C C . THR A 1 366 ? -6.854 37.869 -30.918 1.00 43.56 366 THR A C 1
ATOM 2871 O O . THR A 1 366 ? -8.049 37.617 -30.771 1.00 43.56 366 THR A O 1
ATOM 2874 N N . VAL A 1 367 ? -6.153 38.431 -29.934 1.00 43.81 367 VAL A N 1
ATOM 2875 C CA . VAL A 1 367 ? -6.806 38.979 -28.740 1.00 43.81 367 VAL A CA 1
ATOM 2876 C C . VAL A 1 367 ? -7.002 40.464 -29.004 1.00 43.81 367 VAL A C 1
ATOM 2878 O O . VAL A 1 367 ? -6.118 41.264 -28.724 1.00 43.81 367 VAL A O 1
ATOM 2881 N N . ASN A 1 368 ? -8.167 40.833 -29.542 1.00 37.25 368 ASN A N 1
ATOM 2882 C CA . ASN A 1 368 ? -8.478 42.203 -29.988 1.00 37.25 368 ASN A CA 1
ATOM 2883 C C . ASN A 1 368 ? -8.474 43.279 -28.876 1.00 37.25 368 ASN A C 1
ATOM 2885 O O . ASN A 1 368 ? -8.754 44.443 -29.149 1.00 37.25 368 ASN A O 1
ATOM 2889 N N . LYS A 1 369 ? -8.160 42.936 -27.616 1.00 44.03 369 LYS A N 1
ATOM 2890 C CA . LYS A 1 369 ? -7.882 43.916 -26.553 1.00 44.03 369 LYS A CA 1
ATOM 2891 C C . LYS A 1 369 ? -6.690 43.478 -25.697 1.00 44.03 369 LYS A C 1
ATOM 2893 O O . LYS A 1 369 ? -6.858 42.606 -24.839 1.00 44.03 369 LYS A O 1
ATOM 2898 N N . PRO A 1 370 ? -5.499 44.076 -25.874 1.00 45.31 370 PRO A N 1
ATOM 2899 C CA . PRO A 1 370 ? -4.374 43.798 -24.996 1.00 45.31 370 PRO A CA 1
ATOM 2900 C C . PRO A 1 370 ? -4.650 44.264 -23.550 1.00 45.31 370 PRO A C 1
ATOM 2902 O O . PRO A 1 370 ? -5.434 45.191 -23.326 1.00 45.31 370 PRO A O 1
ATOM 2905 N N . PRO A 1 371 ? -4.022 43.630 -22.543 1.00 47.78 371 PRO A N 1
ATOM 2906 C CA . PRO A 1 371 ? -4.182 44.004 -21.138 1.00 47.78 371 PRO A CA 1
ATOM 2907 C C . PRO A 1 371 ? -3.664 45.421 -20.837 1.00 47.78 371 PRO A C 1
ATOM 2909 O O . PRO A 1 371 ? -2.805 45.924 -21.557 1.00 47.78 371 PRO A O 1
ATOM 2912 N N . PRO A 1 372 ? -4.126 46.063 -19.744 1.00 49.50 372 PRO A N 1
ATOM 2913 C CA . PRO A 1 372 ? -3.704 47.418 -19.399 1.00 49.50 372 PRO A CA 1
ATOM 2914 C C . PRO A 1 372 ? -2.187 47.485 -19.170 1.00 49.50 372 PRO A C 1
ATOM 2916 O O . PRO A 1 372 ? -1.641 46.826 -18.279 1.00 49.50 372 PRO A O 1
ATOM 2919 N N . TYR A 1 373 ? -1.510 48.282 -19.997 1.00 50.25 373 TYR A N 1
ATOM 2920 C CA . TYR A 1 373 ? -0.063 48.480 -19.954 1.00 50.25 373 TYR A CA 1
ATOM 2921 C C . TYR A 1 373 ? 0.364 49.386 -18.790 1.00 50.25 373 TYR A C 1
ATOM 2923 O O . TYR A 1 373 ? -0.417 50.243 -18.362 1.00 50.25 373 TYR A O 1
ATOM 2931 N N . PRO A 1 374 ? 1.620 49.267 -18.311 1.00 47.88 374 PRO A N 1
ATOM 2932 C CA . PRO A 1 374 ? 2.226 50.278 -17.448 1.00 47.88 374 PRO A CA 1
ATOM 2933 C C . PRO A 1 374 ? 2.169 51.650 -18.131 1.00 47.88 374 PRO A C 1
ATOM 2935 O O . PRO A 1 374 ? 2.316 51.728 -19.346 1.00 47.88 374 PRO A O 1
ATOM 2938 N N . GLN A 1 375 ? 2.018 52.733 -17.370 1.00 51.28 375 GLN A N 1
ATOM 2939 C CA . GLN A 1 375 ? 1.783 54.085 -17.903 1.00 51.28 375 GLN A CA 1
ATOM 2940 C C . GLN A 1 375 ? 2.850 54.564 -18.913 1.00 51.28 375 GLN A C 1
ATOM 2942 O O . GLN A 1 375 ? 2.528 55.282 -19.850 1.00 51.28 375 GLN A O 1
ATOM 2947 N N . ARG A 1 376 ? 4.098 54.077 -18.805 1.00 49.50 376 ARG A N 1
ATOM 2948 C CA . ARG A 1 376 ? 5.163 54.304 -19.806 1.00 49.50 376 ARG A CA 1
ATOM 2949 C C . ARG A 1 376 ? 4.941 53.596 -21.155 1.00 49.50 376 ARG A C 1
ATOM 2951 O O . ARG A 1 376 ? 5.371 54.125 -22.166 1.00 49.50 376 ARG A O 1
ATOM 2958 N N . GLY A 1 377 ? 4.278 52.438 -21.184 1.00 48.66 377 GLY A N 1
ATOM 2959 C CA . GLY A 1 377 ? 3.967 51.681 -22.409 1.00 48.66 377 GLY A CA 1
ATOM 2960 C C . GLY A 1 377 ? 2.665 52.106 -23.097 1.00 48.66 377 GLY A C 1
ATOM 2961 O O . GLY A 1 377 ? 2.355 51.618 -24.175 1.00 48.66 377 GLY A O 1
ATOM 2962 N N . GLN A 1 378 ? 1.890 53.013 -22.491 1.00 51.50 378 GLN A N 1
ATOM 2963 C CA . GLN A 1 378 ? 0.659 53.540 -23.093 1.00 51.50 378 GLN A CA 1
ATOM 2964 C C . GLN A 1 378 ? 0.936 54.596 -24.176 1.00 51.50 378 GLN A C 1
ATOM 2966 O O . GLN A 1 378 ? 0.152 54.701 -25.116 1.00 51.50 378 GLN A O 1
ATOM 2971 N N . ASN A 1 379 ? 2.062 55.314 -24.072 1.00 50.22 379 ASN A N 1
ATOM 2972 C CA . ASN A 1 379 ? 2.478 56.356 -25.020 1.00 50.22 379 ASN A CA 1
ATOM 2973 C C . ASN A 1 379 ? 3.221 55.796 -26.249 1.00 50.22 379 ASN A C 1
ATOM 2975 O O . ASN A 1 379 ? 3.285 56.462 -27.274 1.00 50.22 379 ASN A O 1
ATOM 2979 N N . ALA A 1 380 ? 3.760 54.576 -26.167 1.00 52.97 380 ALA A N 1
ATOM 2980 C CA . ALA A 1 380 ? 4.641 53.983 -27.177 1.00 52.97 380 ALA A CA 1
ATOM 2981 C C . ALA A 1 380 ? 3.924 52.916 -28.025 1.00 52.97 380 ALA A C 1
ATOM 2983 O O . ALA A 1 380 ? 4.431 51.837 -28.298 1.00 52.97 380 ALA A O 1
ATOM 2984 N N . ARG A 1 381 ? 2.677 53.186 -28.411 1.00 55.47 381 ARG A N 1
ATOM 2985 C CA . ARG A 1 381 ? 1.843 52.225 -29.146 1.00 55.47 381 ARG A CA 1
ATOM 2986 C C . ARG A 1 381 ? 2.423 51.832 -30.515 1.00 55.47 381 ARG A C 1
ATOM 2988 O O . ARG A 1 381 ? 2.305 50.674 -30.895 1.00 55.47 381 ARG A O 1
ATOM 2995 N N . GLN A 1 382 ? 3.079 52.766 -31.206 1.00 63.88 382 GLN A N 1
ATOM 2996 C CA . GLN A 1 382 ? 3.619 52.560 -32.557 1.00 63.88 382 GLN A CA 1
ATOM 2997 C C . GLN A 1 382 ? 4.790 51.568 -32.614 1.00 63.88 382 GLN A C 1
ATOM 2999 O O . GLN A 1 382 ? 4.864 50.781 -33.548 1.00 63.88 382 GLN A O 1
ATOM 3004 N N . GLU A 1 383 ? 5.680 51.543 -31.615 1.00 65.88 383 GLU A N 1
ATOM 3005 C CA . GLU A 1 383 ? 6.844 50.631 -31.611 1.00 65.88 383 GLU A CA 1
ATOM 3006 C C . GLU A 1 383 ? 6.468 49.158 -31.371 1.00 65.88 383 GLU A C 1
ATOM 3008 O O . GLU A 1 383 ? 7.236 48.252 -31.707 1.00 65.88 383 GLU A O 1
ATOM 3013 N N . PHE A 1 384 ? 5.278 48.910 -30.811 1.00 67.50 384 PHE A N 1
ATOM 3014 C CA . PHE A 1 384 ? 4.758 47.565 -30.562 1.00 67.50 384 PHE A CA 1
ATOM 3015 C C . PHE A 1 384 ? 3.767 47.090 -31.623 1.00 67.50 384 PHE A C 1
ATOM 3017 O O . PHE A 1 384 ? 3.379 45.925 -31.577 1.00 67.50 384 PHE A O 1
ATOM 3024 N N . ASP A 1 385 ? 3.369 47.940 -32.570 1.00 71.75 385 ASP A N 1
ATOM 3025 C CA . ASP A 1 385 ? 2.426 47.554 -33.616 1.00 71.75 385 ASP A CA 1
ATOM 3026 C C . ASP A 1 385 ? 3.012 46.455 -34.513 1.00 71.75 385 ASP A C 1
ATOM 3028 O O . ASP A 1 385 ? 4.180 46.492 -34.908 1.00 71.75 385 ASP A O 1
ATOM 3032 N N . GLY A 1 386 ? 2.230 45.405 -34.756 1.00 68.44 386 GLY A N 1
ATOM 3033 C CA . GLY A 1 386 ? 2.670 44.209 -35.474 1.00 68.44 386 GLY A CA 1
ATOM 3034 C C . GLY A 1 386 ? 3.684 43.330 -34.723 1.00 68.44 386 GLY A C 1
ATOM 3035 O O . GLY A 1 386 ? 4.085 42.282 -35.239 1.00 68.44 386 GLY A O 1
ATOM 3036 N N . LYS A 1 387 ? 4.107 43.692 -33.500 1.00 78.31 387 LYS A N 1
ATOM 3037 C CA . LYS A 1 387 ? 4.974 42.844 -32.662 1.00 78.31 387 LYS A CA 1
ATOM 3038 C C . LYS A 1 387 ? 4.162 41.745 -31.976 1.00 78.31 387 LYS A C 1
ATOM 3040 O O . LYS A 1 387 ? 2.931 41.770 -31.914 1.00 78.31 387 LYS A O 1
ATOM 3045 N N . SER A 1 388 ? 4.854 40.748 -31.423 1.00 80.69 388 SER A N 1
ATOM 3046 C CA . SER A 1 388 ? 4.197 39.681 -30.664 1.00 80.69 388 SER A CA 1
ATOM 3047 C C . SER A 1 388 ? 5.081 39.070 -29.583 1.00 80.69 388 SER A C 1
ATOM 3049 O O . SER A 1 388 ? 6.302 39.091 -29.694 1.00 80.69 388 SER A O 1
ATOM 3051 N N . VAL A 1 389 ? 4.449 38.500 -28.554 1.00 82.00 389 VAL A N 1
ATOM 3052 C CA . VAL A 1 389 ? 5.101 37.610 -27.581 1.00 82.00 389 VAL A CA 1
ATOM 3053 C C . VAL A 1 389 ? 4.637 36.184 -27.854 1.00 82.00 389 VAL A C 1
ATOM 3055 O O . VAL A 1 389 ? 3.432 35.918 -27.839 1.00 82.00 389 VAL A O 1
ATOM 3058 N N . LEU A 1 390 ? 5.571 35.252 -28.052 1.00 85.56 390 LEU A N 1
ATOM 3059 C CA . LEU A 1 390 ? 5.257 33.824 -28.082 1.00 85.56 390 LEU A CA 1
ATOM 3060 C C . LEU A 1 390 ? 5.428 33.237 -26.684 1.00 85.56 390 LEU A C 1
ATOM 3062 O O . LEU A 1 390 ? 6.522 33.255 -26.116 1.00 85.56 390 LEU A O 1
ATOM 3066 N N . LEU A 1 391 ? 4.353 32.673 -26.146 1.00 85.38 391 LEU A N 1
ATOM 3067 C CA . LEU A 1 391 ? 4.346 32.010 -24.851 1.00 85.38 391 LEU A CA 1
ATOM 3068 C C . LEU A 1 391 ? 4.182 30.505 -25.019 1.00 85.38 391 LEU A C 1
ATOM 3070 O O . LEU A 1 391 ? 3.363 30.038 -25.808 1.00 85.38 391 LEU A O 1
ATOM 3074 N N . GLN A 1 392 ? 4.908 29.751 -24.206 1.00 89.31 392 GLN A N 1
ATOM 3075 C CA . GLN A 1 392 ? 4.552 28.392 -23.842 1.00 89.31 392 GLN A CA 1
ATOM 3076 C C . GLN A 1 392 ? 3.772 28.445 -22.534 1.00 89.31 392 GLN A C 1
ATOM 3078 O O . GLN A 1 392 ? 4.266 28.970 -21.537 1.00 89.31 392 GLN A O 1
ATOM 3083 N N . ILE A 1 393 ? 2.560 27.908 -22.544 1.00 86.50 393 ILE A N 1
ATOM 3084 C CA . ILE A 1 393 ? 1.645 27.956 -21.409 1.00 86.50 393 ILE A CA 1
ATOM 3085 C C . ILE A 1 393 ? 1.285 26.527 -21.028 1.00 86.50 393 ILE A C 1
ATOM 3087 O O . ILE A 1 393 ? 0.882 25.731 -21.877 1.00 86.50 393 ILE A O 1
ATOM 3091 N N . GLU A 1 394 ? 1.419 26.198 -19.752 1.00 87.12 394 GLU A N 1
ATOM 3092 C CA . GLU A 1 394 ? 0.777 25.029 -19.177 1.00 87.12 394 GLU A CA 1
ATOM 3093 C C . GLU A 1 394 ? -0.693 25.357 -18.914 1.00 87.12 394 GLU A C 1
ATOM 3095 O O . GLU A 1 394 ? -1.028 26.244 -18.131 1.00 87.12 394 GLU A O 1
ATOM 3100 N N . VAL A 1 395 ? -1.584 24.641 -19.583 1.00 81.81 395 VAL A N 1
ATOM 3101 C CA . VAL A 1 395 ? -3.011 24.635 -19.283 1.00 81.81 395 VAL A CA 1
ATOM 3102 C C . VAL A 1 395 ? -3.272 23.452 -18.371 1.00 81.81 395 VAL A C 1
ATOM 3104 O O . VAL A 1 395 ? -2.970 22.319 -18.736 1.00 81.81 395 VAL A O 1
ATOM 3107 N N . LEU A 1 396 ? -3.823 23.706 -17.192 1.00 78.31 396 LEU A N 1
ATOM 3108 C CA . LEU A 1 396 ? -4.196 22.671 -16.236 1.00 78.31 396 LEU A CA 1
ATOM 3109 C C . LEU A 1 396 ? -5.500 21.984 -16.659 1.00 78.31 396 LEU A C 1
ATOM 3111 O O . LEU A 1 396 ? -6.273 22.515 -17.455 1.00 78.31 396 LEU A O 1
ATOM 3115 N N . ALA A 1 397 ? -5.767 20.797 -16.113 1.00 71.00 397 ALA A N 1
ATOM 3116 C CA . ALA A 1 397 ? -6.958 20.006 -16.440 1.00 71.00 397 ALA A CA 1
ATOM 3117 C C . ALA A 1 397 ? -8.298 20.716 -16.140 1.00 71.00 397 ALA A C 1
ATOM 3119 O O . ALA A 1 397 ? -9.320 20.368 -16.723 1.00 71.00 397 ALA A O 1
ATOM 3120 N N . ASP A 1 398 ? -8.304 21.717 -15.259 1.00 68.81 398 ASP A N 1
ATOM 3121 C CA . ASP A 1 398 ? -9.462 22.562 -14.937 1.00 68.81 398 ASP A CA 1
ATOM 3122 C C . ASP A 1 398 ? -9.579 23.809 -15.840 1.00 68.81 398 ASP A C 1
ATOM 3124 O O . ASP A 1 398 ? -10.449 24.658 -15.636 1.00 68.81 398 ASP A O 1
ATOM 3128 N N . GLY A 1 399 ? -8.694 23.941 -16.832 1.00 70.94 399 GLY A N 1
ATOM 3129 C CA . GLY A 1 399 ? -8.616 25.095 -17.720 1.00 70.94 399 GLY A CA 1
ATOM 3130 C C . GLY A 1 399 ? -7.928 26.317 -17.107 1.00 70.94 399 GLY A C 1
ATOM 3131 O O . GLY A 1 399 ? -7.893 27.375 -17.740 1.00 70.94 399 GLY A O 1
ATOM 3132 N N . ALA A 1 400 ? -7.381 26.227 -15.892 1.00 80.25 400 ALA A N 1
ATOM 3133 C CA . ALA A 1 400 ? -6.558 27.291 -15.333 1.00 80.25 400 ALA A CA 1
ATOM 3134 C C . ALA A 1 400 ? -5.161 27.321 -15.974 1.00 80.25 400 ALA A C 1
ATOM 3136 O O . ALA A 1 400 ? -4.698 26.362 -16.591 1.00 80.25 400 ALA A O 1
ATOM 3137 N N . THR A 1 401 ? -4.485 28.457 -15.820 1.00 83.62 401 THR A N 1
ATOM 3138 C CA . THR A 1 401 ? -3.123 28.644 -16.322 1.00 83.62 401 THR A CA 1
ATOM 3139 C C . THR A 1 401 ? -2.107 28.233 -15.253 1.00 83.62 401 THR A C 1
ATOM 3141 O O . THR A 1 401 ? -2.140 28.771 -14.146 1.00 83.62 401 THR A O 1
ATOM 3144 N N . GLY A 1 402 ? -1.221 27.297 -15.589 1.00 82.88 402 GLY A N 1
ATOM 3145 C CA . GLY A 1 402 ? -0.078 26.849 -14.792 1.00 82.88 402 GLY A CA 1
ATOM 3146 C C . GLY A 1 402 ? 1.185 27.665 -15.080 1.00 82.88 402 GLY A C 1
ATOM 3147 O O . GLY A 1 402 ? 1.152 28.902 -15.108 1.00 82.88 402 GLY A O 1
ATOM 3148 N N . GLU A 1 403 ? 2.319 26.989 -15.275 1.00 87.06 403 GLU A N 1
ATOM 3149 C CA . GLU A 1 403 ? 3.575 27.655 -15.632 1.00 87.06 403 GLU A CA 1
ATOM 3150 C C . GLU A 1 403 ? 3.492 28.346 -17.010 1.00 87.06 403 GLU A C 1
ATOM 3152 O O . GLU A 1 403 ? 2.919 27.819 -17.965 1.00 87.06 403 GLU A O 1
ATOM 3157 N N . ILE A 1 404 ? 4.080 29.542 -17.126 1.00 86.50 404 ILE A N 1
ATOM 3158 C CA . ILE A 1 404 ? 4.200 30.272 -18.394 1.00 86.50 404 ILE A CA 1
ATOM 3159 C C . ILE A 1 404 ? 5.669 30.589 -18.634 1.00 86.50 404 ILE A C 1
ATOM 3161 O O . ILE A 1 404 ? 6.313 31.221 -17.794 1.00 86.50 404 ILE A O 1
ATOM 3165 N N . ARG A 1 405 ? 6.162 30.231 -19.818 1.00 89.00 405 ARG A N 1
ATOM 3166 C CA . ARG A 1 405 ? 7.499 30.570 -20.297 1.00 89.00 405 ARG A CA 1
ATOM 3167 C C . ARG A 1 405 ? 7.407 31.409 -21.565 1.00 89.00 405 ARG A C 1
ATOM 3169 O O . ARG A 1 405 ? 6.735 31.023 -22.517 1.00 89.00 405 ARG A O 1
ATOM 3176 N N . THR A 1 406 ? 8.123 32.526 -21.604 1.00 88.94 406 THR A N 1
ATOM 3177 C CA . THR A 1 406 ? 8.316 33.285 -22.845 1.00 88.94 406 THR A CA 1
ATOM 3178 C C . THR A 1 406 ? 9.291 32.533 -23.745 1.00 88.94 406 THR A C 1
ATOM 3180 O O . THR A 1 406 ? 10.406 32.221 -23.324 1.00 88.94 406 THR A O 1
ATOM 3183 N N . LEU A 1 407 ? 8.854 32.208 -24.960 1.00 85.31 407 LEU A N 1
ATOM 3184 C CA . LEU A 1 407 ? 9.684 31.602 -26.001 1.00 85.31 407 LEU A CA 1
ATOM 3185 C C . LEU A 1 407 ? 10.288 32.672 -26.913 1.00 85.31 407 LEU A C 1
ATOM 3187 O O . LEU A 1 407 ? 11.472 32.604 -27.220 1.00 85.31 407 LEU A O 1
ATOM 3191 N N . GLU A 1 408 ? 9.489 33.673 -27.287 1.00 89.19 408 GLU A N 1
ATOM 3192 C CA . GLU A 1 408 ? 9.929 34.842 -28.054 1.00 89.19 408 GLU A CA 1
ATOM 3193 C C . GLU A 1 408 ? 9.383 36.099 -27.377 1.00 89.19 408 GLU A C 1
ATOM 3195 O O . GLU A 1 408 ? 8.175 36.215 -27.154 1.00 89.19 408 GLU A O 1
ATOM 3200 N N . GLY A 1 409 ? 10.288 37.002 -27.001 1.00 84.31 409 GLY A N 1
ATOM 3201 C CA . GLY A 1 409 ? 9.961 38.300 -26.417 1.00 84.31 409 GLY A CA 1
ATOM 3202 C C . GLY A 1 409 ? 9.761 39.381 -27.479 1.00 84.31 409 GLY A C 1
ATOM 3203 O O . GLY A 1 409 ? 9.964 39.148 -28.666 1.00 84.31 409 GLY A O 1
ATOM 3204 N N . ILE A 1 410 ? 9.405 40.585 -27.039 1.00 76.75 410 ILE A N 1
ATOM 3205 C CA . ILE A 1 410 ? 9.163 41.746 -27.926 1.00 76.75 410 ILE A CA 1
ATOM 3206 C C . ILE A 1 410 ? 10.377 42.672 -28.060 1.00 76.75 410 ILE A C 1
ATOM 3208 O O . ILE A 1 410 ? 10.271 43.736 -28.662 1.00 76.75 410 ILE A O 1
ATOM 3212 N N . GLY A 1 411 ? 11.514 42.312 -27.460 1.00 70.94 411 GLY A N 1
ATOM 3213 C CA . GLY A 1 411 ? 12.755 43.083 -27.569 1.00 70.94 411 GLY A CA 1
ATOM 3214 C C . GLY A 1 411 ? 13.340 43.073 -28.988 1.00 70.94 411 GLY A C 1
ATOM 3215 O O . GLY A 1 411 ? 13.125 42.132 -29.747 1.00 70.94 411 GLY A O 1
ATOM 3216 N N . GLY A 1 412 ? 14.090 44.120 -29.340 1.00 70.62 412 GLY A N 1
ATOM 3217 C CA . GLY A 1 412 ? 14.708 44.297 -30.658 1.00 70.62 412 GLY A CA 1
ATOM 3218 C C . GLY A 1 412 ? 15.080 45.759 -30.926 1.00 70.62 412 GLY A C 1
ATOM 3219 O O . GLY A 1 412 ? 14.964 46.595 -30.027 1.00 70.62 412 GLY A O 1
ATOM 3220 N N . ASP A 1 413 ? 15.523 46.058 -32.150 1.00 63.28 413 ASP A N 1
ATOM 3221 C CA . ASP A 1 413 ? 16.018 47.385 -32.537 1.00 63.28 413 ASP A CA 1
ATOM 3222 C C . ASP A 1 413 ? 14.986 48.490 -32.267 1.00 63.28 413 ASP A C 1
ATOM 3224 O O . ASP A 1 413 ? 13.856 4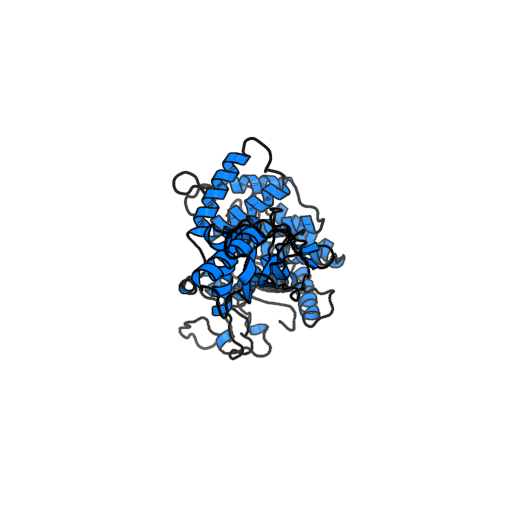8.445 -32.755 1.00 63.28 413 ASP A O 1
ATOM 3228 N N . GLY A 1 414 ? 15.387 49.476 -31.460 1.00 68.50 414 GLY A N 1
ATOM 3229 C CA . GLY A 1 414 ? 14.580 50.649 -31.113 1.00 68.50 414 GLY A CA 1
ATOM 3230 C C . GLY A 1 414 ? 13.729 50.539 -29.841 1.00 68.50 414 GLY A C 1
ATOM 3231 O O . GLY A 1 414 ? 13.215 51.562 -29.407 1.00 68.50 414 GLY A O 1
ATOM 3232 N N . ILE A 1 415 ? 13.614 49.365 -29.199 1.00 72.94 415 ILE A N 1
ATOM 3233 C CA . ILE A 1 415 ? 12.768 49.180 -28.001 1.00 72.94 415 ILE A CA 1
ATOM 3234 C C . ILE A 1 415 ? 13.621 49.133 -26.726 1.00 72.94 415 ILE A C 1
ATOM 3236 O O . ILE A 1 415 ? 14.506 48.288 -26.579 1.00 72.94 415 ILE A O 1
ATOM 3240 N N . ASP A 1 416 ? 13.306 49.985 -25.744 1.00 79.06 416 ASP A N 1
ATOM 3241 C CA . ASP A 1 416 ? 13.976 49.974 -24.437 1.00 79.06 416 ASP A CA 1
ATOM 3242 C C . ASP A 1 416 ? 13.805 48.596 -23.736 1.00 79.06 416 ASP A C 1
ATOM 3244 O O . ASP A 1 416 ? 12.677 48.153 -23.475 1.00 79.06 416 ASP A O 1
ATOM 3248 N N . PRO A 1 417 ? 14.898 47.910 -23.337 1.00 79.50 417 PRO A N 1
ATOM 3249 C CA . PRO A 1 417 ? 14.826 46.581 -22.721 1.00 79.50 417 PRO A CA 1
ATOM 3250 C C . PRO A 1 417 ? 14.046 46.510 -21.395 1.00 79.50 417 PRO A C 1
ATOM 3252 O O . PRO A 1 417 ? 13.520 45.458 -21.019 1.00 79.50 417 PRO A O 1
ATOM 3255 N N . LYS A 1 418 ? 13.988 47.595 -20.614 1.00 75.56 418 LYS A N 1
ATOM 3256 C CA . LYS A 1 418 ? 13.154 47.678 -19.402 1.00 75.56 418 LYS A CA 1
ATOM 3257 C C . LYS A 1 418 ? 11.676 47.793 -19.769 1.00 75.56 418 LYS A C 1
ATOM 3259 O O . LYS A 1 418 ? 10.860 47.196 -19.062 1.00 75.56 418 LYS A O 1
ATOM 3264 N N . VAL A 1 419 ? 11.345 48.505 -20.846 1.00 73.69 419 VAL A N 1
ATOM 3265 C CA . VAL A 1 419 ? 9.974 48.607 -21.369 1.00 73.69 419 VAL A CA 1
ATOM 3266 C C . VAL A 1 419 ? 9.518 47.256 -21.922 1.00 73.69 419 VAL A C 1
ATOM 3268 O O . VAL A 1 419 ? 8.483 46.761 -21.472 1.00 73.69 419 VAL A O 1
ATOM 3271 N N . ALA A 1 420 ? 10.337 46.588 -22.745 1.00 76.50 420 ALA A N 1
ATOM 3272 C CA . ALA A 1 420 ? 10.059 45.244 -23.267 1.00 76.50 420 ALA A CA 1
ATOM 3273 C C . ALA A 1 420 ? 9.733 44.238 -22.144 1.00 76.50 420 ALA A C 1
ATOM 3275 O O . ALA A 1 420 ? 8.658 43.637 -22.118 1.00 76.50 420 ALA A O 1
ATOM 3276 N N . ARG A 1 421 ? 10.591 44.154 -21.114 1.00 80.81 421 ARG A N 1
ATOM 3277 C CA . ARG A 1 421 ? 10.348 43.307 -19.925 1.00 80.81 421 ARG A CA 1
ATOM 3278 C C . ARG A 1 421 ? 9.112 43.716 -19.121 1.00 80.81 421 ARG A C 1
ATOM 3280 O O . ARG A 1 421 ? 8.523 42.901 -18.409 1.00 80.81 421 ARG A O 1
ATOM 3287 N N . GLY A 1 422 ? 8.751 44.998 -19.125 1.00 74.00 422 GLY A N 1
ATOM 3288 C CA . GLY A 1 422 ? 7.530 45.494 -18.491 1.00 74.00 422 GLY A CA 1
ATOM 3289 C C . GLY A 1 422 ? 6.282 44.967 -19.193 1.00 74.00 422 GLY A C 1
ATOM 3290 O O . GLY A 1 422 ? 5.386 44.438 -18.537 1.00 74.00 422 GLY A O 1
ATOM 3291 N N . VAL A 1 423 ? 6.266 45.057 -20.521 1.00 72.50 423 VAL A N 1
ATOM 3292 C CA . VAL A 1 423 ? 5.157 44.602 -21.361 1.00 72.50 423 VAL A CA 1
ATOM 3293 C C . VAL A 1 423 ? 5.018 43.079 -21.322 1.00 72.50 423 VAL A C 1
ATOM 3295 O O . VAL A 1 423 ? 3.922 42.587 -21.062 1.00 72.50 423 VAL A O 1
ATOM 3298 N N . GLU A 1 424 ? 6.111 42.322 -21.442 1.00 79.62 424 GLU A N 1
ATOM 3299 C CA . GLU A 1 424 ? 6.089 40.853 -21.328 1.00 79.62 424 GLU A CA 1
ATOM 3300 C C . GLU A 1 424 ? 5.500 40.385 -19.989 1.00 79.62 424 GLU A C 1
ATOM 3302 O O . GLU A 1 424 ? 4.657 39.485 -19.946 1.00 79.62 424 GLU A O 1
ATOM 3307 N N . ARG A 1 425 ? 5.862 41.042 -18.878 1.00 80.38 425 ARG A N 1
ATOM 3308 C CA . ARG A 1 425 ? 5.277 40.747 -17.559 1.00 80.38 425 ARG A CA 1
ATOM 3309 C C . ARG A 1 425 ? 3.781 41.045 -17.501 1.00 80.38 425 ARG A C 1
ATOM 3311 O O . ARG A 1 425 ? 3.043 40.283 -16.874 1.00 80.38 425 ARG A O 1
ATOM 3318 N N . SER A 1 426 ? 3.323 42.118 -18.141 1.00 73.00 426 SER A N 1
ATOM 3319 C CA . SER A 1 426 ? 1.894 42.439 -18.230 1.00 73.00 426 SER A CA 1
ATOM 3320 C C . SER A 1 426 ? 1.123 41.408 -19.053 1.00 73.00 426 SER A C 1
ATOM 3322 O O . SER A 1 426 ? 0.040 40.997 -18.636 1.00 73.00 426 SER A O 1
ATOM 3324 N N . VAL A 1 427 ? 1.699 40.929 -20.158 1.00 74.62 427 VAL A N 1
ATOM 3325 C CA . VAL A 1 427 ? 1.127 39.857 -20.988 1.00 74.62 427 VAL A CA 1
ATOM 3326 C C . VAL A 1 427 ? 0.989 38.574 -20.170 1.00 74.62 427 VAL A C 1
ATOM 3328 O O . VAL A 1 427 ? -0.106 38.026 -20.070 1.00 74.62 427 VAL A O 1
ATOM 3331 N N . ILE A 1 428 ? 2.056 38.147 -19.486 1.00 81.88 428 ILE A N 1
ATOM 3332 C CA . ILE A 1 428 ? 2.034 36.978 -18.592 1.00 81.88 428 ILE A CA 1
ATOM 3333 C C . ILE A 1 428 ? 0.961 37.147 -17.507 1.00 81.88 428 ILE A C 1
ATOM 3335 O O . ILE A 1 428 ? 0.175 36.234 -17.258 1.00 81.88 428 ILE A O 1
ATOM 3339 N N . LYS A 1 429 ? 0.887 38.320 -16.860 1.00 77.50 429 LYS A N 1
ATOM 3340 C CA . LYS A 1 429 ? -0.104 38.604 -15.807 1.00 77.50 429 LYS A CA 1
ATOM 3341 C C . LYS A 1 429 ? -1.543 38.541 -16.326 1.00 77.50 429 LYS A C 1
ATOM 3343 O O . LYS A 1 429 ? -2.436 38.168 -15.567 1.00 77.50 429 LYS A O 1
ATOM 3348 N N . ALA A 1 430 ? -1.773 38.916 -17.578 1.00 72.94 430 ALA A N 1
ATOM 3349 C CA . ALA A 1 430 ? -3.082 38.842 -18.209 1.00 72.94 430 ALA A CA 1
ATOM 3350 C C . ALA A 1 430 ? -3.456 37.409 -18.581 1.00 72.94 430 ALA A C 1
ATOM 3352 O O . ALA A 1 430 ? -4.516 36.940 -18.176 1.00 72.94 430 ALA A O 1
ATOM 3353 N N . VAL A 1 431 ? -2.550 36.700 -19.256 1.00 75.94 431 VAL A N 1
ATOM 3354 C CA . VAL A 1 431 ? -2.727 35.303 -19.667 1.00 75.94 431 VAL A CA 1
ATOM 3355 C C . VAL A 1 431 ? -2.987 34.399 -18.461 1.00 75.94 431 VAL A C 1
ATOM 3357 O O . VAL A 1 431 ? -3.871 33.550 -18.518 1.00 75.94 431 VAL A O 1
ATOM 3360 N N . LYS A 1 432 ? -2.325 34.648 -17.320 1.00 82.00 432 LYS A N 1
ATOM 3361 C CA . LYS A 1 432 ? -2.592 33.936 -16.055 1.00 82.00 432 LYS A CA 1
ATOM 3362 C C . LYS A 1 432 ? -4.048 34.011 -15.582 1.00 82.00 432 LYS A C 1
ATOM 3364 O O . LYS A 1 432 ? -4.481 33.147 -14.823 1.00 82.00 432 LYS A O 1
ATOM 3369 N N . LYS A 1 433 ? -4.798 35.044 -15.976 1.00 77.31 433 LYS A N 1
ATOM 3370 C CA . LYS A 1 433 ? -6.205 35.226 -15.585 1.00 77.31 433 LYS A CA 1
ATOM 3371 C C . LYS A 1 433 ? -7.184 34.522 -16.522 1.00 77.31 433 LYS A C 1
ATOM 3373 O O . LYS A 1 433 ? -8.365 34.453 -16.195 1.00 77.31 433 LYS A O 1
ATOM 3378 N N . TRP A 1 434 ? -6.731 34.041 -17.676 1.00 80.62 434 TRP A N 1
ATOM 3379 C CA . TRP A 1 434 ? -7.610 33.419 -18.658 1.00 80.62 434 TRP A CA 1
ATOM 3380 C C . TRP A 1 434 ? -8.026 32.009 -18.233 1.00 80.62 434 TRP A C 1
ATOM 3382 O O . TRP A 1 434 ? -7.424 31.377 -17.355 1.00 80.62 434 TRP A O 1
ATOM 3392 N N . ARG A 1 435 ? -9.098 31.535 -18.867 1.00 79.88 435 ARG A N 1
ATOM 3393 C CA . ARG A 1 435 ? -9.556 30.151 -18.796 1.00 79.88 435 ARG A CA 1
ATOM 3394 C C . ARG A 1 435 ? -9.417 29.526 -20.173 1.00 79.88 435 ARG A C 1
ATOM 3396 O O . ARG A 1 435 ? -9.873 30.089 -21.163 1.00 79.88 435 ARG A O 1
ATOM 3403 N N . TRP A 1 436 ? -8.762 28.381 -20.207 1.00 80.81 436 TRP A N 1
ATOM 3404 C CA . TRP A 1 436 ? -8.376 27.666 -21.409 1.00 80.81 436 TRP A CA 1
ATOM 3405 C C . TRP A 1 436 ? -9.144 26.358 -21.514 1.00 80.81 436 TRP A C 1
ATOM 3407 O O . TRP A 1 436 ? -9.568 25.783 -20.514 1.00 80.81 436 TRP A O 1
ATOM 3417 N N . HIS A 1 437 ? -9.280 25.855 -22.735 1.00 79.31 437 HIS A N 1
ATOM 3418 C CA . HIS A 1 437 ? -9.746 24.491 -22.927 1.00 79.31 437 HIS A CA 1
ATOM 3419 C C . HIS A 1 437 ? -8.590 23.533 -22.601 1.00 79.31 437 HIS A C 1
ATOM 3421 O O . HIS A 1 437 ? -7.542 23.632 -23.247 1.00 79.31 437 HIS A O 1
ATOM 3427 N N . PRO A 1 438 ? -8.745 22.625 -21.621 1.00 78.62 438 PRO A N 1
ATOM 3428 C CA . PRO A 1 438 ? -7.707 21.658 -21.292 1.00 78.62 438 PRO A CA 1
ATOM 3429 C C . PRO A 1 438 ? -7.486 20.671 -22.441 1.00 78.62 438 PRO A C 1
ATOM 3431 O O . PRO A 1 438 ? -8.344 20.491 -23.315 1.00 78.62 438 PRO A O 1
ATOM 3434 N N . GLY A 1 439 ? -6.340 19.990 -22.421 1.00 72.38 439 GLY A N 1
ATOM 3435 C CA . GLY A 1 439 ? -6.136 18.825 -23.274 1.00 72.38 439 GLY A CA 1
ATOM 3436 C C . GLY A 1 439 ? -7.171 17.749 -22.954 1.00 72.38 439 GLY A C 1
ATOM 3437 O O . GLY A 1 439 ? -7.702 17.696 -21.846 1.00 72.38 439 GLY A O 1
ATOM 3438 N N . LYS A 1 440 ? -7.468 16.877 -23.917 1.00 71.56 440 LYS A N 1
ATOM 3439 C CA . LYS A 1 440 ? -8.314 15.703 -23.683 1.00 71.56 440 LYS A CA 1
ATOM 3440 C C . LYS A 1 440 ? -7.547 14.440 -24.042 1.00 71.56 440 LYS A C 1
ATOM 3442 O O . LYS A 1 440 ? -6.988 14.361 -25.132 1.00 71.56 440 LYS A O 1
ATOM 3447 N N . LEU A 1 441 ? -7.556 13.467 -23.138 1.00 52.22 441 LEU A N 1
ATOM 3448 C CA . LEU A 1 441 ? -7.096 12.104 -23.385 1.00 52.22 441 LEU A CA 1
ATOM 3449 C C . LEU A 1 441 ? -8.260 11.169 -23.062 1.00 52.22 441 LEU A C 1
ATOM 3451 O O . LEU A 1 441 ? -8.768 11.196 -21.944 1.00 52.22 441 LEU A O 1
ATOM 3455 N N . ASP A 1 442 ? -8.728 10.420 -24.060 1.00 62.53 442 ASP A N 1
ATOM 3456 C CA . ASP A 1 442 ? -9.884 9.518 -23.946 1.00 62.53 442 ASP A CA 1
ATOM 3457 C C . ASP A 1 442 ? -11.139 10.202 -23.369 1.00 62.53 442 ASP A C 1
ATOM 3459 O O . ASP A 1 442 ? -11.864 9.661 -22.538 1.00 62.53 442 ASP A O 1
ATOM 3463 N N . GLY A 1 443 ? -11.373 11.452 -23.783 1.00 53.47 443 GLY A N 1
ATOM 3464 C CA . GLY A 1 443 ? -12.505 12.266 -23.329 1.00 53.47 443 GLY A CA 1
ATOM 3465 C C . GLY A 1 443 ? -12.330 12.915 -21.951 1.00 53.47 443 GLY A C 1
ATOM 3466 O O . GLY A 1 443 ? -13.139 13.767 -21.586 1.00 53.47 443 GLY A O 1
ATOM 3467 N N . VAL A 1 444 ? -11.261 12.592 -21.219 1.00 55.28 444 VAL A N 1
ATOM 3468 C CA . VAL A 1 444 ? -10.957 13.150 -19.895 1.00 55.28 444 VAL A CA 1
ATOM 3469 C C . VAL A 1 444 ? -10.042 14.365 -20.026 1.00 55.28 444 VAL A C 1
ATOM 3471 O O . VAL A 1 444 ? -9.055 14.331 -20.762 1.00 55.28 444 VAL A O 1
ATOM 3474 N N . ALA A 1 445 ? -10.362 15.440 -19.304 1.00 60.75 445 ALA A N 1
ATOM 3475 C CA . ALA A 1 445 ? -9.539 16.642 -19.267 1.00 60.75 445 ALA A CA 1
ATOM 3476 C C . ALA A 1 445 ? -8.179 16.366 -18.602 1.00 60.75 445 ALA A C 1
ATOM 3478 O O . ALA A 1 445 ? -8.107 15.796 -17.513 1.00 60.75 445 ALA A O 1
ATOM 3479 N N . VAL A 1 446 ? -7.100 16.782 -19.257 1.00 65.62 446 VAL A N 1
ATOM 3480 C CA . VAL A 1 446 ? -5.715 16.629 -18.804 1.00 65.62 446 VAL A CA 1
ATOM 3481 C C . VAL A 1 446 ? -4.953 17.932 -19.010 1.00 65.62 446 VAL A C 1
ATOM 3483 O O . VAL A 1 446 ? -5.310 18.745 -19.868 1.00 65.62 446 VAL A O 1
ATOM 3486 N N . SER A 1 447 ? -3.884 18.125 -18.238 1.00 70.50 447 SER A N 1
ATOM 3487 C CA . SER A 1 447 ? -2.988 19.252 -18.470 1.00 70.50 447 SER A CA 1
ATOM 3488 C C . SER A 1 447 ? -2.324 19.142 -19.845 1.00 70.50 447 SER A C 1
ATOM 3490 O O . SER A 1 447 ? -1.998 18.047 -20.307 1.00 70.50 447 SER A O 1
ATOM 3492 N N . ALA A 1 448 ? -2.111 20.278 -20.498 1.00 78.12 448 ALA A N 1
ATOM 3493 C CA . ALA A 1 448 ? -1.502 20.356 -21.816 1.00 78.12 448 ALA A CA 1
ATOM 3494 C C . ALA A 1 448 ? -0.551 21.546 -21.899 1.00 78.12 448 ALA A C 1
ATOM 3496 O O . ALA A 1 448 ? -0.793 22.597 -21.312 1.00 78.12 448 ALA A O 1
ATOM 3497 N N . LEU A 1 449 ? 0.518 21.394 -22.677 1.00 81.19 449 LEU A N 1
ATOM 3498 C CA . LEU A 1 449 ? 1.343 22.526 -23.079 1.00 81.19 449 LEU A CA 1
ATOM 3499 C C . LEU A 1 449 ? 0.773 23.105 -24.369 1.00 81.19 449 LEU A C 1
ATOM 3501 O O . LEU A 1 449 ? 0.557 22.376 -25.338 1.00 81.19 449 LEU A O 1
ATOM 3505 N N . ILE A 1 450 ? 0.562 24.413 -24.395 1.00 81.69 450 ILE A N 1
ATOM 3506 C CA . ILE A 1 450 ? 0.163 25.140 -25.598 1.00 81.69 450 ILE A CA 1
ATOM 3507 C C . ILE A 1 450 ? 1.219 26.180 -25.942 1.00 81.69 450 ILE A C 1
ATOM 3509 O O . ILE A 1 450 ? 1.896 26.717 -25.061 1.00 81.69 450 ILE A O 1
ATOM 3513 N N . ARG A 1 451 ? 1.351 26.468 -27.234 1.00 84.31 451 ARG A N 1
ATOM 3514 C CA . ARG A 1 451 ? 2.059 27.653 -27.714 1.00 84.31 451 ARG A CA 1
ATOM 3515 C C . ARG A 1 451 ? 1.021 28.666 -28.156 1.00 84.31 451 ARG A C 1
ATOM 3517 O O . ARG A 1 451 ? 0.162 28.347 -28.977 1.00 84.31 451 ARG A O 1
ATOM 3524 N N . HIS A 1 452 ? 1.092 29.862 -27.592 1.00 82.88 452 HIS A N 1
ATOM 3525 C CA . HIS A 1 452 ? 0.159 30.932 -27.898 1.00 82.88 452 HIS A CA 1
ATOM 3526 C C . HIS A 1 452 ? 0.913 32.228 -28.165 1.00 82.88 452 HIS A C 1
ATOM 3528 O O . HIS A 1 452 ? 1.732 32.661 -27.349 1.00 82.88 452 HIS A O 1
ATOM 3534 N N . ARG A 1 453 ? 0.641 32.830 -29.323 1.00 83.25 453 ARG A N 1
ATOM 3535 C CA . ARG A 1 453 ? 1.238 34.094 -29.744 1.00 83.25 453 ARG A CA 1
ATOM 3536 C C . ARG A 1 453 ? 0.265 35.225 -29.455 1.00 83.25 453 ARG A C 1
ATOM 3538 O O . ARG A 1 453 ? -0.817 35.271 -30.028 1.00 83.25 453 ARG A O 1
ATOM 3545 N N . VAL A 1 454 ? 0.672 36.148 -28.594 1.00 78.19 454 VAL A N 1
ATOM 3546 C CA . VAL A 1 454 ? -0.073 37.380 -28.326 1.00 78.19 454 VAL A CA 1
ATOM 3547 C C . VAL A 1 454 ? 0.452 38.446 -29.277 1.00 78.19 454 VAL A C 1
ATOM 3549 O O . VAL A 1 454 ? 1.593 38.881 -29.124 1.00 78.19 454 VAL A O 1
ATOM 3552 N N . LYS A 1 455 ? -0.352 38.817 -30.277 1.00 75.06 455 LYS A N 1
ATOM 3553 C CA . LYS A 1 455 ? -0.050 39.902 -31.220 1.00 75.06 455 LYS A CA 1
ATOM 3554 C C . LYS A 1 455 ? -0.554 41.236 -30.677 1.00 75.06 455 LYS A C 1
ATOM 3556 O O . LYS A 1 455 ? -1.608 41.288 -30.044 1.00 75.06 455 LYS A O 1
ATOM 3561 N N . PHE A 1 456 ? 0.207 42.290 -30.926 1.00 70.25 456 PHE A N 1
ATOM 3562 C CA . PHE A 1 456 ? -0.185 43.659 -30.634 1.00 70.25 456 PHE A CA 1
ATOM 3563 C C . PHE A 1 456 ? -0.558 44.329 -31.950 1.00 70.25 456 PHE A C 1
ATOM 3565 O O . PHE A 1 456 ? 0.277 44.442 -32.840 1.00 70.25 456 PHE A O 1
ATOM 3572 N N . GLU A 1 457 ? -1.817 44.726 -32.072 1.00 63.50 457 GLU A N 1
ATOM 3573 C CA . GLU A 1 457 ? -2.346 45.411 -33.249 1.00 63.50 457 GLU A CA 1
ATOM 3574 C C . GLU A 1 457 ? -2.925 46.744 -32.787 1.00 63.50 457 GLU A C 1
ATOM 3576 O O . GLU A 1 457 ? -3.669 46.804 -31.796 1.00 63.50 457 GLU A O 1
ATOM 3581 N N . LEU A 1 458 ? -2.550 47.825 -33.465 1.00 54.31 458 LEU A N 1
ATOM 3582 C CA . LEU A 1 458 ? -3.213 49.103 -33.276 1.00 54.31 458 LEU A CA 1
ATOM 3583 C C . LEU A 1 458 ? -4.602 49.079 -33.919 1.00 54.31 458 LEU A C 1
ATOM 3585 O O . LEU A 1 458 ? -4.781 48.485 -34.981 1.00 54.31 458 LEU A O 1
ATOM 3589 N N . PRO A 1 459 ? -5.605 49.726 -33.298 1.00 51.00 459 PRO A N 1
ATOM 3590 C CA . PRO A 1 459 ? -6.834 50.037 -34.012 1.00 51.00 459 PRO A CA 1
ATOM 3591 C C . PRO A 1 459 ? -6.475 50.858 -35.253 1.00 51.00 459 PRO A C 1
ATOM 3593 O O . PRO A 1 459 ? -5.603 51.728 -35.163 1.00 51.00 459 PRO A O 1
ATOM 3596 N N . ALA A 1 460 ? -7.153 50.615 -36.376 1.00 51.47 460 ALA A N 1
ATOM 3597 C CA . ALA A 1 460 ? -7.123 51.564 -37.481 1.00 51.47 460 ALA A CA 1
ATOM 3598 C C . ALA A 1 460 ? -7.494 52.949 -36.927 1.00 51.47 460 ALA A C 1
ATOM 3600 O O . ALA A 1 460 ? -8.406 53.062 -36.103 1.00 51.47 460 ALA A O 1
ATOM 3601 N N . LEU A 1 461 ? -6.733 53.976 -37.302 1.00 44.06 461 LEU A N 1
ATOM 3602 C CA . LEU A 1 461 ? -7.163 55.345 -37.061 1.00 44.06 461 LEU A CA 1
ATOM 3603 C C . LEU A 1 461 ? -8.423 55.529 -37.912 1.00 44.06 461 LEU A C 1
ATOM 3605 O O . LEU A 1 461 ? -8.347 55.394 -39.131 1.00 44.06 461 LEU A O 1
ATOM 3609 N N . ASP A 1 462 ? -9.572 55.728 -37.271 1.00 41.81 462 ASP A N 1
ATOM 3610 C CA . ASP A 1 462 ? -10.731 56.278 -37.969 1.00 41.81 462 ASP A CA 1
ATOM 3611 C C . ASP A 1 462 ? -10.326 57.700 -38.406 1.00 41.81 462 ASP A C 1
ATOM 3613 O O . ASP A 1 462 ? -9.906 58.489 -37.552 1.00 41.81 462 ASP A O 1
ATOM 3617 N N . ASP A 1 463 ? -10.358 57.969 -39.717 1.00 36.31 463 ASP A N 1
ATOM 3618 C CA . ASP A 1 463 ? -10.097 59.294 -40.311 1.00 36.31 463 ASP A CA 1
ATOM 3619 C C . ASP A 1 463 ? -11.066 60.371 -39.790 1.00 36.31 463 ASP A C 1
ATOM 3621 O O . ASP A 1 463 ? -12.285 60.083 -39.676 1.00 36.31 463 ASP A O 1
#

Secondary structure (DSSP, 8-state):
--TTS---SSSGGGG-SS--HHHH--S--------------S---TT--THHHHHHHHHHHHHHTT--SSS-STTHHHHHHHHHHHHHHS-TT----TTS-HHHHHHHHHHHHHHHHHH--HHHHHHHHHHHHHHHHTS-TTT----SS-TTT-----HHHHHHHHHHHHHHHHTT----HHHHHHHHHHHHHHB--GGGTT-BBSSTT---B-HHHHHHHHHHHHHHHHHTTTTSSTTHHHHHHHHHHHHHHHHTS---GGGGGT--HHHHHHHHHHHHHH-HHHHHHHHHHHHHHHHHTSPPGGGGGGTT-----SHHHHHHHHHHHHHHHHHHHHHHHHS--SSSS----TT--PPPEEE----SSPPPPPHHHHS-TGGGTT-EEEEEEEEPTTS-EEEEEEEE-S--TT--HHHHHHHHHHHHHHHTT---PPEEETTEEE-EEEEEEEE--PPP---

Foldseek 3Di:
DFPQLWAAQQARCVRDPDADVLQQDDPDDPDPPDDPGNGLDQQCPPQATRRLLLSLLVLVLCVLVVHELPDDDPCNNSRVSSLVVQLVCADPQLDRRRPWWLLSLLSNLLSLLLNCLSPVPPVSQVSNLSSLSQLLQQAQLVQLAHDGGGPPVDNFHFLQSRLSSLSSLLSNVSSVHDHDPSSLVSNLNNLVQQADDDPRQLFGARHRPDPHTDLLSSLSSLLSNLVSCVVVVVCDDDCVVVNVVSLVSVLVVDVVVADDLVCQQADDLSSLLSNLSNDQLVDDPSNVVRLVRLVVNLVVQADPPVNPPSHRWHAQHHDSSSNRDRSVRRSSSSSSVSNLVRDDHNDPPDDQPPPDEDDAAEDDDAPVDQFDADPVVVVVLPLQAQFKWKKWWKQALQQATDDIDTPDWRDDPPDDPVRRVRSVVSRVVVNRPDGGQADDDPNGGHIYIYIYMHGRHDDPPPD

pLDDT: mean 80.9, std 17.82, range [32.78, 98.88]

Sequence (463 aa):
QSPDGKWTLDHYTDHLISPNPRDLQGLEWNGRRGKKYSKGGGYNYKGSSSGTVGTAMALLAFFGHGESHLKAGPYRGAIDKGLKWLVKAQKKDGDLRGGGNLYMHGIAAFALTEAYAFTRDPALKGPAQLAIDFTVKAQVPSKGGWRYVPYPQSQDVDTSVFGWMMMALKSGKLGGLKVDKACLSRAAMYLEDARMEGKKFGEYSYQPGNSRTTHAMTAQGFFCQKMLSDTLDLKKGRKAGEIRKFDDASMKYFMANLPVAKDMNGVNFYYWYYATHALFQQGGEPWRIWNERLTDVLLENQVGREHGTAYGSWDPRGHRAAQAGRLYSTVLSILCLEVYYRYAPLTSATLPRAGARTKPRELEGTVNKPPPYPQRGQNARQEFDGKSVLLQIEVLADGATGEIRTLEGIGGDGIDPKVARGVERSVIKAVKKWRWHPGKLDGVAVSALIRHRVKFELPALDD

Radius of gyration: 27.05 Å; chains: 1; bounding box: 54×83×65 Å